Protein AF-A0A359B3L6-F1 (afdb_monomer)

Mean predicted aligned error: 12.94 Å

Structure (mmCIF, N/CA/C/O backbone):
data_AF-A0A359B3L6-F1
#
_entry.id   AF-A0A359B3L6-F1
#
loop_
_atom_site.group_PDB
_atom_site.id
_atom_site.type_symbol
_atom_site.label_atom_id
_atom_site.label_alt_id
_atom_site.label_comp_id
_atom_site.label_asym_id
_atom_site.label_entity_id
_atom_site.label_seq_id
_atom_site.pdbx_PDB_ins_code
_atom_site.Cartn_x
_atom_site.Cartn_y
_atom_site.Cartn_z
_atom_site.occupancy
_atom_site.B_iso_or_equiv
_atom_site.auth_seq_id
_atom_site.auth_comp_id
_atom_site.auth_asym_id
_atom_site.auth_atom_id
_atom_site.pdbx_PDB_model_num
ATOM 1 N N . MET A 1 1 ? -33.956 -29.655 112.435 1.00 41.09 1 MET A N 1
ATOM 2 C CA . MET A 1 1 ? -34.468 -29.325 111.094 1.00 41.09 1 MET A CA 1
ATOM 3 C C . MET A 1 1 ? -34.972 -27.898 111.176 1.00 41.09 1 MET A C 1
ATOM 5 O O . MET A 1 1 ? -36.003 -27.660 111.791 1.00 41.09 1 MET A O 1
ATOM 9 N N . GLU A 1 2 ? -34.133 -26.965 110.726 1.00 57.00 2 GLU A N 1
ATOM 10 C CA . GLU A 1 2 ? -34.446 -25.540 110.593 1.00 57.00 2 GLU A CA 1
ATOM 11 C C . GLU A 1 2 ? -35.707 -25.346 109.754 1.00 57.00 2 GLU A C 1
ATOM 13 O O . GLU A 1 2 ? -35.866 -26.016 108.737 1.00 57.00 2 GLU A O 1
ATOM 18 N N . LEU A 1 3 ? -36.557 -24.393 110.133 1.00 45.53 3 LEU A N 1
ATOM 19 C CA . LEU A 1 3 ? -37.511 -23.789 109.210 1.00 45.53 3 LEU A CA 1
ATOM 20 C C . LEU A 1 3 ? -37.549 -22.282 109.472 1.00 45.53 3 LEU A C 1
ATOM 22 O O . LEU A 1 3 ? -38.126 -21.787 110.437 1.00 45.53 3 LEU A O 1
ATOM 26 N N . LEU A 1 4 ? -36.807 -21.614 108.594 1.00 48.09 4 LEU A N 1
ATOM 27 C CA . LEU A 1 4 ? -36.676 -20.189 108.328 1.00 48.09 4 LEU A CA 1
ATOM 28 C C . LEU A 1 4 ? -37.927 -19.358 108.666 1.00 48.09 4 LEU A C 1
ATOM 30 O O . LEU A 1 4 ? -39.001 -19.544 108.094 1.00 48.09 4 LEU A O 1
ATOM 34 N N . LEU A 1 5 ? -37.737 -18.367 109.538 1.00 53.28 5 LEU A N 1
ATOM 35 C CA . LEU A 1 5 ? -38.626 -17.217 109.688 1.00 53.28 5 LEU A CA 1
ATOM 36 C C . LEU A 1 5 ? -38.712 -16.467 108.348 1.00 53.28 5 LEU A C 1
ATOM 38 O O . LEU A 1 5 ? -37.710 -15.964 107.843 1.00 53.28 5 LEU A O 1
ATOM 42 N N . SER A 1 6 ? -39.913 -16.381 107.774 1.00 57.56 6 SER A N 1
ATOM 43 C CA . SER A 1 6 ? -40.203 -15.513 106.629 1.00 57.56 6 SER A CA 1
ATOM 44 C C . SER A 1 6 ? -40.238 -14.057 107.102 1.00 57.56 6 SER A C 1
ATOM 46 O O . SER A 1 6 ? -41.242 -13.587 107.637 1.00 57.56 6 SER A O 1
ATOM 48 N N . ASP A 1 7 ? -39.123 -13.351 106.925 1.00 54.44 7 ASP A N 1
ATOM 49 C CA . ASP A 1 7 ? -39.016 -11.905 107.124 1.00 54.44 7 ASP A CA 1
ATOM 50 C C . ASP A 1 7 ? -39.771 -11.191 105.985 1.00 54.44 7 ASP A C 1
ATOM 52 O O . ASP A 1 7 ? -39.281 -11.070 104.863 1.00 54.44 7 ASP A O 1
ATOM 56 N N . LYS A 1 8 ? -41.019 -10.773 106.233 1.00 59.50 8 LYS A N 1
ATOM 57 C CA . LYS A 1 8 ? -41.830 -10.007 105.271 1.00 59.50 8 LYS A CA 1
ATOM 58 C C . LYS A 1 8 ? -41.528 -8.510 105.381 1.00 59.50 8 LYS A C 1
ATOM 60 O O . LYS A 1 8 ? -42.386 -7.730 105.793 1.00 59.50 8 LYS A O 1
ATOM 65 N N . ARG A 1 9 ? -40.315 -8.092 105.010 1.00 62.25 9 ARG A N 1
ATOM 66 C CA . ARG A 1 9 ? -39.997 -6.665 104.821 1.00 62.25 9 ARG A CA 1
ATOM 67 C C . ARG A 1 9 ? -40.485 -6.233 103.442 1.00 62.25 9 ARG A C 1
ATOM 69 O O . ARG A 1 9 ? -39.971 -6.695 102.430 1.00 62.25 9 ARG A O 1
ATOM 76 N N . GLY A 1 10 ? -41.520 -5.397 103.401 1.00 69.06 10 GLY A N 1
ATOM 77 C CA . GLY A 1 10 ? -41.904 -4.697 102.176 1.00 69.06 10 GLY A CA 1
ATOM 78 C C . GLY A 1 10 ? -40.850 -3.653 101.803 1.00 69.06 10 GLY A C 1
ATOM 79 O O . GLY A 1 10 ? -40.154 -3.143 102.679 1.00 69.06 10 GLY A O 1
ATOM 80 N N . PHE A 1 11 ? -40.737 -3.334 100.513 1.00 71.06 11 PHE A N 1
ATOM 81 C CA . PHE A 1 11 ? -39.844 -2.273 100.048 1.00 71.06 11 PHE A CA 1
ATOM 82 C C . PHE A 1 11 ? -40.273 -0.923 100.617 1.00 71.06 11 PHE A C 1
ATOM 84 O O . PHE A 1 11 ? -41.458 -0.572 100.588 1.00 71.06 11 PHE A O 1
ATOM 91 N N . SER A 1 12 ? -39.305 -0.146 101.097 1.00 85.12 12 SER A N 1
ATOM 92 C CA . SER A 1 12 ? -39.548 1.257 101.410 1.00 85.12 12 SER A CA 1
ATOM 93 C C . SER A 1 12 ? -39.885 2.016 100.125 1.00 85.12 12 SER A C 1
ATOM 95 O O . SER A 1 12 ? -39.299 1.777 99.068 1.00 85.12 12 SER A O 1
ATOM 97 N N . LEU A 1 13 ? -40.798 2.984 100.213 1.00 80.06 13 LEU A N 1
ATOM 98 C CA . LEU A 1 13 ? -41.144 3.868 99.093 1.00 80.06 13 LEU A CA 1
ATOM 99 C C . LEU A 1 13 ? -39.889 4.585 98.556 1.00 80.06 13 LEU A C 1
ATOM 101 O O . LEU A 1 13 ? -39.731 4.756 97.351 1.00 80.06 13 LEU A O 1
ATOM 105 N N . VAL A 1 14 ? -38.941 4.890 99.449 1.00 85.94 14 VAL A N 1
ATOM 106 C CA . VAL A 1 14 ? -37.644 5.489 99.112 1.00 85.94 14 VAL A CA 1
ATOM 107 C C . VAL A 1 14 ? -36.754 4.523 98.319 1.00 85.94 14 VAL A C 1
ATOM 109 O O . VAL A 1 14 ? -36.112 4.949 97.365 1.00 85.94 14 VAL A O 1
ATOM 112 N N . GLU A 1 15 ? -36.734 3.226 98.643 1.00 85.19 15 GLU A N 1
ATOM 113 C CA . GLU A 1 15 ? -35.945 2.234 97.890 1.00 85.19 15 GLU A CA 1
ATOM 114 C C . GLU A 1 15 ? -36.463 2.058 96.466 1.00 85.19 15 GLU A C 1
ATOM 116 O O . GLU A 1 15 ? -35.667 2.026 95.532 1.00 85.19 15 GLU A O 1
ATOM 121 N N . MET A 1 16 ? -37.784 2.005 96.279 1.00 89.31 16 MET A N 1
ATOM 122 C CA . MET A 1 16 ? -38.372 1.935 94.938 1.00 89.31 16 MET A CA 1
ATOM 123 C C . MET A 1 16 ? -38.092 3.200 94.126 1.00 89.31 16 MET A C 1
ATOM 125 O O . MET A 1 16 ? -37.805 3.112 92.934 1.00 89.31 16 MET A O 1
ATOM 129 N N . MET A 1 17 ? -38.100 4.372 94.764 1.00 90.31 17 MET A N 1
ATOM 130 C CA . MET A 1 17 ? -37.715 5.619 94.102 1.00 90.31 17 MET A CA 1
ATOM 131 C C . MET A 1 17 ? -36.245 5.610 93.676 1.00 90.31 17 MET A C 1
ATOM 133 O O . MET A 1 17 ? -35.937 5.985 92.546 1.00 90.31 17 MET A O 1
ATOM 137 N N . VAL A 1 18 ? -35.340 5.147 94.542 1.00 91.75 18 VAL A N 1
ATOM 138 C CA . VAL A 1 18 ? -33.906 5.061 94.226 1.00 91.75 18 VAL A CA 1
ATOM 139 C C . VAL A 1 18 ? -33.640 4.009 93.144 1.00 91.75 18 VAL A C 1
ATOM 141 O O . VAL A 1 18 ? -32.895 4.283 92.206 1.00 91.75 18 VAL A O 1
ATOM 144 N N . ALA A 1 19 ? -34.281 2.841 93.208 1.00 91.81 19 ALA A N 1
ATOM 145 C CA . ALA A 1 19 ? -34.131 1.784 92.208 1.00 91.81 19 ALA A CA 1
ATOM 146 C C . ALA A 1 19 ? -34.623 2.225 90.821 1.00 91.81 19 ALA A C 1
ATOM 148 O O . ALA A 1 19 ? -33.933 2.005 89.827 1.00 91.81 19 ALA A O 1
ATOM 149 N N . LEU A 1 20 ? -35.775 2.900 90.750 1.00 92.69 20 LEU A N 1
ATOM 150 C CA . LEU A 1 20 ? -36.292 3.460 89.499 1.00 92.69 20 LEU A CA 1
ATOM 151 C C . LEU A 1 20 ? -35.414 4.600 88.972 1.00 92.69 20 LEU A C 1
ATOM 153 O O . LEU A 1 20 ? -35.201 4.686 87.764 1.00 92.69 20 LEU A O 1
ATOM 157 N N . ALA A 1 21 ? -34.862 5.437 89.854 1.00 94.31 21 ALA A N 1
ATOM 158 C CA . ALA A 1 21 ? -33.926 6.486 89.459 1.00 94.31 21 ALA A CA 1
ATOM 159 C C . ALA A 1 21 ? -32.646 5.898 88.841 1.00 94.31 21 ALA A C 1
ATOM 161 O O . ALA A 1 21 ? -32.223 6.333 87.771 1.00 94.31 21 ALA A O 1
ATOM 162 N N . ILE A 1 22 ? -32.063 4.867 89.464 1.00 95.31 22 ILE A N 1
ATOM 163 C CA . ILE A 1 22 ? -30.873 4.181 88.939 1.00 95.31 22 ILE A CA 1
ATOM 164 C C . ILE A 1 22 ? -31.197 3.463 87.625 1.00 95.31 22 ILE A C 1
ATOM 166 O O . ILE A 1 22 ? -30.437 3.582 86.666 1.00 95.31 22 ILE A O 1
ATOM 170 N N . LEU A 1 23 ? -32.335 2.769 87.539 1.00 94.94 23 LEU A N 1
ATOM 171 C CA . LEU A 1 23 ? -32.768 2.105 86.309 1.00 94.94 23 LEU A CA 1
ATOM 172 C C . LEU A 1 23 ? -32.947 3.105 85.159 1.00 94.94 23 LEU A C 1
ATOM 174 O O . LEU A 1 23 ? -32.503 2.837 84.046 1.00 94.94 23 LEU A O 1
ATOM 178 N N . GLY A 1 24 ? -33.535 4.272 85.431 1.00 96.12 24 GLY A N 1
ATOM 179 C CA . GLY A 1 24 ? -33.671 5.348 84.449 1.00 96.12 24 GLY A CA 1
ATOM 180 C C . GLY A 1 24 ? -32.319 5.834 83.924 1.00 96.12 24 GLY A C 1
ATOM 181 O O . GLY A 1 24 ? -32.153 5.989 82.715 1.00 96.12 24 GLY A O 1
ATOM 182 N N . ILE A 1 25 ? -31.329 5.997 84.807 1.00 96.38 25 ILE A N 1
ATOM 183 C CA . ILE A 1 25 ? -29.960 6.374 84.423 1.00 96.38 25 ILE A CA 1
ATOM 184 C C . ILE A 1 25 ? -29.316 5.279 83.563 1.00 96.38 25 ILE A C 1
ATOM 186 O O . ILE A 1 25 ? -28.742 5.579 82.518 1.00 96.38 25 ILE A O 1
ATOM 190 N N . VAL A 1 26 ? -29.434 4.010 83.963 1.00 96.94 26 VAL A N 1
ATOM 191 C CA . VAL A 1 26 ? -28.858 2.876 83.220 1.00 96.94 26 VAL A CA 1
ATOM 192 C C . VAL A 1 26 ? -29.476 2.755 81.826 1.00 96.94 26 VAL A C 1
ATOM 194 O O . VAL A 1 26 ? -28.747 2.592 80.848 1.00 96.94 26 VAL A O 1
ATOM 197 N N . LEU A 1 27 ? -30.800 2.884 81.706 1.00 96.31 27 LEU A N 1
ATOM 198 C CA . LEU A 1 27 ? -31.491 2.849 80.415 1.00 96.31 27 LEU A CA 1
ATOM 199 C C . LEU A 1 27 ? -31.112 4.041 79.527 1.00 96.31 27 LEU A C 1
ATOM 201 O O . LEU A 1 27 ? -30.899 3.856 78.330 1.00 96.31 27 LEU A O 1
ATOM 205 N N . ALA A 1 28 ? -30.971 5.242 80.098 1.00 96.00 28 ALA A N 1
ATOM 206 C CA . ALA A 1 28 ? -30.530 6.423 79.359 1.00 96.00 28 ALA A CA 1
ATOM 207 C C . ALA A 1 28 ? -29.103 6.255 78.808 1.00 96.00 28 ALA A C 1
ATOM 209 O O . ALA A 1 28 ? -28.867 6.524 77.630 1.00 96.00 28 ALA A O 1
ATOM 210 N N . LEU A 1 29 ? -28.173 5.744 79.623 1.00 96.50 29 LEU A N 1
ATOM 211 C CA . LEU A 1 29 ? -26.803 5.438 79.194 1.00 96.50 29 LEU A CA 1
ATOM 212 C C . LEU A 1 29 ? -26.774 4.344 78.117 1.00 96.50 29 LEU A C 1
ATOM 214 O O . LEU A 1 29 ? -26.045 4.464 77.132 1.00 96.50 29 LEU A O 1
ATOM 218 N N . GLY A 1 30 ? -27.596 3.301 78.270 1.00 96.12 30 GLY A N 1
ATOM 219 C CA . GLY A 1 30 ? -27.736 2.238 77.275 1.00 96.12 30 GLY A CA 1
ATOM 220 C C . GLY A 1 30 ? -28.252 2.758 75.931 1.00 96.12 30 GLY A C 1
ATOM 221 O O . GLY A 1 30 ? -27.680 2.443 74.887 1.00 96.12 30 GLY A O 1
ATOM 222 N N . PHE A 1 31 ? -29.282 3.609 75.948 1.00 96.12 31 PHE A N 1
ATOM 223 C CA . PHE A 1 31 ? -29.813 4.239 74.739 1.00 96.12 31 PHE A CA 1
ATOM 224 C C . PHE A 1 31 ? -28.784 5.158 74.070 1.00 96.12 31 PHE A C 1
ATOM 226 O O . PHE A 1 31 ? -28.652 5.129 72.850 1.00 96.12 31 PHE A O 1
ATOM 233 N N . GLN A 1 32 ? -28.011 5.924 74.847 1.00 95.31 32 GLN A N 1
ATOM 234 C CA . GLN A 1 32 ? -26.932 6.760 74.313 1.00 95.31 32 GLN A CA 1
ATOM 235 C C . GLN A 1 32 ? -25.853 5.932 73.607 1.00 95.31 32 GLN A C 1
ATOM 237 O O . GLN A 1 32 ? -25.461 6.277 72.495 1.00 95.31 32 GLN A O 1
ATOM 242 N N . PHE A 1 33 ? -25.408 4.825 74.210 1.00 96.19 33 PHE A N 1
ATOM 243 C CA . PHE A 1 33 ? -24.430 3.925 73.590 1.00 96.19 33 PHE A CA 1
ATOM 244 C C . PHE A 1 33 ? -24.963 3.278 72.308 1.00 96.19 33 PHE A C 1
ATOM 246 O O . PHE A 1 33 ? -24.250 3.220 71.306 1.00 96.19 33 PHE A O 1
ATOM 253 N N . TYR A 1 34 ? -26.219 2.826 72.322 1.00 95.81 34 TYR A N 1
ATOM 254 C CA . TYR A 1 34 ? -26.870 2.270 71.138 1.00 95.81 34 TYR A CA 1
ATOM 255 C C . TYR A 1 34 ? -26.992 3.308 70.016 1.00 95.81 34 TYR A C 1
ATOM 257 O O . TYR A 1 34 ? -26.580 3.043 68.888 1.00 95.81 34 TYR A O 1
ATOM 265 N N . ALA A 1 35 ? -27.505 4.503 70.327 1.00 95.00 35 ALA A N 1
ATOM 266 C CA . ALA A 1 35 ? -27.661 5.585 69.361 1.00 95.00 35 ALA A CA 1
ATOM 267 C C . ALA A 1 35 ? -26.307 6.017 68.780 1.00 95.00 35 ALA A C 1
ATOM 269 O O . ALA A 1 35 ? -26.196 6.226 67.574 1.00 95.00 35 ALA A O 1
ATOM 270 N N . PHE A 1 36 ? -25.266 6.093 69.614 1.00 95.69 36 PHE A N 1
ATOM 271 C CA . PHE A 1 36 ? -23.900 6.341 69.164 1.00 95.69 36 PHE A CA 1
ATOM 272 C C . PHE A 1 36 ? -23.427 5.256 68.189 1.00 95.69 36 PHE A C 1
ATOM 274 O O . PHE A 1 36 ? -23.034 5.583 67.074 1.00 95.69 36 PHE A O 1
ATOM 281 N N . GLY A 1 37 ? -23.535 3.976 68.559 1.00 95.38 37 GLY A N 1
ATOM 282 C CA . GLY A 1 37 ? -23.113 2.861 67.707 1.00 95.38 37 GLY A CA 1
ATOM 283 C C . GLY A 1 37 ? -23.851 2.812 66.367 1.00 95.38 37 GLY A C 1
ATOM 284 O O . GLY A 1 37 ? -23.214 2.676 65.323 1.00 95.38 37 GLY A O 1
ATOM 285 N N . ALA A 1 38 ? -25.175 2.991 66.379 1.00 93.06 38 ALA A N 1
ATOM 286 C CA . ALA A 1 38 ? -25.993 3.014 65.168 1.00 93.06 38 ALA A CA 1
ATOM 287 C C . ALA A 1 38 ? -25.622 4.187 64.245 1.00 93.06 38 ALA A C 1
ATOM 289 O O . ALA A 1 38 ? -25.422 3.992 63.047 1.00 93.06 38 ALA A O 1
ATOM 290 N N . ASN A 1 39 ? -25.461 5.395 64.795 1.00 91.06 39 ASN A N 1
ATOM 291 C CA . ASN A 1 39 ? -25.069 6.571 64.017 1.00 91.06 39 ASN A CA 1
ATOM 292 C C . ASN A 1 39 ? -23.642 6.450 63.468 1.00 91.06 39 ASN A C 1
ATOM 294 O O . ASN A 1 39 ? -23.404 6.804 62.314 1.00 91.06 39 ASN A O 1
ATOM 298 N N . SER A 1 40 ? -22.699 5.926 64.257 1.00 90.19 40 SER A N 1
ATOM 299 C CA . SER A 1 40 ? -21.323 5.681 63.814 1.00 90.19 40 SER A CA 1
ATOM 300 C C . SER A 1 40 ? -21.255 4.634 62.705 1.00 90.19 40 SER A C 1
ATOM 302 O O . SER A 1 40 ? -20.519 4.829 61.739 1.00 90.19 40 SER A O 1
ATOM 304 N N . PHE A 1 41 ? -22.038 3.558 62.804 1.00 90.38 41 PHE A N 1
ATOM 305 C CA . PHE A 1 41 ? -22.116 2.540 61.759 1.00 90.38 41 PHE A CA 1
ATOM 306 C C . PHE A 1 41 ? -22.720 3.103 60.469 1.00 90.38 41 PHE A C 1
ATOM 308 O O . PHE A 1 41 ? -22.119 2.958 59.408 1.00 90.38 41 PHE A O 1
ATOM 315 N N . ASN A 1 42 ? -23.847 3.817 60.558 1.00 86.62 42 ASN A N 1
ATOM 316 C CA . ASN A 1 42 ? -24.488 4.437 59.396 1.00 86.62 42 ASN A CA 1
ATOM 317 C C . ASN A 1 42 ? -23.574 5.472 58.723 1.00 86.62 42 ASN A C 1
ATOM 319 O O . ASN A 1 42 ? -23.435 5.465 57.503 1.00 86.62 42 ASN A O 1
ATOM 323 N N . ALA A 1 43 ? -22.891 6.317 59.504 1.00 86.38 43 ALA A N 1
ATOM 324 C CA . ALA A 1 43 ? -21.917 7.267 58.971 1.00 86.38 43 ALA A CA 1
ATOM 325 C C . ALA A 1 43 ? -20.737 6.558 58.285 1.00 86.38 43 ALA A C 1
ATOM 327 O O . ALA A 1 43 ? -20.304 6.985 57.215 1.00 86.38 43 ALA A O 1
ATOM 328 N N . GLY A 1 44 ? -20.244 5.462 58.873 1.00 88.69 44 GLY A N 1
ATOM 329 C CA . GLY A 1 44 ? -19.206 4.623 58.276 1.00 88.69 44 GLY A CA 1
ATOM 330 C C . GLY A 1 44 ? -19.654 3.973 56.965 1.00 88.69 44 GLY A C 1
ATOM 331 O O . GLY A 1 44 ? -18.907 3.995 55.988 1.00 88.69 44 GLY A O 1
ATOM 332 N N . GLN A 1 45 ? -20.886 3.460 56.912 1.00 86.62 45 GLN A N 1
ATOM 333 C CA . GLN A 1 45 ? -21.460 2.849 55.715 1.00 86.62 45 GLN A CA 1
ATOM 334 C C . GLN A 1 45 ? -21.648 3.875 54.593 1.00 86.62 45 GLN A C 1
ATOM 336 O O . GLN A 1 45 ? -21.187 3.634 53.480 1.00 86.62 45 GLN A O 1
ATOM 341 N N . SER A 1 46 ? -22.255 5.034 54.875 1.00 85.75 46 SER A N 1
ATOM 342 C CA . SER A 1 46 ? -22.408 6.113 53.890 1.00 85.75 46 SER A CA 1
ATOM 343 C C . SER A 1 46 ? -21.059 6.570 53.341 1.00 85.75 46 SER A C 1
ATOM 345 O O . SER A 1 46 ? -20.902 6.675 52.127 1.00 85.75 46 SER A O 1
ATOM 347 N N . GLN A 1 47 ? -20.061 6.768 54.212 1.00 88.94 47 GLN A N 1
ATOM 348 C CA . GLN A 1 47 ? -18.708 7.153 53.806 1.00 88.94 47 GLN A CA 1
ATOM 349 C C . GLN A 1 47 ? -18.037 6.086 52.926 1.00 88.94 47 GLN A C 1
ATOM 351 O O . GLN A 1 47 ? -17.394 6.419 51.930 1.00 88.94 47 GLN A O 1
ATOM 356 N N . SER A 1 48 ? -18.181 4.807 53.280 1.00 89.38 48 SER A N 1
ATOM 357 C CA . SER A 1 48 ? -17.630 3.697 52.498 1.00 89.38 48 SER A CA 1
ATOM 358 C C . SER A 1 48 ? -18.308 3.580 51.132 1.00 89.38 48 SER A C 1
ATOM 360 O O . SER A 1 48 ? -17.617 3.399 50.130 1.00 89.38 48 SER A O 1
ATOM 362 N N . ASN A 1 49 ? -19.631 3.755 51.084 1.00 86.94 49 ASN A N 1
ATOM 363 C CA . ASN A 1 49 ? -20.417 3.687 49.858 1.00 86.94 49 ASN A CA 1
ATOM 364 C C . ASN A 1 49 ? -20.011 4.778 48.866 1.00 86.94 49 ASN A C 1
ATOM 366 O O . ASN A 1 49 ? -19.767 4.458 47.704 1.00 86.94 49 ASN A O 1
ATOM 370 N N . VAL A 1 50 ? -19.908 6.045 49.289 1.00 88.94 50 VAL A N 1
ATOM 371 C CA . VAL A 1 50 ? -19.499 7.120 48.364 1.00 88.94 50 VAL A CA 1
ATOM 372 C C . VAL A 1 50 ? -18.094 6.874 47.824 1.00 88.94 50 VAL A C 1
ATOM 374 O O . VAL A 1 50 ? -17.899 6.907 46.619 1.00 88.94 50 VAL A O 1
ATOM 377 N N . GLN A 1 51 ? -17.140 6.477 48.671 1.00 91.12 51 GLN A N 1
ATOM 378 C CA . GLN A 1 51 ? -15.767 6.207 48.228 1.00 91.12 51 GLN A CA 1
ATOM 379 C C . GLN A 1 51 ? -15.664 5.042 47.237 1.00 91.12 51 GLN A C 1
ATOM 381 O O . GLN A 1 51 ? -14.928 5.135 46.253 1.00 91.12 51 GLN A O 1
ATOM 386 N N . GLN A 1 52 ? -16.369 3.936 47.489 1.00 89.25 52 GLN A N 1
ATOM 387 C CA . GLN A 1 52 ? -16.361 2.780 46.589 1.00 89.25 52 GLN A CA 1
ATOM 388 C C . GLN A 1 52 ? -16.998 3.123 45.241 1.00 89.25 52 GLN A C 1
ATOM 390 O O . GLN A 1 52 ? -16.423 2.800 44.203 1.00 89.25 52 GLN A O 1
ATOM 395 N N . ASN A 1 53 ? -18.138 3.817 45.253 1.00 88.00 53 ASN A N 1
ATOM 396 C CA . ASN A 1 53 ? -18.845 4.184 44.032 1.00 88.00 53 ASN A CA 1
ATOM 397 C C . ASN A 1 53 ? -18.076 5.210 43.193 1.00 88.00 53 ASN A C 1
ATOM 399 O O . ASN A 1 53 ? -17.963 5.013 41.986 1.00 88.00 53 ASN A O 1
ATOM 403 N N . THR A 1 54 ? -17.483 6.244 43.803 1.00 90.81 54 THR A N 1
ATOM 404 C CA . THR A 1 54 ? -16.653 7.213 43.067 1.00 90.81 54 THR A CA 1
ATOM 405 C C . THR A 1 54 ? -15.462 6.521 42.397 1.00 90.81 54 THR A C 1
ATOM 407 O O . THR A 1 54 ? -15.184 6.757 41.223 1.00 90.81 54 THR A O 1
ATOM 410 N N . ARG A 1 55 ? -14.777 5.605 43.102 1.00 91.81 55 ARG A N 1
ATOM 411 C CA . ARG A 1 55 ? -13.651 4.840 42.531 1.00 91.81 55 ARG A CA 1
ATOM 412 C C . ARG A 1 55 ? -14.087 3.892 41.420 1.00 91.81 55 ARG A C 1
ATOM 414 O O . ARG A 1 55 ? -13.373 3.755 40.430 1.00 91.81 55 ARG A O 1
ATOM 421 N N . LEU A 1 56 ? -15.235 3.234 41.579 1.00 90.44 56 LEU A N 1
ATOM 422 C CA . LEU A 1 56 ? -15.782 2.345 40.560 1.00 90.44 56 LEU A CA 1
ATOM 423 C C . LEU A 1 56 ? -16.140 3.129 39.293 1.00 90.44 56 LEU A C 1
ATOM 425 O O . LEU A 1 56 ? -15.720 2.733 38.209 1.00 90.44 56 LEU A O 1
ATOM 429 N N . ALA A 1 57 ? -16.825 4.266 39.434 1.00 90.62 57 ALA A N 1
ATOM 430 C CA . ALA A 1 57 ? -17.123 5.177 38.332 1.00 90.62 57 ALA A CA 1
ATOM 431 C C . ALA A 1 57 ? -15.842 5.611 37.600 1.00 90.62 57 ALA A C 1
ATOM 433 O O . ALA A 1 57 ? -15.733 5.420 36.390 1.00 90.62 57 ALA A O 1
ATOM 434 N N . ALA A 1 58 ? -14.831 6.090 38.333 1.00 92.88 58 ALA A N 1
ATOM 435 C CA . ALA A 1 58 ? -13.558 6.498 37.740 1.00 92.88 58 ALA A CA 1
ATOM 436 C C . ALA A 1 58 ? -12.832 5.344 37.022 1.00 92.88 58 ALA A C 1
ATOM 438 O O . ALA A 1 58 ? -12.299 5.520 35.922 1.00 92.88 58 ALA A O 1
ATOM 439 N N . SER A 1 59 ? -12.853 4.137 37.595 1.00 92.88 59 SER A N 1
ATOM 440 C CA . SER A 1 59 ? -12.292 2.941 36.958 1.00 92.88 59 SER A CA 1
ATOM 441 C C . SER A 1 59 ? -13.042 2.544 35.684 1.00 92.88 59 SER A C 1
ATOM 443 O O . SER A 1 59 ? -12.404 2.092 34.732 1.00 92.88 59 SER A O 1
ATOM 445 N N . ILE A 1 60 ? -14.371 2.676 35.659 1.00 91.06 60 ILE A N 1
ATOM 446 C CA . ILE A 1 60 ? -15.194 2.380 34.479 1.00 91.06 60 ILE A CA 1
ATOM 447 C C . ILE A 1 60 ? -14.881 3.375 33.365 1.00 91.06 60 ILE A C 1
ATOM 449 O O . ILE A 1 60 ? -14.566 2.940 32.261 1.00 91.06 60 ILE A O 1
ATOM 453 N N . ILE A 1 61 ? -14.890 4.680 33.662 1.00 92.88 61 ILE A N 1
ATOM 454 C CA . ILE A 1 61 ? -14.530 5.731 32.699 1.00 92.88 61 ILE A CA 1
ATOM 455 C C . ILE A 1 61 ? -13.152 5.434 32.116 1.00 92.88 61 ILE A C 1
ATOM 457 O O . ILE A 1 61 ? -13.003 5.349 30.902 1.00 92.88 61 ILE A O 1
ATOM 461 N N . SER A 1 62 ? -12.166 5.184 32.982 1.00 93.50 62 SER A N 1
ATOM 462 C CA . SER A 1 62 ? -10.793 4.917 32.555 1.00 93.50 62 SER A CA 1
ATOM 463 C C . SER A 1 62 ? -10.695 3.723 31.614 1.00 93.50 62 SER A C 1
ATOM 465 O O . SER A 1 62 ? -9.961 3.766 30.630 1.00 93.50 62 SER A O 1
ATOM 467 N N . LYS A 1 63 ? -11.441 2.652 31.899 1.00 89.69 63 LYS A N 1
ATOM 468 C CA . LYS A 1 63 ? -11.471 1.454 31.057 1.00 89.69 63 LYS A CA 1
ATOM 469 C C . LYS A 1 63 ? -12.147 1.716 29.711 1.00 89.69 63 LYS A C 1
ATOM 471 O O . LYS A 1 63 ? -11.649 1.236 28.699 1.00 89.69 63 LYS A O 1
ATOM 476 N N . GLU A 1 64 ? -13.254 2.450 29.704 1.00 89.75 64 GLU A N 1
ATOM 477 C CA . GLU A 1 64 ? -14.019 2.758 28.492 1.00 89.75 64 GLU A CA 1
ATOM 478 C C . GLU A 1 64 ? -13.247 3.686 27.546 1.00 89.75 64 GLU A C 1
ATOM 480 O O . GLU A 1 64 ? -13.245 3.452 26.342 1.00 89.75 64 GLU A O 1
ATOM 485 N N . VAL A 1 65 ? -12.551 4.699 28.076 1.00 91.25 65 VAL A N 1
ATOM 486 C CA . VAL A 1 65 ? -11.903 5.736 27.250 1.00 91.25 65 VAL A CA 1
ATOM 487 C C . VAL A 1 65 ? -10.492 5.378 26.781 1.00 91.25 65 VAL A C 1
ATOM 489 O O . VAL A 1 65 ? -9.992 5.979 25.836 1.00 91.25 65 VAL A O 1
ATOM 492 N N . ARG A 1 66 ? -9.823 4.398 27.400 1.00 89.62 66 ARG A N 1
ATOM 493 C CA . ARG A 1 66 ? -8.407 4.087 27.117 1.00 89.62 66 ARG A CA 1
ATOM 494 C C . ARG A 1 66 ? -8.126 3.735 25.651 1.00 89.62 66 ARG A C 1
ATOM 496 O O . ARG A 1 66 ? -7.031 4.007 25.162 1.00 89.62 66 ARG A O 1
ATOM 503 N N . PHE A 1 67 ? -9.095 3.131 24.967 1.00 85.88 67 PHE A N 1
ATOM 504 C CA . PHE A 1 67 ? -8.937 2.550 23.627 1.00 85.88 67 PHE A CA 1
ATOM 505 C C . PHE A 1 67 ? -9.968 3.063 22.613 1.00 85.88 67 PHE A C 1
ATOM 507 O O . PHE A 1 67 ? -10.326 2.354 21.672 1.00 85.88 67 PHE A O 1
ATOM 514 N N . VAL A 1 68 ? -10.478 4.274 22.833 1.00 88.25 68 VAL A N 1
ATOM 515 C CA . VAL A 1 68 ? -11.419 4.923 21.910 1.00 88.25 68 VAL A CA 1
ATOM 516 C C . VAL A 1 68 ? -10.686 5.490 20.702 1.00 88.25 68 VAL A C 1
ATOM 518 O O . VAL A 1 68 ? -9.552 5.956 20.829 1.00 88.25 68 VAL A O 1
ATOM 521 N N . ASP A 1 69 ? -11.348 5.475 19.548 1.00 84.50 69 ASP A N 1
ATOM 522 C CA . ASP A 1 69 ? -10.778 5.977 18.288 1.00 84.50 69 ASP A CA 1
ATOM 523 C C . ASP A 1 69 ? -10.999 7.485 18.135 1.00 84.50 69 ASP A C 1
ATOM 525 O O . ASP A 1 69 ? -10.219 8.193 17.506 1.00 84.50 69 ASP A O 1
ATOM 529 N N . SER A 1 70 ? -12.080 7.996 18.725 1.00 87.25 70 SER A N 1
ATOM 530 C CA . SER A 1 70 ? -12.349 9.425 18.823 1.00 87.25 70 SER A CA 1
ATOM 531 C C . SER A 1 70 ? -12.991 9.741 20.163 1.00 87.25 70 SER A C 1
ATOM 533 O O . SER A 1 70 ? -13.744 8.927 20.701 1.00 87.25 70 SER A O 1
ATOM 535 N N . LEU A 1 71 ? -12.683 10.918 20.705 1.00 90.62 71 LEU A N 1
ATOM 536 C CA . LEU A 1 71 ? -13.283 11.427 21.930 1.00 90.62 71 LEU A CA 1
ATOM 537 C C . LEU A 1 71 ? -13.498 12.931 21.81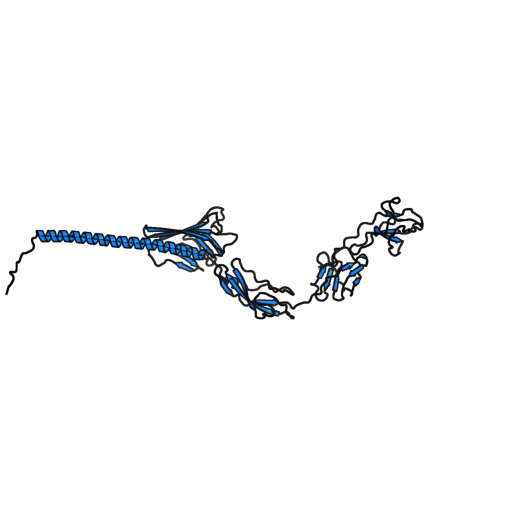4 1.00 90.62 71 LEU A C 1
ATOM 539 O O . LEU A 1 71 ? -12.600 13.678 21.425 1.00 90.62 71 LEU A O 1
ATOM 543 N N . GLU A 1 72 ? -14.696 13.354 22.183 1.00 90.31 72 GLU A N 1
ATOM 544 C CA . GLU A 1 72 ? -15.134 14.737 22.237 1.00 90.31 72 GLU A CA 1
ATOM 545 C C . GLU A 1 72 ? -15.680 15.022 23.637 1.00 90.31 72 GLU A C 1
ATOM 547 O O . GLU A 1 72 ? -16.515 14.268 24.148 1.00 90.31 72 GLU A O 1
ATOM 552 N N . ILE A 1 73 ? -15.198 16.094 24.265 1.00 91.00 73 ILE A N 1
ATOM 553 C CA . ILE A 1 73 ? -15.759 16.581 25.530 1.00 91.00 73 ILE A CA 1
ATOM 554 C C . ILE A 1 73 ? -16.941 17.483 25.195 1.00 91.00 73 ILE A C 1
ATOM 556 O O . ILE A 1 73 ? -16.795 18.443 24.441 1.00 91.00 73 ILE A O 1
ATOM 560 N N . ILE A 1 74 ? -18.101 17.180 25.769 1.00 91.00 74 ILE A N 1
ATOM 561 C CA . ILE A 1 74 ? -19.370 17.843 25.470 1.00 91.00 74 ILE A CA 1
ATOM 562 C C . ILE A 1 74 ? -20.076 18.275 26.756 1.00 91.00 74 ILE A C 1
ATOM 564 O O . ILE A 1 74 ? -19.764 17.806 27.852 1.00 91.00 74 ILE A O 1
ATOM 568 N N . ASN A 1 75 ? -21.074 19.146 26.609 1.00 88.94 75 ASN A N 1
ATOM 569 C CA . ASN A 1 75 ? -22.024 19.445 27.671 1.00 88.94 75 ASN A CA 1
ATOM 570 C C . ASN A 1 75 ? -23.400 18.879 27.332 1.00 88.94 75 ASN A C 1
ATOM 572 O O . ASN A 1 75 ? -24.019 19.244 26.333 1.00 88.94 75 ASN A O 1
ATOM 576 N N . VAL A 1 76 ? -23.881 17.991 28.191 1.00 88.06 76 VAL A N 1
ATOM 577 C CA . VAL A 1 76 ? -25.202 17.382 28.106 1.00 88.06 76 VAL A CA 1
ATOM 578 C C . VAL A 1 76 ? -26.130 18.087 29.087 1.00 88.06 76 VAL A C 1
ATOM 580 O O . VAL A 1 76 ? -25.802 18.304 30.253 1.00 88.06 76 VAL A O 1
ATOM 583 N N . ASN A 1 77 ? -27.312 18.437 28.596 1.00 85.50 77 ASN A N 1
ATOM 584 C CA . ASN A 1 77 ? -28.444 18.916 29.378 1.00 85.50 77 ASN A CA 1
ATOM 585 C C . ASN A 1 77 ? -29.707 18.153 28.940 1.00 85.50 77 ASN A C 1
ATOM 587 O O . ASN A 1 77 ? -29.648 17.301 28.052 1.00 85.50 77 ASN A O 1
ATOM 591 N N . GLU A 1 78 ? -30.858 18.472 29.528 1.00 80.25 78 GLU A N 1
ATOM 592 C CA . GLU A 1 78 ? -32.132 17.796 29.234 1.00 80.25 78 GLU A CA 1
ATOM 593 C C . GLU A 1 78 ? -32.562 17.857 27.754 1.00 80.25 78 GLU A C 1
ATOM 595 O O . GLU A 1 78 ? -33.348 17.025 27.311 1.00 80.25 78 GLU A O 1
ATOM 600 N N . SER A 1 79 ? -32.050 18.819 26.978 1.00 82.69 79 SER A N 1
ATOM 601 C CA . SER A 1 79 ? -32.366 19.010 25.553 1.00 82.69 79 SER A CA 1
ATOM 602 C C . SER A 1 79 ? -31.315 18.419 24.602 1.00 82.69 79 SER A C 1
ATOM 604 O O . SER A 1 79 ? -31.458 18.538 23.382 1.00 82.69 79 SER A O 1
ATOM 606 N N . TYR A 1 80 ? -30.252 17.794 25.120 1.00 86.19 80 TYR A N 1
ATOM 607 C CA . TYR A 1 80 ? -29.201 17.214 24.287 1.00 86.19 80 TYR A CA 1
ATOM 608 C C . TYR A 1 80 ? -29.726 16.006 23.499 1.00 86.19 80 TYR A C 1
ATOM 610 O O . TYR A 1 80 ? -30.334 15.091 24.054 1.00 86.19 80 TYR A O 1
ATOM 618 N N . THR A 1 81 ? -29.465 15.984 22.191 1.00 88.81 81 THR A N 1
ATOM 619 C CA . THR A 1 81 ? -29.879 14.884 21.310 1.00 88.81 81 THR A CA 1
ATOM 620 C C . THR A 1 81 ? -28.708 13.941 21.062 1.00 88.81 81 THR A C 1
ATOM 622 O O . THR A 1 81 ? -27.726 14.306 20.420 1.00 88.81 81 THR A O 1
ATOM 625 N N . PHE A 1 82 ? -28.818 12.708 21.556 1.00 90.12 82 PHE A N 1
ATOM 626 C CA . PHE A 1 82 ? -27.788 11.686 21.382 1.00 90.12 82 PHE A CA 1
ATOM 627 C C . PHE A 1 82 ? -27.874 11.020 20.007 1.00 90.12 82 PHE A C 1
ATOM 629 O O . PHE A 1 82 ? -28.940 10.545 19.609 1.00 90.12 82 PHE A O 1
ATOM 636 N N . SER A 1 83 ? -26.735 10.893 19.324 1.00 89.00 83 SER A N 1
ATOM 637 C CA . SER A 1 83 ? -26.630 10.045 18.135 1.00 89.00 83 SER A CA 1
ATOM 638 C C . SER A 1 83 ? -26.712 8.565 18.537 1.00 89.00 83 SER A C 1
ATOM 640 O O . SER A 1 83 ? -26.095 8.170 19.527 1.00 89.00 83 SER A O 1
ATOM 642 N N . PRO A 1 84 ? -27.446 7.714 17.801 1.00 85.69 84 PRO A N 1
ATOM 643 C CA . PRO A 1 84 ? -27.470 6.277 18.069 1.00 85.69 84 PRO A CA 1
ATOM 644 C C . PRO A 1 84 ? -26.140 5.576 17.736 1.00 85.69 84 PRO A C 1
ATOM 646 O O . PRO A 1 84 ? -25.861 4.524 18.304 1.00 85.69 84 PRO A O 1
ATOM 649 N N . GLU A 1 85 ? -25.320 6.161 16.859 1.00 82.81 85 GLU A N 1
ATOM 650 C CA . GLU A 1 85 ? -24.067 5.574 16.352 1.00 82.81 85 GLU A C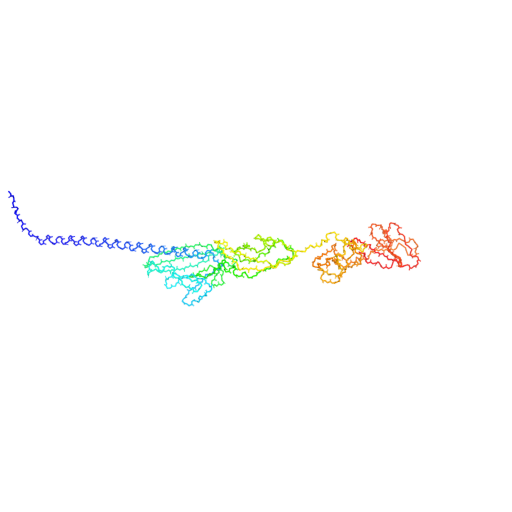A 1
ATOM 651 C C . GLU A 1 85 ? -22.856 5.847 17.253 1.00 82.81 85 GLU A C 1
ATOM 653 O O . GLU A 1 85 ? -21.807 5.224 17.107 1.00 82.81 85 GLU A O 1
ATOM 658 N N . LYS A 1 86 ? -22.987 6.791 18.191 1.00 88.69 86 LYS A N 1
ATOM 659 C CA . LYS A 1 86 ? -21.911 7.175 19.107 1.00 88.69 86 LYS A CA 1
ATOM 660 C C . LYS A 1 86 ? -22.162 6.639 20.512 1.00 88.69 86 LYS A C 1
ATOM 662 O O . LYS A 1 86 ? -23.288 6.308 20.894 1.00 88.69 86 LYS A O 1
ATOM 667 N N . ARG A 1 87 ? -21.088 6.567 21.294 1.00 92.44 87 ARG A N 1
ATOM 668 C CA . ARG A 1 87 ? -21.130 6.198 22.709 1.00 92.44 87 ARG A CA 1
ATOM 669 C C . ARG A 1 87 ? -20.971 7.434 23.576 1.00 92.44 87 ARG A C 1
ATOM 671 O O . ARG A 1 87 ? -20.315 8.393 23.172 1.00 92.44 87 ARG A O 1
ATOM 678 N N . TYR A 1 88 ? -21.577 7.405 24.758 1.00 93.88 88 TYR A N 1
ATOM 679 C CA . TYR A 1 88 ? -21.587 8.552 25.660 1.00 93.88 88 TYR A CA 1
ATOM 680 C C . TYR A 1 88 ? -21.408 8.129 27.110 1.00 93.88 88 TYR A C 1
ATOM 682 O O . TYR A 1 88 ? -21.962 7.113 27.525 1.00 93.88 88 TYR A O 1
ATOM 690 N N . ILE A 1 89 ? -20.696 8.947 27.881 1.00 93.62 89 ILE A N 1
ATOM 691 C CA . ILE A 1 89 ? -20.664 8.887 29.346 1.00 93.62 89 ILE A CA 1
ATOM 692 C C . ILE A 1 89 ? -21.108 10.251 29.872 1.00 93.62 89 ILE A C 1
ATOM 694 O O . ILE A 1 89 ? -20.575 11.275 29.443 1.00 93.62 89 ILE A O 1
ATOM 698 N N . TYR A 1 90 ? -22.095 10.265 30.766 1.00 92.31 90 TYR A N 1
ATOM 699 C CA . TYR A 1 90 ? -22.681 11.481 31.339 1.00 92.31 90 TYR A CA 1
ATOM 700 C C . TYR A 1 90 ? -23.378 11.178 32.669 1.00 92.31 90 TYR A C 1
ATOM 702 O O . TYR A 1 90 ? -23.569 10.020 33.045 1.00 92.31 90 TYR A O 1
ATOM 710 N N . VAL A 1 91 ? -23.786 12.231 33.374 1.00 87.88 91 VAL A N 1
ATOM 711 C CA . VAL A 1 91 ? -24.714 12.131 34.505 1.00 87.88 91 VAL A CA 1
ATOM 712 C C . VAL A 1 91 ? -26.088 12.622 34.067 1.00 87.88 91 VAL A C 1
ATOM 714 O O . VAL A 1 91 ? -26.204 13.667 33.427 1.00 87.88 91 VAL A O 1
ATOM 717 N N . LYS A 1 92 ? -27.133 11.872 34.420 1.00 84.25 92 LYS A N 1
ATOM 718 C CA . LYS A 1 92 ? -28.535 12.264 34.246 1.00 84.25 92 LYS A CA 1
ATOM 719 C C . LYS A 1 92 ? -29.352 11.736 35.421 1.00 84.25 92 LYS A C 1
ATOM 721 O O . LYS A 1 92 ? -29.123 10.608 35.860 1.00 84.25 92 LYS A O 1
ATOM 726 N N . ASP A 1 93 ? -30.295 12.538 35.913 1.00 78.69 93 ASP A N 1
ATOM 727 C CA . ASP A 1 93 ? -31.144 12.194 37.062 1.00 78.69 93 ASP A CA 1
ATOM 728 C C . ASP A 1 93 ? -30.301 11.761 38.280 1.00 78.69 93 ASP A C 1
ATOM 730 O O . ASP A 1 93 ? -30.523 10.703 38.864 1.00 78.69 93 ASP A O 1
ATOM 734 N N . ASP A 1 94 ? -29.250 12.534 38.584 1.00 78.81 94 ASP A N 1
ATOM 735 C CA . ASP A 1 94 ? -28.270 12.287 39.658 1.00 78.81 94 ASP A CA 1
ATOM 736 C C . ASP A 1 94 ? -27.473 10.971 39.544 1.00 78.81 94 ASP A C 1
ATOM 738 O O . ASP A 1 94 ? -26.689 10.628 40.431 1.00 78.81 94 ASP A O 1
ATOM 742 N N . SER A 1 95 ? -27.617 10.247 38.430 1.00 81.00 95 SER A N 1
ATOM 743 C CA . SER A 1 95 ? -27.042 8.920 38.220 1.00 81.00 95 SER A CA 1
ATOM 744 C C . SER A 1 95 ? -26.044 8.878 37.063 1.00 81.00 95 SER A C 1
ATOM 746 O O . SER A 1 95 ? -26.186 9.560 36.047 1.00 81.00 95 SER A O 1
ATOM 748 N N . PHE A 1 96 ? -25.013 8.049 37.221 1.00 86.81 96 PHE A N 1
ATOM 749 C CA . PHE A 1 96 ? -24.001 7.799 36.199 1.00 86.81 96 PHE A CA 1
ATOM 750 C C . PHE A 1 96 ? -24.568 6.925 35.070 1.00 86.81 96 PHE A C 1
ATOM 752 O O . PHE A 1 96 ? -25.011 5.797 35.317 1.00 86.81 96 PHE A O 1
ATOM 759 N N . LYS A 1 97 ? -24.517 7.431 33.834 1.00 89.00 97 LYS A N 1
ATOM 760 C CA . LYS A 1 97 ? -25.046 6.780 32.632 1.00 89.00 97 LYS A CA 1
ATOM 761 C C . LYS A 1 97 ? -23.943 6.493 31.625 1.00 89.00 97 LYS A C 1
ATOM 763 O O . LYS A 1 97 ? -23.089 7.342 31.365 1.00 89.00 97 LYS A O 1
ATOM 768 N N . ILE A 1 98 ? -24.025 5.324 30.993 1.00 90.81 98 ILE A N 1
ATOM 769 C CA . ILE A 1 98 ? -23.302 5.045 29.751 1.00 90.81 98 ILE A CA 1
ATOM 770 C C . ILE A 1 98 ? -24.307 4.695 28.664 1.00 90.81 98 ILE A C 1
ATOM 772 O O . ILE A 1 98 ? -25.172 3.846 28.856 1.00 90.81 98 ILE A O 1
ATOM 776 N N . ARG A 1 99 ? -24.181 5.337 27.505 1.00 91.50 99 ARG A N 1
ATOM 777 C CA . ARG A 1 99 ? -24.986 5.037 26.324 1.00 91.50 99 ARG A CA 1
ATOM 778 C C . ARG A 1 99 ? -24.135 4.321 25.285 1.00 91.50 99 ARG A C 1
ATOM 780 O O . ARG A 1 99 ? -23.108 4.854 24.869 1.00 91.50 99 ARG A O 1
ATOM 787 N N . LYS A 1 100 ? -24.568 3.137 24.849 1.00 88.62 100 LYS A N 1
ATOM 788 C CA . LYS A 1 100 ? -23.901 2.307 23.833 1.00 88.62 100 LYS A CA 1
ATOM 789 C C . LYS A 1 100 ? -24.922 1.888 22.780 1.00 88.62 100 LYS A C 1
ATOM 791 O O . LYS A 1 100 ? -25.962 1.343 23.129 1.00 88.62 100 LYS A O 1
ATOM 796 N N . ASN A 1 101 ? -24.641 2.149 21.502 1.00 81.94 101 ASN A N 1
ATOM 797 C CA . ASN A 1 101 ? -25.491 1.753 20.368 1.00 81.94 101 ASN A CA 1
ATOM 798 C C . ASN A 1 101 ? -26.976 2.135 20.560 1.00 81.94 101 ASN A C 1
ATOM 800 O O . ASN A 1 101 ? -27.881 1.332 20.347 1.00 81.94 101 ASN A O 1
ATOM 804 N N . GLY A 1 102 ? -27.229 3.351 21.055 1.00 83.69 102 GLY A N 1
ATOM 805 C CA . GLY A 1 102 ? -28.578 3.857 21.330 1.00 83.69 102 GLY A CA 1
ATOM 806 C C . GLY A 1 102 ? -29.248 3.354 22.621 1.00 83.69 102 GLY A C 1
ATOM 807 O O . GLY A 1 102 ? -30.303 3.882 22.981 1.00 83.69 102 GLY A O 1
ATOM 808 N N . VAL A 1 103 ? -28.644 2.409 23.343 1.00 87.00 103 VAL A N 1
ATOM 809 C CA . VAL A 1 103 ? -29.131 1.893 24.633 1.00 87.00 103 VAL A CA 1
ATOM 810 C C . VAL A 1 103 ? -28.462 2.657 25.773 1.00 87.00 103 VAL A C 1
ATOM 812 O O . VAL A 1 103 ? -27.247 2.824 25.770 1.00 87.00 103 VAL A O 1
ATOM 815 N N . GLU A 1 104 ? -29.250 3.153 26.727 1.00 89.31 104 GLU A N 1
ATOM 816 C CA . GLU A 1 104 ? -28.756 3.811 27.943 1.00 89.31 104 GLU A CA 1
ATOM 817 C C . GLU A 1 104 ? -28.716 2.801 29.098 1.00 89.31 104 GLU A C 1
ATOM 819 O O . GLU A 1 104 ? -29.717 2.146 29.381 1.00 89.31 104 GLU A O 1
ATOM 824 N N . GLU A 1 105 ? -27.569 2.693 29.765 1.00 86.56 105 GLU A N 1
ATOM 825 C CA . GLU A 1 105 ? -27.337 1.809 30.904 1.00 86.56 105 GLU A CA 1
ATOM 826 C C . GLU A 1 105 ? -26.943 2.617 32.149 1.00 86.56 105 GLU A C 1
ATOM 828 O O . GLU A 1 105 ? -26.069 3.490 32.111 1.00 86.56 105 GLU A O 1
ATOM 833 N N . SER A 1 106 ? -27.560 2.277 33.279 1.00 83.06 106 SER A N 1
ATOM 834 C CA . SER A 1 106 ? -27.129 2.696 34.611 1.00 83.06 106 SER A CA 1
ATOM 835 C C . SER A 1 106 ? -26.124 1.688 35.159 1.00 83.06 106 SER A C 1
ATOM 837 O O . SER A 1 106 ? -26.470 0.529 35.378 1.00 83.06 106 SER A O 1
ATOM 839 N N . ILE A 1 107 ? -24.883 2.098 35.429 1.00 70.50 107 ILE A N 1
ATOM 840 C CA . ILE A 1 107 ? -23.835 1.132 35.834 1.00 70.50 107 ILE A CA 1
ATOM 841 C C . ILE A 1 107 ? -23.710 0.986 37.362 1.00 70.50 107 ILE A C 1
ATOM 843 O O . ILE A 1 107 ? -23.141 0.016 37.856 1.00 70.50 107 ILE A O 1
ATOM 847 N N . LEU A 1 108 ? -24.286 1.911 38.134 1.00 71.69 108 LEU A N 1
ATOM 848 C CA . LEU A 1 108 ? -24.119 1.988 39.595 1.00 71.69 108 LEU A CA 1
ATOM 849 C C . LEU A 1 108 ? -25.434 1.814 40.376 1.00 71.69 108 LEU A C 1
ATOM 851 O O . LEU A 1 108 ? -25.539 2.238 41.525 1.00 71.69 108 LEU A O 1
ATOM 855 N N . GLU A 1 109 ? -26.435 1.170 39.774 1.00 60.81 109 GLU A N 1
ATOM 856 C CA . GLU A 1 109 ? -27.838 1.154 40.226 1.00 60.81 109 GLU A CA 1
ATOM 857 C C . GLU A 1 109 ? -28.131 0.379 41.539 1.00 60.81 109 GLU A C 1
ATOM 859 O O . GLU A 1 109 ? -29.267 -0.005 41.789 1.00 60.81 109 GLU A O 1
ATOM 864 N N . SER A 1 110 ? -27.149 0.134 42.420 1.00 53.00 110 SER A N 1
ATOM 865 C CA . SER A 1 110 ? -27.308 -0.864 43.496 1.00 53.00 110 SER A CA 1
ATOM 866 C C . SER A 1 110 ? -26.795 -0.511 44.902 1.00 53.00 110 SER A C 1
ATOM 868 O O . SER A 1 110 ? -26.957 -1.352 45.786 1.00 53.00 110 SER A O 1
ATOM 870 N N . ILE A 1 111 ? -26.188 0.651 45.187 1.00 52.84 111 ILE A N 1
ATOM 871 C CA . ILE A 1 111 ? -25.510 0.817 46.502 1.00 52.84 111 ILE A CA 1
ATOM 872 C C . ILE A 1 111 ? -26.105 1.910 47.410 1.00 52.84 111 ILE A C 1
ATOM 874 O O . ILE A 1 111 ? -25.905 1.863 48.624 1.00 52.84 111 ILE A O 1
ATOM 878 N N . SER A 1 112 ? -26.919 2.844 46.904 1.00 54.88 112 SER A N 1
ATOM 879 C CA . SER A 1 112 ? -27.729 3.732 47.757 1.00 54.88 112 SER A CA 1
ATOM 880 C C . SER A 1 112 ? -28.672 4.602 46.920 1.00 54.88 112 SER A C 1
ATOM 882 O O . SER A 1 112 ? -28.203 5.326 46.049 1.00 54.88 112 SER A O 1
ATOM 884 N N . ASN A 1 113 ? -29.967 4.623 47.254 1.00 59.12 113 ASN A N 1
ATOM 885 C CA . ASN A 1 113 ? -30.992 5.468 46.613 1.00 59.12 113 ASN A CA 1
ATOM 886 C C . ASN A 1 113 ? -30.781 6.994 46.772 1.00 59.12 113 ASN A C 1
ATOM 888 O O . ASN A 1 113 ? -31.635 7.756 46.346 1.00 59.12 113 ASN A O 1
ATOM 892 N N . ASN A 1 114 ? -29.677 7.446 47.379 1.00 74.44 114 ASN A N 1
ATOM 893 C CA . ASN A 1 114 ? -29.398 8.854 47.688 1.00 74.44 114 ASN A CA 1
ATOM 894 C C . ASN A 1 114 ? -27.943 9.263 47.359 1.00 74.44 114 ASN A C 1
ATOM 896 O O . ASN A 1 114 ? -27.349 10.034 48.114 1.00 74.44 114 ASN A O 1
ATOM 900 N N . ILE A 1 115 ? -27.303 8.686 46.335 1.00 82.44 115 ILE A N 1
ATOM 901 C CA . ILE A 1 115 ? -25.993 9.185 45.869 1.00 82.44 115 ILE A CA 1
ATOM 902 C C . ILE A 1 115 ? -26.210 10.073 44.649 1.00 82.44 115 ILE A C 1
ATOM 904 O O . ILE A 1 115 ? -26.770 9.605 43.665 1.00 82.44 115 ILE A O 1
ATOM 908 N N . ILE A 1 116 ? -25.732 11.313 44.726 1.00 87.06 116 ILE A N 1
ATOM 909 C CA . ILE A 1 116 ? -25.727 12.270 43.618 1.00 87.06 116 ILE A CA 1
ATOM 910 C C . ILE A 1 116 ? -24.329 12.282 43.012 1.00 87.06 116 ILE A C 1
ATOM 912 O O . ILE A 1 116 ? -23.361 12.571 43.718 1.00 87.06 116 ILE A O 1
ATOM 916 N N . PHE A 1 117 ? -24.219 11.959 41.726 1.00 88.81 117 PHE A N 1
ATOM 917 C CA . PHE A 1 117 ? -22.952 12.031 41.001 1.00 88.81 117 PHE A CA 1
ATOM 918 C C . PHE A 1 117 ? -22.773 13.371 40.291 1.00 88.81 117 PHE A C 1
ATOM 920 O O . PHE A 1 117 ? -23.727 13.960 39.793 1.00 88.81 117 PHE A O 1
ATOM 927 N N . SER A 1 118 ? -21.525 13.806 40.156 1.00 90.44 118 SER A N 1
ATOM 928 C CA . SER A 1 118 ? -21.133 14.816 39.175 1.00 90.44 118 SER A CA 1
ATOM 929 C C . SER A 1 118 ? -19.863 14.383 38.451 1.00 90.44 118 SER A C 1
ATOM 931 O O . SER A 1 118 ? -19.020 13.676 39.010 1.00 90.44 118 SER A O 1
ATOM 933 N N . LEU A 1 119 ? -19.753 14.794 37.189 1.00 91.44 119 LEU A N 1
ATOM 934 C CA . LEU A 1 119 ? -18.602 14.542 36.330 1.00 91.44 119 LEU A CA 1
ATOM 935 C C . LEU A 1 119 ? -18.106 15.858 35.757 1.00 91.44 119 LEU A C 1
ATOM 937 O O . LEU A 1 119 ? -18.906 16.666 35.283 1.00 91.44 119 LEU A O 1
ATOM 941 N N . GLU A 1 120 ? -16.793 16.015 35.733 1.00 93.62 120 GLU A N 1
ATOM 942 C CA . GLU A 1 120 ? -16.132 17.042 34.945 1.00 93.62 120 GLU A CA 1
ATOM 943 C C . GLU A 1 120 ? -14.991 16.401 34.163 1.00 93.62 120 GLU A C 1
ATOM 945 O O . GLU A 1 120 ? -14.099 15.780 34.731 1.00 93.62 120 GLU A O 1
ATOM 950 N N . PHE A 1 121 ? -15.028 16.534 32.844 1.00 92.25 121 PHE A N 1
ATOM 951 C CA . PHE A 1 121 ? -13.956 16.141 31.943 1.00 92.25 121 PHE A CA 1
ATOM 952 C C . PHE A 1 121 ? -13.196 17.385 31.537 1.00 92.25 121 PHE A C 1
ATOM 954 O O . PHE A 1 121 ? -13.808 18.384 31.172 1.00 92.25 121 PHE A O 1
ATOM 961 N N . ILE A 1 122 ? -11.874 17.319 31.570 1.00 87.44 122 ILE A N 1
ATOM 962 C CA . ILE A 1 122 ? -10.981 18.438 31.308 1.00 87.44 122 ILE A CA 1
ATOM 963 C C . ILE A 1 122 ? -9.919 17.978 30.314 1.00 87.44 122 ILE A C 1
ATOM 965 O O . ILE A 1 122 ? -9.363 16.880 30.408 1.00 87.44 122 ILE A O 1
ATOM 969 N N . ARG A 1 123 ? -9.592 18.848 29.364 1.00 80.12 123 ARG A N 1
ATOM 970 C CA . ARG A 1 123 ? -8.404 18.692 28.523 1.00 80.12 123 ARG A CA 1
ATOM 971 C C . ARG A 1 123 ? -7.394 19.780 28.884 1.00 80.12 123 ARG A C 1
ATOM 973 O O . ARG A 1 123 ? -7.612 20.954 28.579 1.00 80.12 123 ARG A O 1
ATOM 980 N N . ASP A 1 124 ? -6.285 19.391 29.521 1.00 68.56 124 ASP A N 1
ATOM 981 C CA . ASP A 1 124 ? -5.138 20.282 29.756 1.00 68.56 124 ASP A CA 1
ATOM 982 C C . ASP A 1 124 ? -4.335 20.450 28.453 1.00 68.56 124 ASP A C 1
ATOM 984 O O . ASP A 1 124 ? -4.156 19.510 27.677 1.00 68.56 124 ASP A O 1
ATOM 988 N N . LYS A 1 125 ? -3.809 21.653 28.203 1.00 63.16 125 LYS A N 1
ATOM 989 C CA . LYS A 1 125 ? -3.065 22.023 26.982 1.00 63.16 125 LYS A CA 1
ATOM 990 C C . LYS A 1 125 ? -1.767 21.224 26.775 1.00 63.16 125 LYS A C 1
ATOM 992 O O . LYS A 1 125 ? -1.089 21.422 25.772 1.00 63.16 125 LYS A O 1
ATOM 997 N N . LYS A 1 126 ? -1.378 20.384 27.738 1.00 58.88 126 LYS A N 1
ATOM 998 C CA . LYS A 1 126 ? -0.084 19.689 27.796 1.00 58.88 126 LYS A CA 1
ATOM 999 C C . LYS A 1 126 ? -0.072 18.309 27.133 1.00 58.88 126 LYS A C 1
ATOM 1001 O O . LYS A 1 126 ? 1.013 17.766 26.946 1.00 58.88 126 LYS A O 1
ATOM 1006 N N . GLY A 1 127 ? -1.227 17.751 26.759 1.00 63.44 127 GLY A N 1
ATOM 1007 C CA . GLY A 1 127 ? -1.288 16.452 26.088 1.00 63.44 127 GLY A CA 1
ATOM 1008 C C . GLY A 1 127 ? -2.580 16.238 25.309 1.00 63.44 127 GLY A C 1
ATOM 1009 O O . GLY A 1 127 ? -3.643 16.065 25.893 1.00 63.44 127 GLY A O 1
ATOM 1010 N N . ASP A 1 128 ? -2.480 16.154 23.983 1.00 76.69 128 ASP A N 1
ATOM 1011 C CA . ASP A 1 128 ? -3.630 15.997 23.072 1.00 76.69 128 ASP A CA 1
ATOM 1012 C C . ASP A 1 128 ? -4.357 14.652 23.217 1.00 76.69 128 ASP A C 1
ATOM 1014 O O . ASP A 1 128 ? -5.447 14.462 22.681 1.00 76.69 128 ASP A O 1
ATOM 1018 N N . ARG A 1 129 ? -3.753 13.720 23.960 1.00 84.25 129 ARG A N 1
ATOM 1019 C CA . ARG A 1 129 ? -4.213 12.339 24.142 1.00 84.25 129 ARG A CA 1
ATOM 1020 C C . ARG A 1 129 ? -4.475 11.991 25.609 1.00 84.25 129 ARG A C 1
ATOM 1022 O O . ARG A 1 129 ? -4.739 10.832 25.901 1.00 84.25 129 ARG A O 1
ATOM 1029 N N . VAL A 1 130 ? -4.353 12.943 26.537 1.00 88.50 130 VAL A N 1
ATOM 1030 C CA . VAL A 1 130 ? -4.587 12.706 27.971 1.00 88.50 130 VAL A CA 1
ATOM 1031 C C . VAL A 1 130 ? -5.910 13.342 28.367 1.00 88.50 130 VAL A C 1
ATOM 1033 O O . VAL A 1 130 ? -6.074 14.557 28.284 1.00 88.50 130 VAL A O 1
ATOM 1036 N N . LEU A 1 131 ? -6.855 12.507 28.794 1.00 90.88 131 LEU A N 1
ATOM 1037 C CA . LEU A 1 131 ? -8.119 12.946 29.365 1.00 90.88 131 LEU A CA 1
ATOM 1038 C C . LEU A 1 131 ? -7.960 13.079 30.877 1.00 90.88 131 LEU A C 1
ATOM 1040 O O . LEU A 1 131 ? -7.669 12.091 31.554 1.00 90.88 131 LEU A O 1
ATOM 1044 N N . TYR A 1 132 ? -8.191 14.282 31.389 1.00 91.81 132 TYR A N 1
ATOM 1045 C CA . TYR A 1 132 ? -8.339 14.537 32.815 1.00 91.81 132 TYR A CA 1
ATOM 1046 C C . TYR A 1 132 ? -9.823 14.468 33.145 1.00 91.81 132 TYR A C 1
ATOM 1048 O O . TYR A 1 132 ? -10.650 14.958 32.374 1.00 91.81 132 TYR A O 1
ATOM 1056 N N . PHE A 1 133 ? -10.188 13.868 34.269 1.00 93.50 133 PHE A N 1
ATOM 1057 C CA . PHE A 1 133 ? -11.562 13.943 34.740 1.00 93.50 133 PHE A CA 1
ATOM 1058 C C . PHE A 1 133 ? -11.661 13.833 36.255 1.00 93.50 133 PHE A C 1
ATOM 1060 O O . PHE A 1 133 ? -10.865 13.153 36.905 1.00 93.50 133 PHE A O 1
ATOM 1067 N N . GLU A 1 134 ? -12.684 14.486 36.786 1.00 94.88 134 GLU A N 1
ATOM 1068 C CA . GLU A 1 134 ? -13.090 14.429 38.178 1.00 94.88 134 GLU A CA 1
ATOM 1069 C C . GLU A 1 134 ? -14.441 13.713 38.265 1.00 94.88 134 GLU A C 1
ATOM 1071 O O . GLU A 1 134 ? -15.393 14.029 37.543 1.00 94.88 134 GLU A O 1
ATOM 1076 N N . VAL A 1 135 ? -14.528 12.737 39.167 1.00 93.50 135 VAL A N 1
ATOM 1077 C CA . VAL A 1 135 ? -15.799 12.139 39.579 1.00 93.50 135 VAL A CA 1
ATOM 1078 C C . VAL A 1 135 ? -16.064 12.529 41.020 1.00 93.50 135 VAL A C 1
ATOM 1080 O O . VAL A 1 135 ? -15.228 12.270 41.887 1.00 93.50 135 VAL A O 1
ATOM 1083 N N . SER A 1 136 ? -17.248 13.066 41.300 1.00 92.50 136 SER A N 1
ATOM 1084 C CA . SER A 1 136 ? -17.712 13.319 42.664 1.00 92.50 136 SER A CA 1
ATOM 1085 C C . SER A 1 136 ? -19.001 12.556 42.945 1.00 92.50 136 SER A C 1
ATOM 1087 O O . SER A 1 136 ? -19.833 12.363 42.058 1.00 92.50 136 SER A O 1
ATOM 1089 N N . ALA A 1 137 ? -19.144 12.091 44.183 1.00 90.94 137 ALA A N 1
ATOM 1090 C CA . ALA A 1 137 ? -20.350 11.455 44.692 1.00 90.94 137 ALA A CA 1
ATOM 1091 C C . ALA A 1 137 ? -20.709 12.052 46.057 1.00 90.94 137 ALA A C 1
ATOM 1093 O O . ALA A 1 137 ? -19.870 12.054 46.963 1.00 90.94 137 ALA A O 1
ATOM 1094 N N . ASP A 1 138 ? -21.950 12.507 46.220 1.00 89.50 138 ASP A N 1
ATOM 1095 C CA . ASP A 1 138 ? -22.493 13.029 47.477 1.00 89.50 138 ASP A CA 1
ATOM 1096 C C . ASP A 1 138 ? -23.602 12.119 48.014 1.00 89.50 138 ASP A C 1
ATOM 1098 O O . ASP A 1 138 ? -24.573 11.821 47.321 1.00 89.50 138 ASP A O 1
ATOM 1102 N N . ASN A 1 139 ? -23.478 11.699 49.273 1.00 87.94 139 ASN A N 1
ATOM 1103 C CA . ASN A 1 139 ? -24.553 11.074 50.034 1.00 87.94 139 ASN A CA 1
ATOM 1104 C C . ASN A 1 139 ? -24.928 11.933 51.249 1.00 87.94 139 ASN A C 1
ATOM 1106 O O . ASN A 1 139 ? -24.351 11.787 52.328 1.00 87.94 139 ASN A O 1
ATOM 1110 N N . SER A 1 140 ? -25.928 12.809 51.092 1.00 84.25 140 SER A N 1
ATOM 1111 C CA . SER A 1 140 ? -26.465 13.655 52.177 1.00 84.25 140 SER A CA 1
ATOM 1112 C C . SER A 1 140 ? -25.395 14.493 52.907 1.00 84.25 140 SER A C 1
ATOM 1114 O O . SER A 1 140 ? -25.383 14.572 54.138 1.00 84.25 140 SER A O 1
ATOM 1116 N N . GLY A 1 141 ? -24.471 15.099 52.156 1.00 83.81 141 GLY A N 1
ATOM 1117 C CA . GLY A 1 141 ? -23.357 15.909 52.656 1.00 83.81 141 GLY A CA 1
ATOM 1118 C C . GLY A 1 141 ? -22.058 15.129 52.886 1.00 83.81 141 GLY A C 1
ATOM 1119 O O . GLY A 1 141 ? -21.083 15.693 53.388 1.00 83.81 141 GLY A O 1
ATOM 1120 N N . ARG A 1 142 ? -22.018 13.830 52.559 1.00 88.19 142 ARG A N 1
ATOM 1121 C CA . ARG A 1 142 ? -20.796 13.011 52.559 1.00 88.19 142 ARG A CA 1
ATOM 1122 C C . ARG A 1 142 ? -20.267 12.935 51.140 1.00 88.19 142 ARG A C 1
ATOM 1124 O O . ARG A 1 142 ? -20.748 12.131 50.352 1.00 88.19 142 ARG A O 1
ATOM 1131 N N . ILE A 1 143 ? -19.272 13.764 50.848 1.00 90.38 143 ILE A N 1
ATOM 1132 C CA . ILE A 1 143 ? -18.710 13.905 49.507 1.00 90.38 143 ILE A CA 1
ATOM 1133 C C . ILE A 1 143 ? -17.439 13.064 49.384 1.00 90.38 143 ILE A C 1
ATOM 1135 O O . ILE A 1 143 ? -16.610 13.020 50.299 1.00 90.38 143 ILE A O 1
ATOM 1139 N N . SER A 1 144 ? -17.285 12.395 48.247 1.00 93.50 144 SER A N 1
ATOM 1140 C CA . SER A 1 144 ? -16.046 11.743 47.837 1.00 93.50 144 SER A CA 1
ATOM 1141 C C . SER A 1 144 ? -15.726 12.097 46.394 1.00 93.50 144 SER A C 1
ATOM 1143 O O . SER A 1 144 ? -16.528 11.816 45.505 1.00 93.50 144 SER A O 1
ATOM 1145 N N . THR A 1 145 ? -14.517 12.606 46.177 1.00 95.44 145 THR A N 1
ATOM 1146 C CA . THR A 1 145 ? -13.996 13.002 44.866 1.00 95.44 145 THR A CA 1
ATOM 1147 C C . THR A 1 145 ? -12.826 12.105 44.464 1.00 95.44 145 THR A C 1
ATOM 1149 O O . THR A 1 145 ? -12.036 11.691 45.318 1.00 95.44 145 THR A O 1
ATOM 1152 N N . VAL A 1 146 ? -12.732 11.772 43.179 1.00 96.00 146 VAL A N 1
ATOM 1153 C CA . VAL A 1 146 ? -11.595 11.075 42.570 1.00 96.00 146 VAL A CA 1
ATOM 1154 C C . VAL A 1 146 ? -11.184 11.822 41.310 1.00 96.00 146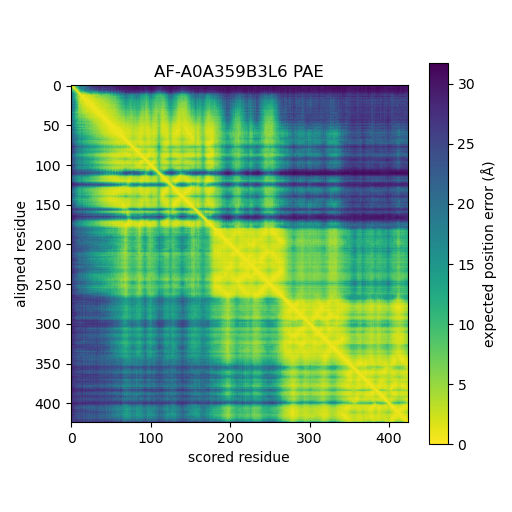 VAL A C 1
ATOM 1156 O O . VAL A 1 146 ? -11.959 11.888 40.358 1.00 96.00 146 VAL A O 1
ATOM 1159 N N . ASP A 1 147 ? -9.944 12.299 41.307 1.00 95.06 147 ASP A N 1
ATOM 1160 C CA . ASP A 1 147 ? -9.262 12.820 40.125 1.00 95.06 147 ASP A CA 1
ATOM 1161 C C . ASP A 1 147 ? -8.589 11.676 39.370 1.00 95.06 147 ASP A C 1
ATOM 1163 O O . ASP A 1 147 ? -8.057 10.731 39.970 1.00 95.06 147 ASP A O 1
ATOM 1167 N N . SER A 1 148 ? -8.617 11.718 38.044 1.00 93.81 148 SER A N 1
ATOM 1168 C CA . SER A 1 148 ? -8.009 10.688 37.207 1.00 93.81 148 SER A CA 1
ATOM 1169 C C . SER A 1 148 ? -7.492 11.247 35.892 1.00 93.81 148 SER A C 1
ATOM 1171 O O . SER A 1 148 ? -8.048 12.180 35.317 1.00 93.81 148 SER A O 1
ATOM 1173 N N . GLU A 1 149 ? -6.421 10.623 35.412 1.00 92.62 149 GLU A N 1
ATOM 1174 C CA . GLU A 1 149 ? -5.768 10.946 34.150 1.00 92.62 149 GLU A CA 1
ATOM 1175 C C . GLU A 1 149 ? -5.637 9.672 33.328 1.00 92.62 149 GLU A C 1
ATOM 1177 O O . GLU A 1 149 ? -5.135 8.652 33.812 1.00 92.62 149 GLU A O 1
ATOM 1182 N N . VAL A 1 150 ? -6.096 9.715 32.081 1.00 91.38 150 VAL A N 1
ATOM 1183 C CA . VAL A 1 150 ? -6.071 8.554 31.192 1.00 91.38 150 VAL A CA 1
ATOM 1184 C C . VAL A 1 150 ? -5.492 8.955 29.853 1.00 91.38 150 VAL A C 1
ATOM 1186 O O . VAL A 1 150 ? -6.050 9.781 29.135 1.00 91.38 150 VAL A O 1
ATOM 1189 N N . GLN A 1 151 ? -4.377 8.323 29.496 1.00 89.00 151 GLN A N 1
ATOM 1190 C CA . GLN A 1 151 ? -3.845 8.399 28.146 1.00 89.00 151 GLN A CA 1
ATOM 1191 C C . GLN A 1 151 ? -4.677 7.508 27.217 1.00 89.00 151 GLN A C 1
ATOM 1193 O O . GLN A 1 151 ? -4.747 6.289 27.400 1.00 89.00 151 GLN A O 1
ATOM 1198 N N . ILE A 1 152 ? -5.282 8.124 26.210 1.00 87.75 152 ILE A N 1
ATOM 1199 C CA . ILE A 1 152 ? -6.019 7.458 25.144 1.00 87.75 152 ILE A CA 1
ATOM 1200 C C . ILE A 1 152 ? -5.014 6.956 24.113 1.00 87.75 152 ILE A C 1
ATOM 1202 O O . ILE A 1 152 ? -4.225 7.724 23.560 1.00 87.75 152 ILE A O 1
ATOM 1206 N N . LEU A 1 153 ? -5.036 5.652 23.863 1.00 83.81 153 LEU A N 1
ATOM 1207 C CA . LEU A 1 153 ? -4.013 4.992 23.058 1.00 83.81 153 LEU A CA 1
ATOM 1208 C C . LEU A 1 153 ? -4.345 4.971 21.561 1.00 83.81 153 LEU A C 1
ATOM 1210 O O . LEU A 1 153 ? -3.410 4.931 20.764 1.00 83.81 153 LEU A O 1
ATOM 1214 N N . ASN A 1 154 ? -5.630 5.063 21.184 1.00 80.94 154 ASN A N 1
ATOM 1215 C CA . ASN A 1 154 ? -6.077 4.921 19.789 1.00 80.94 154 ASN A CA 1
ATOM 1216 C C . ASN A 1 154 ? -6.548 6.217 19.099 1.00 80.94 154 ASN A C 1
ATOM 1218 O O . ASN A 1 154 ? -7.033 6.168 17.976 1.00 80.94 154 ASN A O 1
ATOM 1222 N N . ILE A 1 155 ? -6.408 7.380 19.744 1.00 79.00 155 ILE A N 1
ATOM 1223 C CA . ILE A 1 155 ? -6.776 8.672 19.139 1.00 79.00 155 ILE A CA 1
ATOM 1224 C C . ILE A 1 155 ? -5.561 9.270 18.414 1.00 79.00 155 ILE A C 1
ATOM 1226 O O . ILE A 1 155 ? -4.521 9.465 19.046 1.00 79.00 155 ILE A O 1
ATOM 1230 N N . GLU A 1 156 ? -5.644 9.518 17.106 1.00 70.38 156 GLU A N 1
ATOM 1231 C CA . GLU A 1 156 ? -4.570 10.134 16.295 1.00 70.38 156 GLU A CA 1
ATOM 1232 C C . GLU A 1 156 ? -4.845 11.611 15.956 1.00 70.38 156 GLU A C 1
ATOM 1234 O O . GLU A 1 156 ? -5.928 12.108 16.267 1.00 70.38 156 GLU A O 1
ATOM 1239 N N . ASP A 1 157 ? -3.828 12.281 15.379 1.00 59.09 157 ASP A N 1
ATOM 1240 C CA . ASP A 1 157 ? -3.653 13.637 14.791 1.00 59.09 157 ASP A CA 1
ATOM 1241 C C . ASP A 1 157 ? -4.514 14.827 15.249 1.00 59.09 157 ASP A C 1
ATOM 1243 O O . ASP A 1 157 ? -4.012 15.943 15.360 1.00 59.09 157 ASP A O 1
ATOM 1247 N N . VAL A 1 158 ? -5.799 14.634 15.524 1.00 63.44 158 VAL A N 1
ATOM 1248 C CA . VAL A 1 158 ? -6.730 15.679 15.973 1.00 63.44 158 VAL A CA 1
ATOM 1249 C C . VAL A 1 158 ? -6.903 15.686 17.497 1.00 63.44 158 VAL A C 1
ATOM 1251 O O . VAL A 1 158 ? -7.433 16.651 18.046 1.00 63.44 158 VAL A O 1
ATOM 1254 N N . GLY A 1 159 ? -6.440 14.630 18.179 1.00 74.12 159 GLY A N 1
ATOM 1255 C CA . GLY A 1 159 ? -6.512 14.502 19.634 1.00 74.12 159 GLY A CA 1
ATOM 1256 C C . GLY A 1 159 ? -7.943 14.534 20.178 1.00 74.12 159 GLY A C 1
ATOM 1257 O O . GLY A 1 159 ? -8.922 14.351 19.450 1.00 74.12 159 GLY A O 1
ATOM 1258 N N . ILE A 1 160 ? -8.070 14.752 21.486 1.00 82.00 160 ILE A N 1
ATOM 1259 C CA . ILE A 1 160 ? -9.364 14.959 22.145 1.00 82.00 160 ILE A CA 1
ATOM 1260 C C . ILE A 1 160 ? -9.974 16.272 21.643 1.00 82.00 160 ILE A C 1
ATOM 1262 O O . ILE A 1 160 ? -9.377 17.340 21.805 1.00 82.00 160 ILE A O 1
ATOM 1266 N N . LYS A 1 161 ? -11.174 16.202 21.060 1.00 81.56 161 LYS A N 1
ATOM 1267 C CA . LYS A 1 161 ? -11.842 17.362 20.461 1.00 81.56 161 LYS A CA 1
ATOM 1268 C C . LYS A 1 161 ? -12.656 18.157 21.493 1.00 81.56 161 LYS A C 1
ATOM 1270 O O . LYS A 1 161 ? -13.327 17.550 22.334 1.00 81.56 161 LYS A O 1
ATOM 1275 N N . PRO A 1 162 ? -12.623 19.500 21.433 1.00 71.00 162 PRO A N 1
ATOM 1276 C CA . PRO A 1 162 ? -13.541 20.342 22.188 1.00 71.00 162 PRO A CA 1
ATOM 1277 C C . PRO A 1 162 ? -14.942 20.361 21.581 1.00 71.00 162 PRO A C 1
ATOM 1279 O O . PRO A 1 162 ? -15.110 20.142 20.384 1.00 71.00 162 PRO A O 1
ATOM 1282 N N . MET A 1 163 ? -15.911 20.739 22.417 1.00 66.81 163 MET A N 1
ATOM 1283 C CA . MET A 1 163 ? -17.291 21.059 22.034 1.00 66.81 163 MET A CA 1
ATOM 1284 C C . MET A 1 163 ? -17.385 22.192 20.994 1.00 66.81 163 MET A C 1
ATOM 1286 O O . MET A 1 163 ? -18.320 22.224 20.205 1.00 66.81 163 MET A O 1
ATOM 1290 N N . GLU A 1 164 ? -16.434 23.129 21.001 1.00 62.41 164 GLU A N 1
ATOM 1291 C CA . GLU A 1 164 ? -16.366 24.284 20.096 1.00 62.41 164 GLU A CA 1
ATOM 1292 C C . GLU A 1 164 ? -14.902 24.534 19.695 1.00 62.41 164 GLU A C 1
ATOM 1294 O O . GLU A 1 164 ? -14.002 24.312 20.513 1.00 62.41 164 GLU A O 1
ATOM 1299 N N . PRO A 1 165 ? -14.613 24.990 18.464 1.00 54.50 165 PRO A N 1
ATOM 1300 C CA . PRO A 1 165 ? -13.247 25.129 17.978 1.00 54.50 165 PRO A CA 1
ATOM 1301 C C . PRO A 1 165 ? -12.552 26.350 18.600 1.00 54.50 165 PRO A C 1
ATOM 1303 O O . PRO A 1 165 ? -12.454 27.389 17.960 1.00 54.50 165 PRO A O 1
ATOM 1306 N N . GLU A 1 166 ? -12.018 26.233 19.821 1.00 56.16 166 GLU A N 1
ATOM 1307 C CA . GLU A 1 166 ? -11.150 27.263 20.409 1.00 56.16 166 GLU A CA 1
ATOM 1308 C C . GLU A 1 166 ? -9.950 26.724 21.208 1.00 56.16 166 GLU A C 1
ATOM 1310 O O . GLU A 1 166 ? -9.951 25.653 21.808 1.00 56.16 166 GLU A O 1
ATOM 1315 N N . ASN A 1 167 ? -8.879 27.522 21.190 1.00 53.25 167 ASN A N 1
ATOM 1316 C CA . ASN A 1 167 ? -7.507 27.190 21.586 1.00 53.25 167 ASN A CA 1
ATOM 1317 C C . ASN A 1 167 ? -7.252 27.357 23.110 1.00 53.25 167 ASN A C 1
ATOM 1319 O O . ASN A 1 167 ? -6.219 27.885 23.556 1.00 53.25 167 ASN A O 1
ATOM 1323 N N . SER A 1 168 ? -8.211 26.946 23.943 1.00 54.25 168 SER A N 1
ATOM 1324 C CA . SER A 1 168 ? -8.173 27.038 25.411 1.00 54.25 168 SER A CA 1
ATOM 1325 C C . SER A 1 168 ? -8.377 25.671 26.080 1.00 54.25 168 SER A C 1
ATOM 1327 O O . SER A 1 168 ? -8.731 24.694 25.429 1.00 54.25 168 SER A O 1
ATOM 1329 N N . ALA A 1 169 ? -8.048 25.574 27.374 1.00 62.00 169 ALA A N 1
ATOM 1330 C CA . ALA A 1 169 ? -8.456 24.418 28.168 1.00 62.00 169 ALA A CA 1
ATOM 1331 C C . ALA A 1 169 ? -9.988 24.411 28.203 1.00 62.00 169 ALA A C 1
ATOM 1333 O O . ALA A 1 169 ? -10.589 25.439 28.518 1.00 62.00 169 ALA A O 1
ATOM 1334 N N . PHE A 1 170 ? -10.597 23.289 27.839 1.00 76.75 170 PHE A N 1
ATOM 1335 C CA . PHE A 1 170 ? -12.047 23.133 27.802 1.00 76.75 170 PHE A CA 1
ATOM 1336 C C . PHE A 1 170 ? -12.466 22.042 28.781 1.00 76.75 170 PHE A C 1
ATOM 1338 O O . PHE A 1 170 ? -11.753 21.043 28.942 1.00 76.75 170 PHE A O 1
ATOM 1345 N N . SER A 1 171 ? -13.612 22.254 29.429 1.00 84.38 171 SER A N 1
ATOM 1346 C CA . SER A 1 171 ? -14.256 21.260 30.277 1.00 84.38 171 SER A CA 1
ATOM 1347 C C . SER A 1 171 ? -15.710 21.021 29.882 1.00 84.38 171 SER A C 1
ATOM 1349 O O . SER A 1 171 ? -16.345 21.844 29.213 1.00 84.38 171 SER A O 1
ATOM 1351 N N . GLY A 1 172 ? -16.220 19.852 30.251 1.00 87.69 172 GLY A N 1
ATOM 1352 C CA . GLY A 1 172 ? -17.602 19.465 30.011 1.00 87.69 172 GLY A CA 1
ATOM 1353 C C . GLY A 1 172 ? -18.066 18.396 30.987 1.00 87.69 172 GLY A C 1
ATOM 1354 O O . GLY A 1 172 ? -17.257 17.703 31.599 1.00 87.69 172 GLY A O 1
ATOM 1355 N N . ASN A 1 173 ? -19.379 18.260 31.140 1.00 90.38 173 ASN A N 1
ATOM 1356 C CA . ASN A 1 173 ? -19.982 17.290 32.061 1.00 90.38 173 ASN A CA 1
ATOM 1357 C C . ASN A 1 173 ? -20.202 15.894 31.441 1.00 90.38 173 ASN A C 1
ATOM 1359 O O . ASN A 1 173 ? -20.753 14.999 32.088 1.00 90.38 173 ASN A O 1
ATOM 1363 N N . ALA A 1 174 ? -19.807 15.709 30.180 1.00 92.88 174 ALA A N 1
ATOM 1364 C CA . ALA A 1 174 ? -20.005 14.480 29.433 1.00 92.88 174 ALA A CA 1
ATOM 1365 C C . ALA A 1 174 ? -18.930 14.287 28.355 1.00 92.88 174 ALA A C 1
ATOM 1367 O O . ALA A 1 174 ? -18.250 15.225 27.934 1.00 92.88 174 ALA A O 1
ATOM 1368 N N . ILE A 1 175 ? -18.811 13.053 27.869 1.00 93.06 175 ILE A N 1
ATOM 1369 C CA . ILE A 1 175 ? -17.974 12.711 26.715 1.00 93.06 175 ILE A CA 1
ATOM 1370 C C . ILE A 1 175 ? -18.766 11.929 25.679 1.00 93.06 175 ILE A C 1
ATOM 1372 O O . ILE A 1 175 ? -19.654 11.140 26.006 1.00 93.06 175 ILE A O 1
ATOM 1376 N N . CYS A 1 176 ? -18.396 12.141 24.425 1.00 91.94 176 CYS A N 1
ATOM 1377 C CA . CYS A 1 176 ? -18.901 11.464 23.246 1.00 91.94 176 CYS A CA 1
ATOM 1378 C C . CYS A 1 176 ? -17.725 10.779 22.546 1.00 91.94 176 CYS A C 1
ATOM 1380 O O . CYS A 1 176 ? -16.719 11.424 22.264 1.00 91.94 176 CYS A O 1
ATOM 1382 N N . TYR A 1 177 ? -17.823 9.483 22.267 1.00 90.31 177 TYR A N 1
ATOM 1383 C CA . TYR A 1 177 ? -16.696 8.712 21.747 1.00 90.31 177 TYR A CA 1
ATOM 1384 C C . TYR A 1 177 ? -17.122 7.593 20.797 1.00 90.31 177 TYR A C 1
ATOM 1386 O O . TYR A 1 177 ? -18.282 7.167 20.774 1.00 90.31 177 TYR A O 1
ATOM 1394 N N . THR A 1 178 ? -16.164 7.107 20.009 1.00 87.06 178 THR A N 1
ATOM 1395 C CA . THR A 1 178 ? -16.335 5.948 19.123 1.00 87.06 178 THR A CA 1
ATOM 1396 C C . THR A 1 178 ? -15.355 4.844 19.492 1.00 87.06 178 THR A C 1
ATOM 1398 O O . THR A 1 178 ? -14.211 5.103 19.866 1.00 87.06 178 THR A O 1
ATOM 1401 N N . ILE A 1 179 ? -15.827 3.603 19.397 1.00 82.19 179 ILE A N 1
ATOM 1402 C CA . ILE A 1 179 ? -14.996 2.404 19.469 1.00 82.19 179 ILE A CA 1
ATOM 1403 C C . ILE A 1 179 ? -15.385 1.549 18.276 1.00 82.19 179 ILE A C 1
ATOM 1405 O O . ILE A 1 179 ? -16.513 1.065 18.204 1.00 82.19 179 ILE A O 1
ATOM 1409 N N . THR A 1 180 ? -14.436 1.366 17.382 1.00 83.94 180 THR A N 1
ATOM 1410 C CA . THR A 1 180 ? -14.456 0.407 16.295 1.00 83.94 180 THR A CA 1
ATOM 1411 C C . THR A 1 180 ? -13.876 -0.880 16.867 1.00 83.94 180 THR A C 1
ATOM 1413 O O . THR A 1 180 ? -12.904 -0.858 17.632 1.00 83.94 180 THR A O 1
ATOM 1416 N N . ASP A 1 181 ? -14.532 -1.999 16.608 1.00 87.31 181 ASP A N 1
ATOM 1417 C CA . ASP A 1 181 ? -14.004 -3.318 16.941 1.00 87.31 181 ASP A CA 1
ATOM 1418 C C . ASP A 1 181 ? -13.355 -3.948 15.704 1.00 87.31 181 ASP A C 1
ATOM 1420 O O . ASP A 1 181 ? -13.578 -3.511 14.572 1.00 87.31 181 ASP A O 1
ATOM 1424 N N . ALA A 1 182 ? -12.528 -4.973 15.923 1.00 91.50 182 ALA A N 1
ATOM 1425 C CA . ALA A 1 182 ? -11.869 -5.685 14.831 1.00 91.50 182 ALA A CA 1
ATOM 1426 C C . ALA A 1 182 ? -12.883 -6.251 13.821 1.00 91.50 182 ALA A C 1
ATOM 1428 O O . ALA A 1 182 ? -12.602 -6.259 12.628 1.00 91.50 182 ALA A O 1
ATOM 1429 N N . ALA A 1 183 ? -14.076 -6.656 14.277 1.00 93.38 183 ALA A N 1
ATOM 1430 C CA . ALA A 1 183 ? -15.134 -7.191 13.420 1.00 93.38 183 ALA A CA 1
ATOM 1431 C C . ALA A 1 183 ? -15.684 -6.144 12.447 1.00 93.38 183 ALA A C 1
ATOM 1433 O O . ALA A 1 183 ? -15.890 -6.444 11.277 1.00 93.38 183 ALA A O 1
ATOM 1434 N N . SER A 1 184 ? -15.865 -4.907 12.903 1.00 90.62 184 SER A N 1
ATOM 1435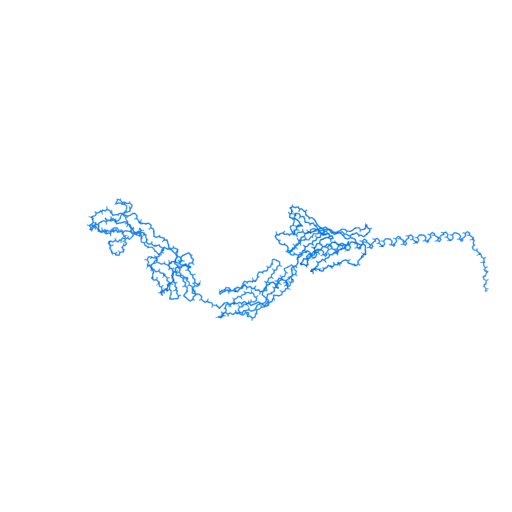 C CA . SER A 1 184 ? -16.317 -3.792 12.071 1.00 90.62 184 SER A CA 1
ATOM 1436 C C . SER A 1 184 ? -15.268 -3.420 11.021 1.00 90.62 184 SER A C 1
ATOM 1438 O O . SER A 1 184 ? -15.624 -3.150 9.877 1.00 90.62 184 SER A O 1
ATOM 1440 N N . VAL A 1 185 ? -13.978 -3.450 11.383 1.00 92.69 185 VAL A N 1
ATOM 1441 C CA . VAL A 1 185 ? -12.882 -3.227 10.424 1.00 92.69 185 VAL A CA 1
ATOM 1442 C C . VAL A 1 185 ? -12.815 -4.366 9.408 1.00 92.69 185 VAL A C 1
ATOM 1444 O O . VAL A 1 185 ? -12.790 -4.103 8.212 1.00 92.69 185 VAL A O 1
ATOM 1447 N N . ALA A 1 186 ? -12.846 -5.621 9.859 1.00 96.06 186 ALA A N 1
ATOM 1448 C CA . ALA A 1 186 ? -12.812 -6.786 8.979 1.00 96.06 186 ALA A CA 1
ATOM 1449 C C . ALA A 1 186 ? -14.009 -6.821 8.012 1.00 96.06 186 ALA A C 1
ATOM 1451 O O . ALA A 1 186 ? -13.834 -7.095 6.830 1.00 96.06 186 ALA A O 1
ATOM 1452 N N . ALA A 1 187 ? -15.210 -6.471 8.480 1.00 95.19 187 ALA A N 1
ATOM 1453 C CA . ALA A 1 187 ? -16.412 -6.407 7.649 1.00 95.19 187 ALA A CA 1
ATOM 1454 C C . ALA A 1 187 ? -16.381 -5.280 6.600 1.00 95.19 187 ALA A C 1
ATOM 1456 O O . ALA A 1 187 ? -17.076 -5.370 5.590 1.00 95.19 187 ALA A O 1
ATOM 1457 N N . ALA A 1 188 ? -15.599 -4.218 6.826 1.00 94.31 188 ALA A N 1
ATOM 1458 C CA . ALA A 1 188 ? -15.429 -3.138 5.856 1.00 94.31 188 ALA A CA 1
ATOM 1459 C C . ALA A 1 188 ? -14.525 -3.542 4.676 1.00 94.31 188 ALA A C 1
ATOM 1461 O O . ALA A 1 188 ? -14.634 -2.964 3.592 1.00 94.31 188 ALA A O 1
ATOM 1462 N N . ILE A 1 189 ? -13.660 -4.543 4.865 1.00 95.75 189 ILE A N 1
ATOM 1463 C CA . ILE A 1 189 ? -12.793 -5.080 3.815 1.00 95.75 189 ILE A CA 1
ATOM 1464 C C . ILE A 1 189 ? -13.616 -6.056 2.972 1.00 95.75 189 ILE A C 1
ATOM 1466 O O . ILE A 1 189 ? -13.853 -7.199 3.355 1.00 95.75 189 ILE A O 1
ATOM 1470 N N . THR A 1 190 ? -14.075 -5.575 1.821 1.00 95.69 190 THR A N 1
ATOM 1471 C CA . THR A 1 190 ? -14.945 -6.329 0.899 1.00 95.69 190 THR A CA 1
ATOM 1472 C C . THR A 1 190 ? -14.280 -6.648 -0.440 1.00 95.69 190 THR A C 1
ATOM 1474 O O . THR A 1 190 ? -14.797 -7.465 -1.195 1.00 95.69 190 THR A O 1
ATOM 1477 N N . SER A 1 191 ? -13.131 -6.032 -0.724 1.00 94.31 191 SER A N 1
ATOM 1478 C CA . SER A 1 191 ? -12.278 -6.282 -1.887 1.00 94.31 191 SER A CA 1
ATOM 1479 C C . SER A 1 191 ? -10.893 -5.675 -1.649 1.00 94.31 191 SER A C 1
ATOM 1481 O O . SER A 1 191 ? -10.725 -4.840 -0.755 1.00 94.31 191 SER A O 1
ATOM 1483 N N . PHE A 1 192 ? -9.917 -6.053 -2.469 1.00 95.31 192 PHE A N 1
ATOM 1484 C CA . PHE A 1 192 ? -8.589 -5.444 -2.532 1.00 95.31 192 PHE A CA 1
ATOM 1485 C C . PHE A 1 192 ? -8.003 -5.632 -3.938 1.00 95.31 192 PHE A C 1
ATOM 1487 O O . PHE A 1 192 ? -8.618 -6.312 -4.759 1.00 95.31 192 PHE A O 1
ATOM 1494 N N . ASP A 1 193 ? -6.877 -4.983 -4.228 1.00 96.06 193 ASP A N 1
ATOM 1495 C CA . ASP A 1 193 ? -6.310 -4.966 -5.577 1.00 96.06 193 ASP A CA 1
ATOM 1496 C C . ASP A 1 193 ? -5.651 -6.305 -5.943 1.00 96.06 193 ASP A C 1
ATOM 1498 O O . ASP A 1 193 ? -4.957 -6.926 -5.132 1.00 96.06 193 ASP A O 1
ATOM 1502 N N . ASP A 1 194 ? -5.849 -6.727 -7.193 1.00 96.88 194 ASP A N 1
ATOM 1503 C CA . ASP A 1 194 ? -5.158 -7.881 -7.764 1.00 96.88 194 ASP A CA 1
ATOM 1504 C C . ASP A 1 194 ? -3.633 -7.640 -7.802 1.00 96.88 194 ASP A C 1
ATOM 1506 O O . ASP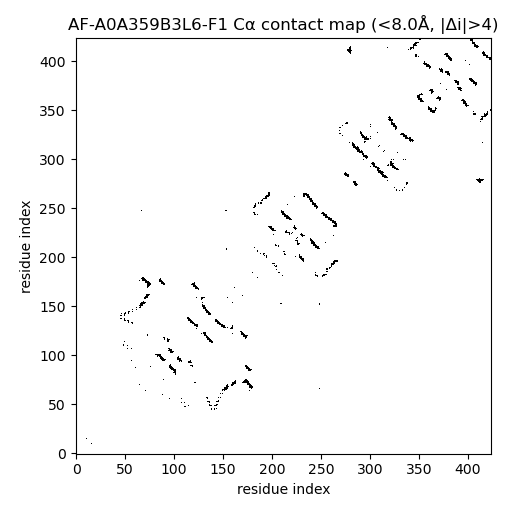 A 1 194 ? -3.194 -6.523 -8.104 1.00 96.88 194 ASP A O 1
ATOM 1510 N N . PRO A 1 195 ? -2.791 -8.667 -7.557 1.00 96.81 195 PRO A N 1
ATOM 1511 C CA . PRO A 1 195 ? -1.353 -8.549 -7.733 1.00 96.81 195 PRO A CA 1
ATOM 1512 C C . PRO A 1 195 ? -1.000 -8.116 -9.153 1.00 96.81 195 PRO A C 1
ATOM 1514 O O . PRO A 1 195 ? -1.546 -8.626 -10.136 1.00 96.81 195 PRO A O 1
ATOM 1517 N N . ALA A 1 196 ? -0.011 -7.232 -9.269 1.00 94.69 196 ALA A N 1
ATOM 1518 C CA . ALA A 1 196 ? 0.565 -6.902 -10.561 1.00 94.69 196 ALA A CA 1
ATOM 1519 C C . ALA A 1 196 ? 1.145 -8.151 -11.253 1.00 94.69 196 ALA A C 1
ATOM 1521 O O . ALA A 1 196 ? 1.492 -9.155 -10.624 1.00 94.69 196 ALA A O 1
ATOM 1522 N N . GLN A 1 197 ? 1.302 -8.061 -12.571 1.00 92.38 197 GLN A N 1
ATOM 1523 C CA . GLN A 1 197 ? 1.975 -9.078 -13.371 1.00 92.38 197 GLN A CA 1
ATOM 1524 C C . GLN A 1 197 ? 3.339 -9.444 -12.760 1.00 92.38 197 GLN A C 1
ATOM 1526 O O . GLN A 1 197 ? 4.147 -8.564 -12.468 1.00 92.38 197 GLN A O 1
ATOM 1531 N N . ASN A 1 198 ? 3.596 -10.743 -12.575 1.00 94.38 198 ASN A N 1
ATOM 1532 C CA . ASN A 1 198 ? 4.813 -11.286 -11.954 1.00 94.38 198 ASN A CA 1
ATOM 1533 C C . ASN A 1 198 ? 5.112 -10.801 -10.519 1.00 94.38 198 ASN A C 1
ATOM 1535 O O . ASN A 1 198 ? 6.248 -10.941 -10.058 1.00 94.38 198 ASN A O 1
ATOM 1539 N N . ALA A 1 199 ? 4.133 -10.245 -9.799 1.00 96.38 199 ALA A N 1
ATOM 1540 C CA . ALA A 1 199 ? 4.319 -9.869 -8.403 1.00 96.38 199 ALA A CA 1
ATOM 1541 C C . ALA A 1 199 ? 4.776 -11.078 -7.570 1.00 96.38 199 ALA A C 1
ATOM 1543 O O . ALA A 1 199 ? 4.251 -12.181 -7.702 1.00 96.38 199 ALA A O 1
ATOM 1544 N N . THR A 1 200 ? 5.757 -10.855 -6.698 1.00 97.19 200 THR A N 1
ATOM 1545 C CA . THR A 1 200 ? 6.294 -11.877 -5.781 1.00 97.19 200 THR A CA 1
ATOM 1546 C C . THR A 1 200 ? 5.782 -11.709 -4.351 1.00 97.19 200 THR A C 1
ATOM 1548 O O . THR A 1 200 ? 6.040 -12.544 -3.480 1.00 97.19 200 THR A O 1
ATOM 1551 N N . LYS A 1 201 ? 5.036 -10.630 -4.096 1.00 97.56 201 LYS A N 1
ATOM 1552 C CA . LYS A 1 201 ? 4.416 -10.315 -2.813 1.00 97.56 201 LYS A CA 1
ATOM 1553 C C . LYS A 1 201 ? 3.031 -9.720 -3.033 1.00 97.56 201 LYS A C 1
ATOM 1555 O O . LYS A 1 201 ? 2.824 -8.984 -3.992 1.00 97.56 201 LYS A O 1
ATOM 1560 N N . LEU A 1 202 ? 2.113 -10.054 -2.136 1.00 97.25 202 LEU A N 1
ATOM 1561 C CA . LEU A 1 202 ? 0.767 -9.513 -2.092 1.00 97.25 202 LEU A CA 1
ATOM 1562 C C . LEU A 1 202 ? 0.770 -8.176 -1.352 1.00 97.25 202 LEU A C 1
ATOM 1564 O O . LEU A 1 202 ? 1.210 -8.109 -0.200 1.00 97.25 202 LEU A O 1
ATOM 1568 N N . ASP A 1 203 ? 0.219 -7.145 -1.983 1.00 96.44 203 ASP A N 1
ATOM 1569 C CA . ASP A 1 203 ? -0.129 -5.912 -1.290 1.00 96.44 203 ASP A CA 1
ATOM 1570 C C . ASP A 1 203 ? -1.400 -6.153 -0.465 1.00 96.44 203 ASP A C 1
ATOM 1572 O O . ASP A 1 203 ? -2.468 -6.465 -0.991 1.00 96.44 203 ASP A O 1
ATOM 1576 N N . LEU A 1 204 ? -1.271 -6.081 0.862 1.00 96.00 204 LEU A N 1
ATOM 1577 C CA . LEU A 1 204 ? -2.382 -6.339 1.778 1.00 96.00 204 LEU A CA 1
ATOM 1578 C C . LEU A 1 204 ? -3.374 -5.160 1.798 1.00 96.00 204 LEU A C 1
ATOM 1580 O O . LEU A 1 204 ? -2.953 -4.007 1.657 1.00 96.00 204 LEU A O 1
ATOM 1584 N N . PRO A 1 205 ? -4.672 -5.411 2.070 1.00 95.50 205 PRO A N 1
ATOM 1585 C CA . PRO A 1 205 ? -5.645 -4.343 2.279 1.0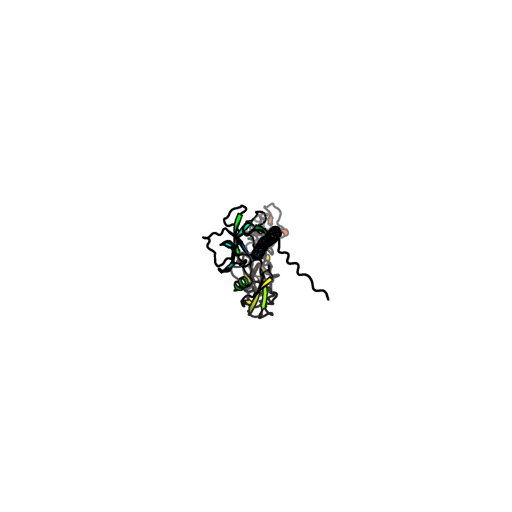0 95.50 205 PRO A CA 1
ATOM 1586 C C . PRO A 1 205 ? -5.186 -3.371 3.373 1.00 95.50 205 PRO A C 1
ATOM 1588 O O . PRO A 1 205 ? -4.670 -3.779 4.415 1.00 95.50 205 PRO A O 1
ATOM 1591 N N . THR A 1 206 ? -5.408 -2.073 3.171 1.00 91.94 206 THR A N 1
ATOM 1592 C CA . THR A 1 206 ? -5.094 -1.081 4.208 1.00 91.94 206 THR A CA 1
ATOM 1593 C C . THR A 1 206 ? -6.096 -1.167 5.360 1.00 91.94 206 THR A C 1
ATOM 1595 O O . THR A 1 206 ? -7.298 -1.333 5.151 1.00 91.94 206 THR A O 1
ATOM 1598 N N . VAL A 1 207 ? -5.603 -1.045 6.595 1.00 91.44 207 VAL A N 1
ATOM 1599 C CA . VAL A 1 207 ? -6.434 -0.969 7.805 1.00 91.44 207 VAL A CA 1
ATOM 1600 C C . VAL A 1 207 ? -6.185 0.349 8.538 1.00 91.44 207 VAL A C 1
ATOM 1602 O O . VAL A 1 207 ? -5.093 0.912 8.416 1.00 91.44 207 VAL A O 1
ATOM 1605 N N . PRO A 1 208 ? -7.167 0.870 9.298 1.00 86.38 208 PRO A N 1
ATOM 1606 C CA . PRO A 1 208 ? -6.970 2.066 10.108 1.00 86.38 208 PRO A CA 1
ATOM 1607 C C . PRO A 1 208 ? -5.818 1.898 11.102 1.00 86.38 208 PRO A C 1
ATOM 1609 O O . PRO A 1 208 ? -5.500 0.782 11.524 1.00 86.38 208 PRO A O 1
ATOM 1612 N N . SER A 1 209 ? -5.237 3.015 11.541 1.00 79.81 209 SER A N 1
ATOM 1613 C CA . SER A 1 209 ? -4.256 2.972 12.623 1.00 79.81 209 SER A CA 1
ATOM 1614 C C . SER A 1 209 ? -4.840 2.316 13.880 1.00 79.81 209 SER A C 1
ATOM 1616 O O . SER A 1 209 ? -6.044 2.374 14.146 1.00 79.81 209 SER A O 1
ATOM 1618 N N . GLY A 1 210 ? -3.980 1.631 14.631 1.00 81.44 210 GLY A N 1
ATOM 1619 C CA . GLY A 1 210 ? -4.380 0.797 15.761 1.00 81.44 210 GLY A CA 1
ATOM 1620 C C . GLY A 1 210 ? -4.811 -0.620 15.383 1.00 81.44 210 GLY A C 1
ATOM 1621 O O . GLY A 1 210 ? -5.096 -1.413 16.285 1.00 81.44 210 GLY A O 1
ATOM 1622 N N . TYR A 1 211 ? -4.792 -0.979 14.098 1.00 90.69 211 TYR A N 1
ATOM 1623 C CA . TYR A 1 211 ? -5.080 -2.326 13.612 1.00 90.69 211 TYR A CA 1
ATOM 1624 C C . TYR A 1 211 ? -3.919 -2.875 12.787 1.00 90.69 211 TYR A C 1
ATOM 1626 O O . TYR A 1 211 ? -3.163 -2.136 12.161 1.00 90.69 211 TYR A O 1
ATOM 1634 N N . THR A 1 212 ? -3.791 -4.194 12.781 1.00 96.00 212 THR A N 1
ATOM 1635 C CA . THR A 1 212 ? -2.927 -4.931 11.858 1.00 96.00 212 THR A CA 1
ATOM 1636 C C . THR A 1 212 ? -3.760 -5.944 11.099 1.00 96.00 212 THR A C 1
ATOM 1638 O O . THR A 1 212 ? -4.785 -6.406 11.600 1.00 96.00 212 THR A O 1
ATOM 1641 N N . ILE A 1 213 ? -3.297 -6.326 9.917 1.00 97.81 213 ILE A N 1
ATOM 1642 C CA . ILE A 1 213 ? -3.935 -7.332 9.074 1.00 97.81 213 ILE A CA 1
ATOM 1643 C C . ILE A 1 213 ? -2.909 -8.390 8.673 1.00 97.81 213 ILE A C 1
ATOM 1645 O O . ILE A 1 213 ? -1.742 -8.071 8.449 1.00 97.81 213 ILE A O 1
ATOM 1649 N N . ALA A 1 214 ? -3.340 -9.644 8.612 1.00 98.19 214 ALA A N 1
ATOM 1650 C CA . ALA A 1 214 ? -2.548 -10.767 8.125 1.00 98.19 214 ALA A CA 1
ATOM 1651 C C . ALA A 1 214 ? -3.448 -11.736 7.353 1.00 98.19 214 ALA A C 1
ATOM 1653 O O . ALA A 1 214 ? -4.652 -11.789 7.605 1.00 98.19 214 ALA A O 1
ATOM 1654 N N . ILE A 1 215 ? -2.874 -12.510 6.432 1.00 98.38 215 ILE A N 1
ATOM 1655 C CA . ILE A 1 215 ? -3.604 -13.587 5.757 1.00 98.38 215 ILE A CA 1
ATOM 1656 C C . ILE A 1 215 ? -3.810 -14.713 6.774 1.00 98.38 215 ILE A C 1
ATOM 1658 O O . ILE A 1 215 ? -2.854 -15.216 7.361 1.00 98.38 215 ILE A O 1
ATOM 1662 N N . ASN A 1 216 ? -5.064 -15.087 6.996 1.00 97.94 216 ASN A N 1
ATOM 1663 C CA . ASN A 1 216 ? -5.448 -16.202 7.854 1.00 97.94 216 ASN A CA 1
ATOM 1664 C C . ASN A 1 216 ? -5.429 -17.513 7.064 1.00 97.94 216 ASN A C 1
ATOM 1666 O O . ASN A 1 216 ? -4.820 -18.498 7.478 1.00 97.94 216 ASN A O 1
ATOM 1670 N N . THR A 1 217 ? -6.081 -17.517 5.899 1.00 98.19 217 THR A N 1
ATOM 1671 C CA . THR A 1 217 ? -6.180 -18.691 5.027 1.00 98.19 217 THR A CA 1
ATOM 1672 C C . THR A 1 217 ? -6.032 -18.315 3.558 1.00 98.19 217 THR A C 1
ATOM 1674 O O . THR A 1 217 ? -6.347 -17.200 3.143 1.00 98.19 217 THR A O 1
ATOM 1677 N N . SER A 1 218 ? -5.559 -19.289 2.782 1.00 98.44 218 SER A N 1
ATOM 1678 C CA . SER A 1 218 ? -5.501 -19.271 1.324 1.00 98.44 218 SER A CA 1
ATOM 1679 C C . SER A 1 218 ? -5.982 -20.622 0.808 1.00 98.44 218 SER A C 1
ATOM 1681 O O . SER A 1 218 ? -5.577 -21.662 1.337 1.00 98.44 218 SER A O 1
ATOM 1683 N N . ASP A 1 219 ? -6.855 -20.625 -0.198 1.00 98.62 219 ASP A N 1
ATOM 1684 C CA . ASP A 1 219 ? -7.317 -21.861 -0.841 1.00 98.62 219 ASP A CA 1
ATOM 1685 C C . ASP A 1 219 ? -6.264 -22.474 -1.789 1.00 98.62 219 ASP A C 1
ATOM 1687 O O . ASP A 1 219 ? -6.371 -23.651 -2.139 1.00 98.62 219 ASP A O 1
ATOM 1691 N N . LYS A 1 220 ? -5.242 -21.696 -2.178 1.00 98.25 220 LYS A N 1
ATOM 1692 C CA . LYS A 1 220 ? -4.149 -22.078 -3.090 1.00 98.25 220 LYS A CA 1
ATOM 1693 C C . LYS A 1 220 ? -2.811 -21.542 -2.583 1.00 98.25 220 LYS A C 1
ATOM 1695 O O . LYS A 1 220 ? -2.270 -20.560 -3.093 1.00 98.25 220 LYS A O 1
ATOM 1700 N N . THR A 1 221 ? -2.267 -22.199 -1.561 1.00 97.94 221 THR A N 1
ATOM 1701 C CA . THR A 1 221 ? -0.993 -21.816 -0.921 1.00 97.94 221 THR A CA 1
ATOM 1702 C C . THR A 1 221 ? 0.225 -21.941 -1.838 1.00 97.94 221 THR A C 1
ATOM 1704 O O . THR A 1 221 ? 1.282 -21.407 -1.531 1.00 97.94 221 THR A O 1
ATOM 1707 N N . ASP A 1 222 ? 0.099 -22.664 -2.950 1.00 97.56 222 ASP A N 1
ATOM 1708 C CA . ASP A 1 222 ? 1.098 -22.747 -4.017 1.00 97.56 222 ASP A CA 1
ATOM 1709 C C . ASP A 1 222 ? 1.132 -21.503 -4.916 1.00 97.56 222 ASP A C 1
ATOM 1711 O O . ASP A 1 222 ? 2.132 -21.298 -5.597 1.00 97.56 222 ASP A O 1
ATOM 1715 N N . VAL A 1 223 ? 0.076 -20.679 -4.902 1.00 98.19 223 VAL A N 1
ATOM 1716 C CA . VAL A 1 223 ? -0.024 -19.418 -5.654 1.00 98.19 223 VAL A CA 1
ATOM 1717 C C . VAL A 1 223 ? 0.123 -18.206 -4.733 1.00 98.19 223 VAL A C 1
ATOM 1719 O O . VAL A 1 223 ? 0.901 -17.303 -5.032 1.00 98.19 223 VAL A O 1
ATOM 1722 N N . ILE A 1 224 ? -0.596 -18.173 -3.607 1.00 98.38 224 ILE A N 1
ATOM 1723 C CA . ILE A 1 224 ? -0.431 -17.157 -2.556 1.00 98.38 224 ILE A CA 1
ATOM 1724 C C . ILE A 1 224 ? -0.320 -17.869 -1.212 1.00 98.38 224 ILE A C 1
ATOM 1726 O O . ILE A 1 224 ? -1.298 -18.451 -0.735 1.00 98.38 224 ILE A O 1
ATOM 1730 N N . ASP A 1 225 ? 0.848 -17.792 -0.584 1.00 98.19 225 ASP A N 1
ATOM 1731 C CA . ASP A 1 225 ? 1.060 -18.314 0.767 1.00 98.19 225 ASP A CA 1
ATOM 1732 C C . ASP A 1 225 ? 0.511 -17.333 1.827 1.00 98.19 225 ASP A C 1
ATOM 1734 O O . ASP A 1 225 ? 0.325 -16.138 1.596 1.00 98.19 225 ASP A O 1
ATOM 1738 N N . THR A 1 226 ? 0.260 -17.841 3.028 1.00 97.31 226 THR A N 1
ATOM 1739 C CA . THR A 1 226 ? -0.228 -17.113 4.210 1.00 97.31 226 THR A CA 1
ATOM 1740 C C . THR A 1 226 ? 0.726 -16.032 4.724 1.00 97.31 226 THR A C 1
ATOM 1742 O O . THR A 1 226 ? 0.319 -15.144 5.469 1.00 97.31 226 THR A O 1
ATOM 1745 N N . ASP A 1 227 ? 1.991 -16.048 4.311 1.00 96.94 227 ASP A N 1
ATOM 1746 C CA . ASP A 1 227 ? 2.922 -14.954 4.587 1.00 96.94 227 ASP A CA 1
ATOM 1747 C C . ASP A 1 227 ? 2.817 -13.808 3.558 1.00 96.94 227 ASP A C 1
ATOM 1749 O O . ASP A 1 227 ? 3.519 -12.801 3.687 1.00 96.94 227 ASP A O 1
ATOM 1753 N N . GLY A 1 228 ? 1.968 -13.952 2.535 1.00 96.81 228 GLY A N 1
ATOM 1754 C CA . GLY A 1 228 ? 1.772 -13.014 1.430 1.00 96.81 228 GLY A CA 1
ATOM 1755 C C . GLY A 1 228 ? 2.764 -13.177 0.282 1.00 96.81 228 GLY A C 1
ATOM 1756 O O . GLY A 1 228 ? 2.860 -12.287 -0.557 1.00 96.81 228 GLY A O 1
ATOM 1757 N N . THR A 1 229 ? 3.567 -14.238 0.257 1.00 98.19 229 THR A N 1
ATOM 1758 C CA . THR A 1 229 ? 4.414 -14.573 -0.894 1.00 98.19 229 THR A CA 1
ATOM 1759 C C . THR A 1 229 ? 3.539 -15.016 -2.058 1.00 98.19 229 THR A C 1
ATOM 1761 O O . THR A 1 229 ? 2.657 -15.856 -1.890 1.00 98.19 229 THR A O 1
ATOM 1764 N N . VAL A 1 230 ? 3.793 -14.442 -3.232 1.00 98.44 230 VAL A N 1
ATOM 1765 C CA . VAL A 1 230 ? 3.063 -14.746 -4.464 1.00 98.44 230 VAL A CA 1
ATOM 1766 C C . VAL A 1 230 ? 3.988 -15.518 -5.394 1.00 98.44 230 VAL A C 1
ATOM 1768 O O . VAL A 1 230 ? 5.110 -15.092 -5.672 1.00 98.44 230 VAL A O 1
ATOM 1771 N N . ALA A 1 231 ? 3.511 -16.659 -5.870 1.00 97.69 231 ALA A N 1
ATOM 1772 C CA . ALA A 1 231 ? 4.125 -17.451 -6.919 1.00 97.69 231 ALA A CA 1
ATOM 1773 C C . ALA A 1 231 ? 3.207 -17.388 -8.150 1.00 97.69 231 ALA A C 1
ATOM 1775 O O . ALA A 1 231 ? 2.193 -18.089 -8.196 1.00 97.69 231 ALA A O 1
ATOM 1776 N N . PRO A 1 232 ? 3.521 -16.527 -9.138 1.00 96.44 232 PRO A N 1
ATOM 1777 C CA . PRO A 1 232 ? 2.698 -16.378 -10.330 1.00 96.44 232 PRO A CA 1
ATOM 1778 C C . PRO A 1 232 ? 2.465 -17.735 -11.032 1.00 96.44 232 PRO A C 1
ATOM 1780 O O . PRO A 1 232 ? 3.430 -18.437 -11.348 1.00 96.44 232 PRO A O 1
ATOM 1783 N N . PRO A 1 233 ? 1.203 -18.137 -11.262 1.00 97.19 233 PRO A N 1
ATOM 1784 C CA . PRO A 1 233 ? 0.847 -19.426 -11.856 1.00 97.19 233 PRO A CA 1
ATOM 1785 C C . PRO A 1 233 ? 1.109 -19.439 -13.367 1.00 97.19 233 PRO A C 1
ATOM 1787 O O . PRO A 1 233 ? 1.296 -18.401 -13.976 1.00 97.19 233 PRO A O 1
ATOM 1790 N N . THR A 1 234 ? 1.054 -20.588 -14.040 1.00 94.81 234 THR A N 1
ATOM 1791 C CA . THR A 1 234 ? 1.198 -20.644 -15.516 1.00 94.81 234 THR A CA 1
ATOM 1792 C C . THR A 1 234 ? -0.055 -20.208 -16.280 1.00 94.81 234 THR A C 1
ATOM 1794 O O . THR A 1 234 ? 0.005 -19.925 -17.472 1.00 94.81 234 THR A O 1
ATOM 1797 N N . VAL A 1 235 ? -1.202 -20.163 -15.603 1.00 95.25 235 VAL A N 1
ATOM 1798 C CA . VAL A 1 235 ? -2.483 -19.673 -16.121 1.00 95.25 235 VAL A CA 1
ATOM 1799 C C . VAL A 1 235 ? -3.080 -18.767 -15.057 1.00 95.25 235 VAL A C 1
ATOM 1801 O O . VAL A 1 235 ? -3.012 -19.103 -13.874 1.00 95.25 235 VAL A O 1
ATOM 1804 N N . ALA A 1 236 ? -3.672 -17.642 -15.465 1.00 97.56 236 ALA A N 1
ATOM 1805 C CA . ALA A 1 236 ? -4.287 -16.704 -14.536 1.00 97.56 236 ALA A CA 1
ATOM 1806 C C . ALA A 1 236 ? -5.274 -17.448 -13.623 1.00 97.56 236 ALA A C 1
ATOM 1808 O O . ALA A 1 236 ? -6.147 -18.176 -14.106 1.00 97.56 236 ALA A O 1
ATOM 1809 N N . THR A 1 237 ? -5.084 -17.320 -12.312 1.00 98.25 237 THR A N 1
ATOM 1810 C CA . THR A 1 237 ? -5.757 -18.156 -11.312 1.00 98.25 237 THR A CA 1
ATOM 1811 C C . THR A 1 237 ? -6.370 -17.285 -10.231 1.00 98.25 237 THR A C 1
ATOM 1813 O O . THR A 1 237 ? -5.688 -16.466 -9.624 1.00 98.25 237 THR A O 1
ATOM 1816 N N . THR A 1 238 ? -7.659 -17.488 -9.968 1.00 98.19 238 THR A N 1
ATOM 1817 C CA . THR A 1 238 ? -8.349 -16.867 -8.835 1.00 98.19 238 THR A CA 1
ATOM 1818 C C . THR A 1 238 ? -8.000 -17.601 -7.544 1.00 98.19 238 THR A C 1
ATOM 1820 O O . THR A 1 238 ? -8.108 -18.829 -7.485 1.00 98.19 238 THR A O 1
ATOM 1823 N N . VAL A 1 239 ? -7.605 -16.863 -6.511 1.00 98.56 239 VAL A N 1
ATOM 1824 C CA . VAL A 1 239 ? -7.304 -17.350 -5.158 1.00 98.56 239 VAL A CA 1
ATOM 1825 C C . VAL A 1 239 ? -8.318 -16.746 -4.191 1.00 98.56 239 VAL A C 1
ATOM 1827 O O . VAL A 1 239 ? -8.636 -15.565 -4.286 1.00 98.56 239 VAL A O 1
ATOM 1830 N N . THR A 1 240 ? -8.836 -17.556 -3.275 1.00 98.50 240 THR A N 1
ATOM 1831 C CA . THR A 1 240 ? -9.732 -17.126 -2.197 1.00 98.50 240 THR A CA 1
ATOM 1832 C C . THR A 1 240 ? -8.935 -16.999 -0.906 1.00 98.50 240 THR A C 1
ATOM 1834 O O . THR A 1 240 ? -8.314 -17.967 -0.457 1.00 98.50 240 THR A O 1
ATOM 1837 N N . LEU A 1 241 ? -8.961 -15.813 -0.305 1.00 98.56 241 LEU A N 1
ATOM 1838 C CA . LEU A 1 241 ? -8.257 -15.483 0.929 1.00 98.56 241 LEU A CA 1
ATOM 1839 C C . LEU A 1 241 ? -9.237 -15.075 2.031 1.00 98.56 241 LEU A C 1
ATOM 1841 O O . LEU A 1 241 ? -10.271 -14.458 1.774 1.00 98.56 241 LEU A O 1
ATOM 1845 N N . VAL A 1 242 ? -8.866 -15.358 3.276 1.00 98.50 242 VAL A N 1
ATOM 1846 C CA . VAL A 1 242 ? -9.466 -14.744 4.469 1.00 98.50 242 VAL A CA 1
ATOM 1847 C C . VAL A 1 242 ? -8.359 -14.032 5.224 1.00 98.50 242 VAL A C 1
ATOM 1849 O O . VAL A 1 242 ? -7.286 -14.603 5.422 1.00 98.50 242 VAL A O 1
ATOM 1852 N N . PHE A 1 243 ? -8.608 -12.806 5.676 1.00 98.62 243 PHE A N 1
ATOM 1853 C CA . PHE A 1 243 ? -7.660 -12.044 6.483 1.00 98.62 243 PHE A CA 1
ATOM 1854 C C . PHE A 1 243 ? -8.124 -11.970 7.933 1.00 98.62 243 PHE A C 1
ATOM 1856 O O . PHE A 1 243 ? -9.316 -11.840 8.195 1.00 98.62 243 PHE A O 1
ATOM 1863 N N . THR A 1 244 ? -7.182 -11.976 8.871 1.00 98.50 244 THR A N 1
ATOM 1864 C CA . THR A 1 244 ? -7.445 -11.655 10.275 1.00 98.50 244 THR A CA 1
ATOM 1865 C C . THR A 1 244 ? -7.029 -10.217 10.543 1.00 98.50 244 THR A C 1
ATOM 1867 O O . THR A 1 244 ? -5.856 -9.855 10.418 1.00 98.50 244 THR A O 1
ATOM 1870 N N . VAL A 1 245 ? -7.986 -9.401 10.976 1.00 97.94 245 VAL A N 1
ATOM 1871 C CA . VAL A 1 245 ? -7.730 -8.072 11.526 1.00 97.94 245 VAL A CA 1
ATOM 1872 C C . VAL A 1 245 ? -7.522 -8.203 13.028 1.00 97.94 245 VAL A C 1
ATOM 1874 O O . VAL A 1 245 ? -8.351 -8.777 13.730 1.00 97.94 245 VAL A O 1
ATOM 1877 N N . THR A 1 246 ? -6.424 -7.650 13.535 1.00 95.94 246 THR A N 1
ATOM 1878 C CA . THR A 1 246 ? -6.103 -7.612 14.967 1.00 95.94 246 THR A CA 1
ATOM 1879 C C . THR A 1 246 ? -6.089 -6.173 15.450 1.00 95.94 246 THR A C 1
ATOM 1881 O O . THR A 1 246 ? -5.358 -5.340 14.915 1.00 95.94 246 THR A O 1
ATOM 1884 N N . LYS A 1 247 ? -6.855 -5.873 16.497 1.00 90.31 247 LYS A N 1
ATOM 1885 C CA . LYS A 1 247 ? -6.775 -4.591 17.193 1.00 90.31 247 LYS A CA 1
ATOM 1886 C C . LYS A 1 247 ? -5.543 -4.593 18.094 1.00 90.31 247 LYS A C 1
ATOM 1888 O O . LYS A 1 247 ? -5.463 -5.344 19.062 1.00 90.31 247 LYS A O 1
ATOM 1893 N N . THR A 1 248 ? -4.574 -3.733 17.805 1.00 89.56 248 THR A N 1
ATOM 1894 C CA . THR A 1 248 ? -3.277 -3.690 18.511 1.00 89.56 248 THR A CA 1
ATOM 1895 C C . THR A 1 248 ? -3.402 -3.377 20.000 1.00 89.56 248 THR A C 1
ATOM 1897 O O . THR A 1 248 ? -2.534 -3.736 20.793 1.00 89.56 248 THR A O 1
ATOM 1900 N N . SER A 1 249 ? -4.483 -2.705 20.392 1.00 81.56 249 SER A N 1
ATOM 1901 C CA . SER A 1 249 ? -4.636 -2.166 21.734 1.00 81.56 249 SER A CA 1
ATOM 1902 C C . SER A 1 249 ? -5.029 -3.206 22.786 1.00 81.56 249 SER A C 1
ATOM 1904 O O . SER A 1 249 ? -4.645 -3.079 23.948 1.00 81.56 249 SER A O 1
ATOM 1906 N N . ASP A 1 250 ? -5.811 -4.212 22.391 1.00 83.19 250 ASP A N 1
ATOM 1907 C CA . ASP A 1 250 ? -6.316 -5.273 23.270 1.00 83.19 250 ASP A CA 1
ATOM 1908 C C . ASP A 1 250 ? -6.114 -6.692 22.709 1.00 83.19 250 ASP A C 1
ATOM 1910 O O . ASP A 1 250 ? -6.408 -7.666 23.401 1.00 83.19 250 ASP A O 1
ATOM 1914 N N . GLY A 1 251 ? -5.578 -6.817 21.491 1.00 88.69 251 GLY A N 1
ATOM 1915 C CA . GLY A 1 251 ? -5.318 -8.090 20.824 1.00 88.69 251 GLY A CA 1
ATOM 1916 C C . GLY A 1 251 ? -6.576 -8.801 20.329 1.00 88.69 251 GLY A C 1
ATOM 1917 O O . GLY A 1 251 ? -6.486 -9.963 19.939 1.00 88.69 251 GLY A O 1
ATOM 1918 N N . THR A 1 252 ? -7.744 -8.153 20.362 1.00 92.69 252 THR A N 1
ATOM 1919 C CA . THR A 1 252 ? -8.969 -8.745 19.815 1.00 92.69 252 THR A CA 1
ATOM 1920 C C . THR A 1 252 ? -8.860 -8.897 18.305 1.00 92.69 252 THR A C 1
ATOM 1922 O O . THR A 1 252 ? -8.278 -8.051 17.621 1.00 92.69 252 THR A O 1
ATOM 1925 N N . THR A 1 253 ? -9.417 -9.986 17.783 1.00 97.44 253 THR A N 1
ATOM 1926 C CA . THR A 1 253 ? -9.331 -10.325 16.365 1.00 97.44 253 THR A CA 1
ATOM 1927 C C . THR A 1 253 ? -10.705 -10.540 15.754 1.00 97.44 253 THR A C 1
ATOM 1929 O O . THR A 1 253 ? -11.670 -10.870 16.450 1.00 97.44 253 THR A O 1
ATOM 1932 N N . ALA A 1 254 ? -10.788 -10.353 14.443 1.00 97.94 254 ALA A N 1
ATOM 1933 C CA . ALA A 1 254 ? -11.905 -10.801 13.630 1.00 97.94 254 ALA A CA 1
ATOM 1934 C C . ALA A 1 254 ? -11.426 -11.112 12.217 1.00 97.94 254 ALA A C 1
ATOM 1936 O O . ALA A 1 254 ? -10.491 -10.481 11.721 1.00 97.94 254 ALA A O 1
ATOM 1937 N N . ASP A 1 255 ? -12.102 -12.057 11.579 1.00 98.50 255 ASP A N 1
ATOM 1938 C CA . ASP A 1 255 ? -11.798 -12.459 10.216 1.00 98.50 255 ASP A CA 1
ATOM 1939 C C . ASP A 1 255 ? -12.695 -11.715 9.223 1.00 98.50 255 ASP A C 1
ATOM 1941 O O . ASP A 1 255 ? -13.847 -11.384 9.526 1.00 98.50 255 ASP A O 1
ATOM 1945 N N . THR A 1 256 ? -12.157 -11.432 8.040 1.00 98.38 256 THR A N 1
ATOM 1946 C CA . THR A 1 256 ? -12.929 -10.904 6.913 1.00 98.38 256 THR A CA 1
ATOM 1947 C C . THR A 1 256 ? -13.886 -11.968 6.373 1.00 98.38 256 THR A C 1
ATOM 1949 O O . THR A 1 256 ? -13.830 -13.144 6.736 1.00 98.38 256 THR A O 1
ATOM 1952 N N . VAL A 1 257 ? -14.753 -11.568 5.444 1.00 97.56 257 VAL A N 1
ATOM 1953 C CA . VAL A 1 257 ? -15.373 -12.534 4.527 1.00 97.56 257 VAL A CA 1
ATOM 1954 C C . VAL A 1 257 ? -14.308 -13.165 3.615 1.00 97.56 257 VAL A C 1
ATOM 1956 O O . VAL A 1 257 ? -13.168 -12.696 3.572 1.00 97.56 257 VAL A O 1
ATOM 1959 N N . GLU A 1 258 ? -14.675 -14.222 2.892 1.00 98.25 258 GLU A N 1
ATOM 1960 C CA . GLU A 1 258 ? -13.856 -14.755 1.798 1.00 98.25 258 GLU A CA 1
ATOM 1961 C C . GLU A 1 258 ? -13.723 -13.698 0.694 1.00 98.25 258 GLU A C 1
ATOM 1963 O O . GLU A 1 258 ? -14.723 -13.152 0.224 1.00 98.25 258 GLU A O 1
ATOM 1968 N N . LEU A 1 259 ? -12.484 -13.395 0.311 1.00 98.12 259 LEU A N 1
ATOM 1969 C CA . LEU A 1 259 ? -12.145 -12.422 -0.721 1.00 98.12 259 LEU A CA 1
ATOM 1970 C C . LEU A 1 259 ? -11.434 -13.133 -1.866 1.00 98.12 259 LEU A C 1
ATOM 1972 O O . LEU A 1 259 ? -10.435 -13.818 -1.653 1.00 98.12 259 LEU A O 1
ATOM 1976 N N . GLU A 1 260 ? -11.947 -12.958 -3.077 1.00 97.94 260 GLU A N 1
ATOM 1977 C CA . GLU A 1 260 ? -11.334 -13.493 -4.289 1.00 97.94 260 GLU A CA 1
ATOM 1978 C C . GLU A 1 260 ? -10.376 -12.470 -4.899 1.00 97.94 260 GLU A C 1
ATOM 1980 O O . GLU A 1 260 ? -10.696 -11.284 -4.986 1.00 97.94 260 GLU A O 1
ATOM 1985 N N . VAL A 1 261 ? -9.216 -12.949 -5.344 1.00 97.81 261 VAL A N 1
ATOM 1986 C CA . VAL A 1 261 ? -8.196 -12.158 -6.035 1.00 97.81 261 VAL A CA 1
ATOM 1987 C C . VAL A 1 261 ? -7.693 -12.915 -7.257 1.00 97.81 261 VAL A C 1
ATOM 1989 O O . VAL A 1 261 ? -7.496 -14.133 -7.200 1.00 97.81 261 VAL A O 1
ATOM 1992 N N . LEU A 1 262 ? -7.500 -12.230 -8.380 1.00 98.25 262 LEU A N 1
ATOM 1993 C CA . LEU A 1 262 ? -6.982 -12.825 -9.608 1.00 98.25 262 LEU A CA 1
ATOM 1994 C C . LEU A 1 262 ? -5.466 -12.644 -9.676 1.00 98.25 262 LEU A C 1
ATOM 1996 O O . LEU A 1 262 ? -4.971 -11.533 -9.814 1.00 98.25 262 LEU A O 1
ATOM 2000 N N . VAL A 1 263 ? -4.718 -13.746 -9.657 1.00 98.12 263 VAL A N 1
ATOM 2001 C CA . VAL A 1 263 ? -3.267 -13.718 -9.876 1.00 98.12 263 VAL A CA 1
ATOM 2002 C C . VAL A 1 263 ? -2.982 -13.928 -11.366 1.00 98.12 263 VAL A C 1
ATOM 2004 O O . VAL A 1 263 ? -3.337 -14.990 -11.895 1.00 98.12 263 VAL A O 1
ATOM 2007 N N . PRO A 1 264 ? -2.358 -12.961 -12.068 1.00 97.00 264 PRO A N 1
ATOM 2008 C CA . PRO A 1 264 ? -2.004 -13.108 -13.479 1.00 97.00 264 PRO A CA 1
ATOM 2009 C C . PRO A 1 264 ? -1.026 -14.263 -13.726 1.00 97.00 264 PRO A C 1
ATOM 2011 O O . PRO A 1 264 ? -0.213 -14.594 -12.864 1.00 97.00 264 PRO A O 1
ATOM 2014 N N . ALA A 1 265 ? -1.078 -14.860 -14.919 1.00 95.50 265 ALA A N 1
ATOM 2015 C CA . ALA A 1 265 ? -0.136 -15.909 -15.314 1.00 95.50 265 ALA A CA 1
ATOM 2016 C C . ALA A 1 265 ? 1.292 -15.359 -15.390 1.00 95.50 265 ALA A C 1
ATOM 2018 O O . ALA A 1 265 ? 1.462 -14.282 -15.936 1.00 95.50 265 ALA A O 1
ATOM 2019 N N . TYR A 1 266 ? 2.305 -16.087 -14.929 1.00 93.69 266 TYR A N 1
ATOM 2020 C CA . TYR A 1 266 ? 3.713 -15.743 -15.085 1.00 93.69 266 TYR A CA 1
ATOM 2021 C C . TYR A 1 266 ? 4.066 -15.470 -16.550 1.00 93.69 266 TYR A C 1
ATOM 2023 O O . TYR A 1 266 ? 3.742 -16.267 -17.432 1.00 93.69 266 TYR A O 1
ATOM 2031 N N . ILE A 1 267 ? 4.777 -14.370 -16.777 1.00 89.88 267 ILE A N 1
ATOM 2032 C CA . ILE A 1 267 ? 5.342 -14.005 -18.075 1.00 89.88 267 ILE A CA 1
ATOM 2033 C C . ILE A 1 267 ? 6.858 -13.927 -17.919 1.00 89.88 267 ILE A C 1
ATOM 2035 O O . ILE A 1 267 ? 7.353 -13.198 -17.062 1.00 89.88 267 ILE A O 1
ATOM 2039 N N . ASP A 1 268 ? 7.597 -14.659 -18.745 1.00 88.81 268 ASP A N 1
ATOM 2040 C CA . ASP A 1 268 ? 9.049 -14.513 -18.830 1.00 88.81 268 ASP A CA 1
ATOM 2041 C C . ASP A 1 268 ? 9.365 -13.393 -19.826 1.00 88.81 268 ASP A C 1
ATOM 2043 O O . ASP A 1 268 ? 9.268 -13.590 -21.033 1.00 88.81 268 ASP A O 1
ATOM 2047 N N . PHE A 1 269 ? 9.639 -12.191 -19.317 1.00 87.31 269 PHE A N 1
ATOM 2048 C CA . PHE A 1 269 ? 9.937 -11.031 -20.153 1.00 87.31 269 PHE A CA 1
ATOM 2049 C C . PHE A 1 269 ? 11.349 -11.119 -20.727 1.00 87.31 269 PHE A C 1
ATOM 2051 O O . PHE A 1 269 ? 12.308 -11.414 -20.006 1.00 87.31 269 PHE A O 1
ATOM 2058 N N . ILE A 1 270 ? 11.506 -10.741 -21.995 1.00 87.38 270 ILE A N 1
ATOM 2059 C CA . ILE A 1 270 ? 12.836 -10.564 -22.579 1.00 87.38 270 ILE A CA 1
ATOM 2060 C C . ILE A 1 270 ? 13.559 -9.421 -21.854 1.00 87.38 270 ILE A C 1
ATOM 2062 O O . ILE A 1 270 ? 13.005 -8.338 -21.652 1.00 87.38 270 ILE A O 1
ATOM 2066 N N . SER A 1 271 ? 14.823 -9.646 -21.484 1.00 90.31 271 SER A N 1
ATOM 2067 C CA . SER A 1 271 ? 15.695 -8.575 -20.994 1.00 90.31 271 SER A CA 1
ATOM 2068 C C . SER A 1 271 ? 16.274 -7.776 -22.162 1.00 90.31 271 SER A C 1
ATOM 2070 O O . SER A 1 271 ? 16.799 -8.346 -23.118 1.00 90.31 271 SER A O 1
ATOM 2072 N N . PHE A 1 272 ? 16.232 -6.446 -22.051 1.00 94.31 272 PHE A N 1
ATOM 2073 C CA . PHE A 1 272 ? 16.898 -5.526 -22.980 1.00 94.31 272 PHE A CA 1
ATOM 2074 C C . PHE A 1 272 ? 18.309 -5.133 -22.522 1.00 94.31 272 PHE A C 1
ATOM 2076 O O . PHE A 1 272 ? 18.915 -4.221 -23.091 1.00 94.31 272 PHE A O 1
ATOM 2083 N N . ASP A 1 273 ? 18.853 -5.799 -21.500 1.00 92.50 273 ASP A N 1
ATOM 2084 C CA . ASP A 1 273 ? 20.211 -5.540 -21.036 1.00 92.50 273 ASP A CA 1
ATOM 2085 C C . ASP A 1 273 ? 21.220 -5.780 -22.165 1.00 92.50 273 ASP A C 1
ATOM 2087 O O . ASP A 1 273 ? 21.321 -6.865 -22.736 1.00 92.50 273 ASP A O 1
ATOM 2091 N N . GLY A 1 274 ? 22.000 -4.746 -22.477 1.00 92.81 274 GLY A N 1
ATOM 2092 C CA . GLY A 1 274 ? 22.991 -4.783 -23.552 1.00 92.81 274 GLY A CA 1
ATOM 2093 C C . GLY A 1 274 ? 22.476 -4.302 -24.908 1.00 92.81 274 GLY A C 1
ATOM 2094 O O . GLY A 1 274 ? 23.303 -4.096 -25.799 1.00 92.81 274 GLY A O 1
ATOM 2095 N N . VAL A 1 275 ? 21.173 -4.045 -25.064 1.00 96.88 275 VAL A N 1
ATOM 2096 C CA . VAL A 1 275 ? 20.658 -3.318 -26.231 1.00 96.88 275 VAL A CA 1
ATOM 2097 C C . VAL A 1 275 ? 21.199 -1.890 -26.195 1.00 96.88 275 VAL A C 1
ATOM 2099 O O . VAL A 1 275 ? 21.097 -1.192 -25.184 1.00 96.88 275 VAL A O 1
ATOM 2102 N N . GLY A 1 276 ? 21.806 -1.455 -27.297 1.00 96.56 276 GLY A N 1
ATOM 2103 C CA . GLY A 1 276 ? 22.495 -0.169 -27.393 1.00 96.56 276 GLY A CA 1
ATOM 2104 C C . GLY A 1 276 ? 22.170 0.576 -28.679 1.00 96.56 276 GLY A C 1
ATOM 2105 O O . GLY A 1 276 ? 21.510 0.052 -29.570 1.00 96.56 276 GLY A O 1
ATOM 2106 N N . ILE A 1 277 ? 22.651 1.812 -28.788 1.00 97.00 277 ILE A N 1
ATOM 2107 C CA . ILE A 1 277 ? 22.631 2.562 -30.046 1.00 97.00 277 ILE A CA 1
ATOM 2108 C C . ILE A 1 277 ? 24.053 2.820 -30.528 1.00 97.00 277 ILE A C 1
ATOM 2110 O O . ILE A 1 277 ? 24.943 3.163 -29.746 1.00 97.00 277 ILE A O 1
ATOM 2114 N N . ASN A 1 278 ? 24.237 2.734 -31.840 1.00 97.38 278 ASN A N 1
ATOM 2115 C CA . ASN A 1 278 ? 25.440 3.177 -32.516 1.00 97.38 278 ASN A CA 1
ATOM 2116 C C . ASN A 1 278 ? 25.054 4.086 -33.678 1.00 97.38 278 ASN A C 1
ATOM 2118 O O . ASN A 1 278 ? 24.808 3.645 -34.804 1.00 97.38 278 ASN A O 1
ATOM 2122 N N . ILE A 1 279 ? 24.998 5.383 -33.381 1.00 96.88 279 ILE A N 1
ATOM 2123 C CA . ILE A 1 279 ? 24.538 6.402 -34.325 1.00 96.88 279 ILE A CA 1
ATOM 2124 C C . ILE A 1 279 ? 25.475 6.510 -35.528 1.00 96.88 279 ILE A C 1
ATOM 2126 O O . ILE A 1 279 ? 25.000 6.593 -36.657 1.00 96.88 279 ILE A O 1
ATOM 2130 N N . ALA A 1 280 ? 26.791 6.444 -35.308 1.00 95.25 280 ALA A N 1
ATOM 2131 C CA . ALA A 1 280 ? 27.783 6.474 -36.380 1.00 95.25 280 ALA A CA 1
ATOM 2132 C C . ALA A 1 280 ? 27.639 5.304 -37.369 1.00 95.25 280 ALA A C 1
ATOM 2134 O O . ALA A 1 280 ? 27.864 5.489 -38.562 1.00 95.25 280 ALA A O 1
ATOM 2135 N N . ALA A 1 281 ? 27.257 4.118 -36.887 1.00 96.19 281 ALA A N 1
ATOM 2136 C CA . ALA A 1 281 ? 27.014 2.950 -37.732 1.00 96.19 281 ALA A CA 1
ATOM 2137 C C . ALA A 1 281 ? 25.561 2.841 -38.237 1.00 96.19 281 ALA A C 1
ATOM 2139 O O . ALA A 1 281 ? 25.287 2.006 -39.095 1.00 96.19 281 ALA A O 1
ATOM 2140 N N . GLY A 1 282 ? 24.639 3.666 -37.727 1.00 97.25 282 GLY A N 1
ATOM 2141 C CA . GLY A 1 282 ? 23.222 3.621 -38.088 1.00 97.25 282 GLY A CA 1
ATOM 2142 C C . GLY A 1 282 ? 22.536 2.326 -37.654 1.00 97.25 282 GLY A C 1
ATOM 2143 O O . GLY A 1 282 ? 21.753 1.769 -38.418 1.00 97.25 282 GLY A O 1
ATOM 2144 N N . ILE A 1 283 ? 22.858 1.809 -36.465 1.00 98.06 283 ILE A N 1
ATOM 2145 C CA . ILE A 1 283 ? 22.286 0.559 -35.947 1.00 98.06 283 ILE A CA 1
ATOM 2146 C C . ILE A 1 283 ? 21.848 0.680 -34.484 1.00 98.06 283 ILE A C 1
ATOM 2148 O O . ILE A 1 283 ? 22.442 1.427 -33.704 1.00 98.06 283 ILE A O 1
ATOM 2152 N N . ILE A 1 284 ? 20.827 -0.095 -34.119 1.00 98.25 284 ILE A N 1
ATOM 2153 C CA . ILE A 1 284 ? 20.528 -0.484 -32.736 1.00 98.25 284 ILE A CA 1
ATOM 2154 C C . ILE A 1 284 ? 21.229 -1.828 -32.490 1.00 98.25 284 ILE A C 1
ATOM 2156 O O . ILE A 1 284 ? 20.969 -2.802 -33.203 1.00 98.25 284 ILE A O 1
ATOM 2160 N N . ASP A 1 285 ? 22.140 -1.862 -31.522 1.00 96.75 285 ASP A N 1
ATOM 2161 C CA . ASP A 1 285 ? 22.988 -3.012 -31.206 1.00 96.75 285 ASP A CA 1
ATOM 2162 C C . ASP A 1 285 ? 22.231 -4.069 -30.382 1.00 96.75 285 ASP A C 1
ATOM 2164 O O . ASP A 1 285 ? 21.372 -3.724 -29.569 1.00 96.75 285 ASP A O 1
ATOM 2168 N N . ASN A 1 286 ? 22.607 -5.343 -30.536 1.00 96.31 286 ASN A N 1
ATOM 2169 C CA . ASN A 1 286 ? 22.131 -6.495 -29.748 1.00 96.31 286 ASN A CA 1
ATOM 2170 C C . ASN A 1 286 ? 20.607 -6.697 -29.752 1.00 96.31 286 ASN A C 1
ATOM 2172 O O . ASN A 1 286 ? 19.997 -6.980 -28.725 1.00 96.31 286 ASN A O 1
ATOM 2176 N N . THR A 1 287 ? 19.992 -6.557 -30.921 1.00 97.31 287 THR A N 1
ATOM 2177 C CA . THR A 1 287 ? 18.545 -6.746 -31.108 1.00 97.31 287 THR A CA 1
ATOM 2178 C C . THR A 1 287 ? 18.204 -8.181 -31.529 1.00 97.31 287 THR A C 1
ATOM 2180 O O . THR A 1 287 ? 19.064 -8.904 -32.033 1.00 97.31 287 THR A O 1
ATOM 2183 N N . THR A 1 288 ? 16.958 -8.613 -31.314 1.00 96.00 288 THR A N 1
ATOM 2184 C CA . THR A 1 288 ? 16.439 -9.921 -31.764 1.00 96.00 288 THR A CA 1
ATOM 2185 C C . THR A 1 288 ? 15.155 -9.747 -32.575 1.00 96.00 288 THR A C 1
ATOM 2187 O O . THR A 1 288 ? 14.536 -8.681 -32.547 1.00 96.00 288 THR A O 1
ATOM 2190 N N . PHE A 1 289 ? 14.709 -10.793 -33.278 1.00 95.31 289 PHE A N 1
ATOM 2191 C CA . PHE A 1 289 ? 13.419 -10.768 -33.996 1.00 95.31 289 PHE A CA 1
ATOM 2192 C C . PHE A 1 289 ? 12.182 -10.679 -33.092 1.00 95.31 289 PHE A C 1
ATOM 2194 O O . PHE A 1 289 ? 11.083 -10.426 -33.582 1.00 95.31 289 PHE A O 1
ATOM 2201 N N . GLU A 1 290 ? 12.347 -10.892 -31.789 1.00 95.38 290 GLU A N 1
ATOM 2202 C CA . GLU A 1 290 ? 11.272 -10.777 -30.802 1.00 95.38 290 GLU A CA 1
ATOM 2203 C C . GLU A 1 290 ? 11.092 -9.328 -30.328 1.00 95.38 290 GLU A C 1
ATOM 2205 O O . GLU A 1 290 ? 10.166 -9.035 -29.571 1.00 95.38 290 GLU A O 1
ATOM 2210 N N . MET A 1 291 ? 11.925 -8.397 -30.805 1.00 97.19 291 MET A N 1
ATOM 2211 C CA . MET A 1 291 ? 11.868 -6.984 -30.446 1.00 97.19 291 MET A CA 1
ATOM 2212 C C . MET A 1 291 ? 11.216 -6.126 -31.535 1.00 97.19 291 MET A C 1
ATOM 2214 O O . MET A 1 291 ? 11.338 -6.374 -32.736 1.00 97.19 291 MET A O 1
ATOM 2218 N N . GLU A 1 292 ? 10.604 -5.032 -31.103 1.00 97.81 292 GLU A N 1
ATOM 2219 C CA . GLU A 1 292 ? 10.249 -3.896 -31.945 1.00 97.81 292 GLU A CA 1
ATOM 2220 C C . GLU A 1 292 ? 10.981 -2.645 -31.456 1.00 97.81 292 GLU A C 1
ATOM 2222 O O . GLU A 1 292 ? 11.337 -2.541 -30.282 1.00 97.81 292 GLU A O 1
ATOM 2227 N N . TYR A 1 293 ? 11.181 -1.672 -32.340 1.00 97.69 293 TYR A N 1
ATOM 2228 C CA . TYR A 1 293 ? 11.790 -0.388 -32.018 1.00 97.69 293 TYR A CA 1
ATOM 2229 C C . TYR A 1 293 ? 10.926 0.787 -32.477 1.00 97.69 293 TYR A C 1
ATOM 2231 O O . TYR A 1 293 ? 10.123 0.676 -33.406 1.00 97.69 293 TYR A O 1
ATOM 2239 N N . ASN A 1 294 ? 11.123 1.933 -31.833 1.00 97.38 294 ASN A N 1
ATOM 2240 C CA . ASN A 1 294 ? 10.439 3.183 -32.131 1.00 97.38 294 ASN A CA 1
ATOM 2241 C C . ASN A 1 294 ? 11.416 4.360 -31.961 1.00 97.38 294 ASN A C 1
ATOM 2243 O O . ASN A 1 294 ? 12.084 4.489 -30.933 1.00 97.38 294 ASN A O 1
ATOM 2247 N N . LEU A 1 295 ? 11.523 5.199 -32.996 1.00 96.62 295 LEU A N 1
ATOM 2248 C CA . LEU A 1 295 ? 12.469 6.326 -33.066 1.00 96.62 295 LEU A CA 1
ATOM 2249 C C . LEU A 1 295 ? 11.787 7.694 -32.898 1.00 96.62 295 LEU A C 1
ATOM 2251 O O . LEU A 1 295 ? 12.467 8.716 -32.849 1.00 96.62 295 LEU A O 1
ATOM 2255 N N . ASP A 1 296 ? 10.455 7.726 -32.825 1.00 91.94 296 ASP A N 1
ATOM 2256 C CA . ASP A 1 296 ? 9.619 8.926 -32.724 1.00 91.94 296 ASP A CA 1
ATOM 2257 C C . ASP A 1 296 ? 8.651 8.874 -31.520 1.00 91.94 296 ASP A C 1
ATOM 2259 O O . ASP A 1 296 ? 7.653 9.598 -31.442 1.00 91.94 296 ASP A O 1
ATOM 2263 N N . GLY A 1 297 ? 8.992 8.051 -30.524 1.00 86.50 297 GLY A N 1
ATOM 2264 C CA . GLY A 1 297 ? 8.162 7.705 -29.368 1.00 86.50 297 GLY A CA 1
ATOM 2265 C C . GLY A 1 297 ? 8.040 8.754 -28.265 1.00 86.50 297 GLY A C 1
ATOM 2266 O O . GLY A 1 297 ? 7.625 8.428 -27.158 1.00 86.50 297 GLY A O 1
ATOM 2267 N N . GLY A 1 298 ? 8.415 10.010 -28.511 1.00 88.69 298 GLY A N 1
ATOM 2268 C CA . GLY A 1 298 ? 8.345 11.052 -27.483 1.00 88.69 298 GLY A CA 1
ATOM 2269 C C . GLY A 1 298 ? 9.183 10.711 -26.241 1.00 88.69 298 GLY A C 1
ATOM 2270 O O . GLY A 1 298 ? 10.208 10.037 -26.341 1.00 88.69 298 GLY A O 1
ATOM 2271 N N . SER A 1 299 ? 8.794 11.221 -25.069 1.00 91.81 299 SER A N 1
ATOM 2272 C CA . SER A 1 299 ? 9.516 11.014 -23.799 1.00 91.81 299 SER A CA 1
ATOM 2273 C C . SER A 1 299 ? 9.088 9.778 -23.010 1.00 91.81 299 SER A C 1
ATOM 2275 O O . SER A 1 299 ? 9.743 9.454 -22.026 1.00 91.81 299 SER A O 1
ATOM 2277 N N . ASP A 1 300 ? 8.001 9.117 -23.401 1.00 90.38 300 ASP A N 1
ATOM 2278 C CA . ASP A 1 300 ? 7.397 7.993 -22.673 1.00 90.38 300 ASP A CA 1
ATOM 2279 C C . ASP A 1 300 ? 7.136 6.756 -23.551 1.00 90.38 300 ASP A C 1
ATOM 2281 O O . ASP A 1 300 ? 6.572 5.778 -23.072 1.00 90.38 300 ASP A O 1
ATOM 2285 N N . GLY A 1 301 ? 7.524 6.789 -24.829 1.00 88.25 301 GLY A N 1
ATOM 2286 C CA . GLY A 1 301 ? 7.340 5.685 -25.774 1.00 88.25 301 GLY A CA 1
ATOM 2287 C C . GLY A 1 301 ? 5.895 5.506 -26.249 1.00 88.25 301 GLY A C 1
ATOM 2288 O O . GLY A 1 301 ? 5.609 4.553 -26.974 1.00 88.25 301 GLY A O 1
ATOM 2289 N N . SER A 1 302 ? 4.977 6.400 -25.857 1.00 88.75 302 SER A N 1
ATOM 2290 C CA . SER A 1 302 ? 3.539 6.261 -26.131 1.00 88.75 302 SER A CA 1
ATOM 2291 C C . SER A 1 302 ? 3.122 6.729 -27.531 1.00 88.75 302 SER A C 1
ATOM 2293 O O . SER A 1 302 ? 2.062 6.334 -28.021 1.00 88.75 302 SER A O 1
ATOM 2295 N N . SER A 1 303 ? 3.935 7.565 -28.183 1.00 88.88 303 SER A N 1
ATOM 2296 C CA . SER A 1 303 ? 3.697 8.075 -29.538 1.00 88.88 303 SER A CA 1
ATOM 2297 C C . SER A 1 303 ? 4.507 7.317 -30.593 1.00 88.88 303 SER A C 1
ATOM 2299 O O . SER A 1 303 ? 5.257 6.398 -30.281 1.00 88.88 303 SER A O 1
ATOM 2301 N N . GLY A 1 304 ? 4.389 7.721 -31.858 1.00 89.00 304 GLY A N 1
ATOM 2302 C CA . GLY A 1 304 ? 5.235 7.198 -32.929 1.00 89.00 304 GLY A CA 1
ATOM 2303 C C . GLY A 1 304 ? 4.815 5.828 -33.458 1.00 89.00 304 GLY A C 1
ATOM 2304 O O . GLY A 1 304 ? 3.728 5.328 -33.156 1.00 89.00 304 GLY A O 1
ATOM 2305 N N . SER A 1 305 ? 5.664 5.250 -34.305 1.00 94.62 305 SER A N 1
ATOM 2306 C CA . SER A 1 305 ? 5.417 3.955 -34.950 1.00 94.62 305 SER A CA 1
ATOM 2307 C C . SER A 1 305 ? 6.423 2.907 -34.492 1.00 94.62 305 SER A C 1
ATOM 2309 O O . SER A 1 305 ? 7.622 3.165 -34.421 1.00 94.62 305 SER A O 1
ATOM 2311 N N . TRP A 1 306 ? 5.918 1.707 -34.220 1.00 97.00 306 TRP A N 1
ATOM 2312 C CA . TRP A 1 306 ? 6.727 0.548 -33.862 1.00 97.00 306 TRP A CA 1
ATOM 2313 C C . TRP A 1 306 ? 7.049 -0.280 -35.101 1.00 97.00 306 TRP A C 1
ATOM 2315 O O . TRP A 1 306 ? 6.174 -0.542 -35.928 1.00 97.00 306 TRP A O 1
ATOM 2325 N N . PHE A 1 307 ? 8.311 -0.678 -35.223 1.00 97.44 307 PHE A N 1
ATOM 2326 C CA . PHE A 1 307 ? 8.836 -1.458 -36.338 1.00 97.44 307 PHE A CA 1
ATOM 2327 C C . PHE A 1 307 ? 9.555 -2.694 -35.807 1.00 97.44 307 PHE A C 1
ATOM 2329 O O . PHE A 1 307 ? 10.252 -2.609 -34.801 1.00 97.44 307 PHE A O 1
ATOM 2336 N N . SER A 1 308 ? 9.433 -3.831 -36.488 1.00 97.94 308 SER A N 1
ATOM 2337 C CA . SER A 1 308 ? 10.143 -5.055 -36.101 1.00 97.94 308 SER A CA 1
ATOM 2338 C C . SER A 1 308 ? 11.660 -4.891 -36.217 1.00 97.94 308 SER A C 1
ATOM 2340 O O . SER A 1 308 ? 12.163 -4.352 -37.207 1.00 97.94 308 SER A O 1
ATOM 2342 N N . ALA A 1 309 ? 12.385 -5.378 -35.215 1.00 97.75 309 ALA A N 1
ATOM 2343 C CA . ALA A 1 309 ? 13.839 -5.384 -35.184 1.00 97.75 309 ALA A CA 1
ATOM 2344 C C . ALA A 1 309 ? 14.433 -6.558 -35.990 1.00 97.75 309 ALA A C 1
ATOM 2346 O O . ALA A 1 309 ? 13.742 -7.497 -36.393 1.00 97.75 309 ALA A O 1
ATOM 2347 N N . SER A 1 310 ? 15.735 -6.480 -36.264 1.00 97.25 310 SER A N 1
ATOM 2348 C CA . SER A 1 310 ? 16.530 -7.539 -36.894 1.00 97.25 310 SER A CA 1
ATOM 2349 C C . SER A 1 310 ? 17.427 -8.233 -35.867 1.00 97.25 310 SER A C 1
ATOM 2351 O O . SER A 1 310 ? 17.834 -7.626 -34.883 1.00 97.25 310 SER A O 1
ATOM 2353 N N . GLU A 1 311 ? 17.779 -9.492 -36.122 1.00 96.00 311 GLU A N 1
ATOM 2354 C CA . GLU A 1 311 ? 18.677 -10.267 -35.259 1.00 96.00 311 GLU A CA 1
ATOM 2355 C C . GLU A 1 311 ? 20.120 -9.743 -35.272 1.00 96.00 311 GLU A C 1
ATOM 2357 O O . GLU A 1 311 ? 20.696 -9.446 -36.324 1.00 96.00 311 GLU A O 1
ATOM 2362 N N . GLY A 1 312 ? 20.734 -9.684 -34.094 1.00 95.81 312 GLY A N 1
ATOM 2363 C CA . GLY A 1 312 ? 22.081 -9.176 -33.881 1.00 95.81 312 GLY A CA 1
ATOM 2364 C C . GLY A 1 312 ? 22.099 -7.654 -33.834 1.00 95.81 312 GLY A C 1
ATOM 2365 O O . GLY A 1 312 ? 22.371 -7.095 -32.782 1.00 95.81 312 GLY A O 1
ATOM 2366 N N . ASN A 1 313 ? 21.806 -6.983 -34.952 1.00 97.31 313 ASN A N 1
ATOM 2367 C CA . ASN A 1 313 ? 21.778 -5.520 -35.048 1.00 97.31 313 ASN A CA 1
ATOM 2368 C C . ASN A 1 313 ? 20.665 -5.058 -35.994 1.00 97.31 313 ASN A C 1
ATOM 2370 O O . ASN A 1 313 ? 20.499 -5.619 -37.078 1.00 97.31 313 ASN A O 1
ATOM 2374 N N . THR A 1 314 ? 19.977 -3.973 -35.640 1.00 98.44 314 THR A N 1
ATOM 2375 C CA . THR A 1 314 ? 18.883 -3.404 -36.438 1.00 98.44 314 THR A CA 1
ATOM 2376 C C . THR A 1 314 ? 19.332 -2.126 -37.141 1.00 98.44 314 THR A C 1
ATOM 2378 O O . THR A 1 314 ? 19.563 -1.127 -36.460 1.00 98.44 314 THR A O 1
ATOM 2381 N N . PRO A 1 315 ? 19.441 -2.108 -38.483 1.00 98.19 315 PRO A N 1
ATOM 2382 C CA . PRO A 1 315 ? 19.754 -0.898 -39.235 1.00 98.19 315 PRO A CA 1
ATOM 2383 C C . PRO A 1 315 ? 18.636 0.139 -39.147 1.00 98.19 315 PRO A C 1
ATOM 2385 O O . PRO A 1 315 ? 17.478 -0.156 -39.434 1.00 98.19 315 PRO A O 1
ATOM 2388 N N . VAL A 1 316 ? 18.994 1.372 -38.797 1.00 97.50 316 VAL A N 1
ATOM 2389 C CA . VAL A 1 316 ? 18.065 2.490 -38.624 1.00 97.50 316 VAL A CA 1
ATOM 2390 C C . VAL A 1 316 ? 18.675 3.810 -39.088 1.00 97.50 316 VAL A C 1
ATOM 2392 O O . VAL A 1 316 ? 19.888 3.992 -39.139 1.00 97.50 316 VAL A O 1
ATOM 2395 N N . THR A 1 317 ? 17.816 4.782 -39.395 1.00 96.38 317 THR A N 1
ATOM 2396 C CA . THR A 1 317 ? 18.223 6.186 -39.537 1.00 96.38 317 THR A CA 1
ATOM 2397 C C . THR A 1 317 ? 17.769 6.941 -38.300 1.00 96.38 317 THR A C 1
ATOM 2399 O O . THR A 1 317 ? 16.576 7.168 -38.114 1.00 96.38 317 THR A O 1
ATOM 2402 N N . PHE A 1 318 ? 18.716 7.301 -37.438 1.00 96.19 318 PHE A N 1
ATOM 2403 C CA . PHE A 1 318 ? 18.405 7.999 -36.197 1.00 96.19 318 PHE A CA 1
ATOM 2404 C C . PHE A 1 318 ? 17.920 9.429 -36.442 1.00 96.19 318 PHE A C 1
ATOM 2406 O O . PHE A 1 318 ? 18.430 10.145 -37.305 1.00 96.19 318 PHE A O 1
ATOM 2413 N N . VAL A 1 319 ? 16.967 9.854 -35.615 1.00 93.31 319 VAL A N 1
ATOM 2414 C CA . VAL A 1 319 ? 16.468 11.229 -35.525 1.00 93.31 319 VAL A CA 1
ATOM 2415 C C . VAL A 1 319 ? 16.647 11.743 -34.092 1.00 93.31 319 VAL A C 1
ATOM 2417 O O . VAL A 1 319 ? 16.809 10.933 -33.175 1.00 93.31 319 VAL A O 1
ATOM 2420 N N . PRO A 1 320 ? 16.639 13.068 -33.860 1.00 95.75 320 PRO A N 1
ATOM 2421 C CA . PRO A 1 320 ? 16.683 13.613 -32.505 1.00 95.75 320 PRO A CA 1
ATOM 2422 C C . PRO A 1 320 ? 15.493 13.121 -31.675 1.00 95.75 320 PRO A C 1
ATOM 2424 O O . PRO A 1 320 ? 14.347 13.251 -32.105 1.00 95.75 320 PRO A O 1
ATOM 2427 N N . GLY A 1 321 ? 15.745 12.599 -30.476 1.00 95.19 321 GLY A N 1
ATOM 2428 C CA . GLY A 1 321 ? 14.699 12.012 -29.638 1.00 95.19 321 GLY A CA 1
ATOM 2429 C C . GLY A 1 321 ? 15.146 10.798 -28.830 1.00 95.19 321 GLY A C 1
ATOM 2430 O O . GLY A 1 321 ? 16.335 10.585 -28.593 1.00 95.19 321 GLY A O 1
ATOM 2431 N N . HIS A 1 322 ? 14.165 10.033 -28.358 1.00 96.25 322 HIS A N 1
ATOM 2432 C CA . HIS A 1 322 ? 14.380 8.788 -27.624 1.00 96.25 322 HIS A CA 1
ATOM 2433 C C . HIS A 1 322 ? 14.290 7.605 -28.584 1.00 96.25 322 HIS A C 1
ATOM 2435 O O . HIS A 1 322 ? 13.470 7.607 -29.499 1.00 96.25 322 HIS A O 1
ATOM 2441 N N . VAL A 1 323 ? 15.114 6.592 -28.334 1.00 97.12 323 VAL A N 1
ATOM 2442 C CA . VAL A 1 323 ? 15.044 5.302 -29.017 1.00 97.12 323 VAL A CA 1
ATOM 2443 C C . VAL A 1 323 ? 14.417 4.321 -28.046 1.00 97.12 323 VAL A C 1
ATOM 2445 O O . VAL A 1 323 ? 14.978 4.052 -26.986 1.00 97.12 323 VAL A O 1
ATOM 2448 N N . TRP A 1 324 ? 13.242 3.818 -28.383 1.00 97.75 324 TRP A N 1
ATOM 2449 C CA . TRP A 1 324 ? 12.535 2.839 -27.574 1.00 97.75 324 TRP A CA 1
ATOM 2450 C C . TRP A 1 324 ? 12.640 1.467 -28.217 1.00 97.75 324 TRP A C 1
ATOM 2452 O O . TRP A 1 324 ? 12.575 1.350 -29.440 1.00 97.75 324 TRP A O 1
ATOM 2462 N N . VAL A 1 325 ? 12.782 0.442 -27.387 1.00 97.56 325 VAL A N 1
ATOM 2463 C CA . VAL A 1 325 ? 12.622 -0.961 -27.774 1.00 97.56 325 VAL A CA 1
ATOM 2464 C C . VAL A 1 325 ? 11.557 -1.596 -26.900 1.00 97.56 325 VAL A C 1
ATOM 2466 O O . VAL A 1 325 ? 11.363 -1.175 -25.761 1.00 97.56 325 VAL A O 1
ATOM 2469 N N . ARG A 1 326 ? 10.842 -2.579 -27.429 1.00 96.75 326 ARG A N 1
ATOM 2470 C CA . ARG A 1 326 ? 9.878 -3.369 -26.664 1.00 96.75 326 ARG A CA 1
ATOM 2471 C C . ARG A 1 326 ? 9.822 -4.791 -27.174 1.00 96.75 326 ARG A C 1
ATOM 2473 O O . ARG A 1 326 ? 10.303 -5.086 -28.265 1.00 96.75 326 ARG A O 1
ATOM 2480 N N . GLU A 1 327 ? 9.188 -5.647 -26.398 1.00 95.56 327 GLU A N 1
ATOM 2481 C CA . GLU A 1 327 ? 8.926 -7.023 -26.780 1.00 95.56 327 GLU A CA 1
ATOM 2482 C C . GLU A 1 327 ? 7.686 -7.098 -27.675 1.00 95.56 327 GLU A C 1
ATOM 2484 O O . GLU A 1 327 ? 6.688 -6.414 -27.441 1.00 95.56 327 GLU A O 1
ATOM 2489 N N . THR A 1 328 ? 7.747 -7.931 -28.712 1.00 92.88 328 THR A N 1
ATOM 2490 C CA . THR A 1 328 ? 6.664 -8.077 -29.693 1.00 92.88 328 THR A CA 1
ATOM 2491 C C . THR A 1 328 ? 5.440 -8.739 -29.064 1.00 92.88 328 THR A C 1
ATOM 2493 O O . THR A 1 328 ? 4.313 -8.297 -29.288 1.00 92.88 328 THR A O 1
ATOM 2496 N N . GLU A 1 329 ? 5.651 -9.794 -28.270 1.00 91.00 329 GLU A N 1
ATOM 2497 C CA . GLU A 1 329 ? 4.567 -10.535 -27.613 1.00 91.00 329 GLU A CA 1
ATOM 2498 C C . GLU A 1 329 ? 3.985 -9.761 -26.421 1.00 91.00 329 GLU A C 1
ATOM 2500 O O . GLU A 1 329 ? 2.769 -9.762 -26.217 1.00 91.00 329 GLU A O 1
ATOM 2505 N N . TYR A 1 330 ? 4.830 -9.012 -25.702 1.00 90.69 330 TYR A N 1
ATOM 2506 C CA . TYR A 1 330 ? 4.439 -8.211 -24.542 1.00 90.69 330 TYR A CA 1
ATOM 2507 C C . TYR A 1 330 ? 4.844 -6.736 -24.690 1.00 90.69 330 TYR A C 1
ATOM 2509 O O . TYR A 1 330 ? 5.797 -6.291 -24.052 1.00 90.69 330 TYR A O 1
ATOM 2517 N N . PRO A 1 331 ? 4.086 -5.919 -25.448 1.00 92.06 331 PRO A N 1
ATOM 2518 C CA . PRO A 1 331 ? 4.434 -4.519 -25.714 1.00 92.06 331 PRO A CA 1
ATOM 2519 C C . PRO A 1 331 ? 4.577 -3.610 -24.484 1.00 92.06 331 PRO A C 1
ATOM 2521 O O . PRO A 1 331 ? 5.118 -2.512 -24.599 1.00 92.06 331 PRO A O 1
ATOM 2524 N N . SER A 1 332 ? 4.067 -4.030 -23.322 1.00 89.62 332 SER A N 1
ATOM 2525 C CA . SER A 1 332 ? 4.272 -3.345 -22.040 1.00 89.62 332 SER A CA 1
ATOM 2526 C C . SER A 1 332 ? 5.698 -3.492 -21.504 1.00 89.62 332 SER A C 1
ATOM 2528 O O . SER A 1 332 ? 6.134 -2.647 -20.725 1.00 89.62 332 SER A O 1
ATOM 2530 N N . ASN A 1 333 ? 6.423 -4.539 -21.910 1.00 92.56 333 ASN A N 1
ATOM 2531 C CA . ASN A 1 333 ? 7.849 -4.696 -21.657 1.00 92.56 333 ASN A CA 1
ATOM 2532 C C . ASN A 1 333 ? 8.619 -3.815 -22.646 1.00 92.56 333 ASN A C 1
ATOM 2534 O O . ASN A 1 333 ? 9.014 -4.248 -23.728 1.00 92.56 333 ASN A O 1
ATOM 2538 N N . MET A 1 334 ? 8.746 -2.539 -22.292 1.00 94.50 334 MET A N 1
ATOM 2539 C CA . MET A 1 334 ? 9.341 -1.497 -23.115 1.00 94.50 334 MET A CA 1
ATOM 2540 C C . MET A 1 334 ? 10.476 -0.804 -22.361 1.00 94.50 334 MET A C 1
ATOM 2542 O O . MET A 1 334 ? 10.372 -0.518 -21.169 1.00 94.50 334 MET A O 1
ATOM 2546 N N . HIS A 1 335 ? 11.545 -0.480 -23.080 1.00 95.88 335 HIS A N 1
ATOM 2547 C CA . HIS A 1 335 ? 12.765 0.094 -22.541 1.00 95.88 335 HIS A CA 1
ATOM 2548 C C . HIS A 1 335 ? 13.253 1.268 -23.402 1.00 95.88 335 HIS A C 1
ATOM 2550 O O . HIS A 1 335 ? 13.314 1.185 -24.630 1.00 95.88 335 HIS A O 1
ATOM 2556 N N . TRP A 1 336 ? 13.658 2.366 -22.760 1.00 96.44 336 TRP A N 1
ATOM 2557 C CA . TRP A 1 336 ? 14.341 3.472 -23.436 1.00 96.44 336 TRP A CA 1
ATOM 2558 C C . TRP A 1 336 ? 15.835 3.174 -23.554 1.00 96.44 336 TRP A C 1
ATOM 2560 O O . TRP A 1 336 ? 16.567 3.180 -22.565 1.00 96.44 336 TRP A O 1
ATOM 2570 N N . VAL A 1 337 ? 16.308 2.953 -24.777 1.00 96.31 337 VAL A N 1
ATOM 2571 C CA . VAL A 1 337 ? 17.731 2.781 -25.067 1.00 96.31 337 VAL A CA 1
ATOM 2572 C C . VAL A 1 337 ? 18.439 4.131 -24.938 1.00 96.31 337 VAL A C 1
ATOM 2574 O O . VAL A 1 337 ? 18.244 5.049 -25.737 1.00 96.31 337 VAL A O 1
ATOM 2577 N N . GLN A 1 338 ? 19.238 4.268 -23.884 1.00 94.12 338 GLN A N 1
ATOM 2578 C CA . GLN A 1 338 ? 19.970 5.493 -23.573 1.00 94.12 338 GLN A CA 1
ATOM 2579 C C . GLN A 1 338 ? 21.242 5.642 -24.430 1.00 94.12 338 GLN A C 1
ATOM 2581 O O . GLN A 1 338 ? 21.838 4.640 -24.828 1.00 94.12 338 GLN A O 1
ATOM 2586 N N . PRO A 1 339 ? 21.731 6.880 -24.645 1.00 94.94 339 PRO A N 1
ATOM 2587 C CA . PRO A 1 339 ? 21.155 8.161 -24.215 1.00 94.94 339 PRO A CA 1
ATOM 2588 C C . PRO A 1 339 ? 20.070 8.700 -25.165 1.00 94.94 339 PRO A C 1
ATOM 2590 O O . PRO A 1 339 ? 19.829 8.165 -26.242 1.00 94.94 339 PRO A O 1
ATOM 2593 N N . ARG A 1 340 ? 19.427 9.810 -24.773 1.00 95.56 340 ARG A N 1
ATOM 2594 C CA . ARG A 1 340 ? 18.578 10.601 -25.679 1.00 95.56 340 ARG A CA 1
ATOM 2595 C C . ARG A 1 340 ? 19.474 11.210 -26.757 1.00 95.56 340 ARG A C 1
ATOM 2597 O O . ARG A 1 340 ? 20.531 11.752 -26.444 1.00 95.56 340 ARG A O 1
ATOM 2604 N N . ILE A 1 341 ? 19.020 11.160 -28.001 1.00 96.75 341 ILE A N 1
ATOM 2605 C CA . ILE A 1 341 ? 19.720 11.720 -29.151 1.00 96.75 341 ILE A CA 1
ATOM 2606 C C . ILE A 1 341 ? 19.396 13.212 -29.248 1.00 96.75 341 ILE A C 1
ATOM 2608 O O . ILE A 1 341 ? 18.239 13.602 -29.425 1.00 96.75 341 ILE A O 1
ATOM 2612 N N . ASP A 1 342 ? 20.419 14.051 -29.121 1.00 96.69 342 ASP A N 1
ATOM 2613 C CA . ASP A 1 342 ? 20.288 15.497 -29.294 1.00 96.69 342 ASP A CA 1
ATOM 2614 C C . ASP A 1 342 ? 20.182 15.891 -30.768 1.00 96.69 342 ASP A C 1
ATOM 2616 O O . ASP A 1 342 ? 20.618 15.166 -31.662 1.00 96.69 342 ASP A O 1
ATOM 2620 N N . SER A 1 343 ? 19.620 17.074 -31.021 1.00 96.62 343 SER A N 1
ATOM 2621 C CA . SER A 1 343 ? 19.646 17.670 -32.355 1.00 96.62 343 SER A CA 1
ATOM 2622 C C . SER A 1 343 ? 21.088 17.825 -32.856 1.00 96.62 343 SER A C 1
ATOM 2624 O O . SER A 1 343 ? 21.977 18.100 -32.043 1.00 96.62 343 SER A O 1
ATOM 2626 N N . PRO A 1 344 ? 21.329 17.698 -34.178 1.00 97.00 344 PRO A N 1
ATOM 2627 C CA . PRO A 1 344 ? 22.632 17.961 -34.776 1.00 97.00 344 PRO A CA 1
ATOM 2628 C C . PRO A 1 344 ? 23.228 19.277 -34.282 1.00 97.00 344 PRO A C 1
ATOM 2630 O O . PRO A 1 344 ? 22.559 20.313 -34.304 1.00 97.00 344 PRO A O 1
ATOM 2633 N N . ALA A 1 345 ? 24.489 19.228 -33.852 1.00 96.94 345 ALA A N 1
ATOM 2634 C CA . ALA A 1 345 ? 25.231 20.426 -33.483 1.00 96.94 345 ALA A CA 1
ATOM 2635 C C . ALA A 1 345 ? 25.335 21.393 -34.674 1.00 96.94 345 ALA A C 1
ATOM 2637 O O . ALA A 1 345 ? 25.205 20.985 -35.830 1.00 96.94 345 ALA A O 1
ATOM 2638 N N . GLU A 1 346 ? 25.599 22.665 -34.393 1.00 96.81 346 GLU A N 1
ATOM 2639 C CA . GLU A 1 346 ? 25.884 23.657 -35.432 1.00 96.81 346 GLU A CA 1
ATOM 2640 C C . GLU A 1 346 ? 27.108 23.253 -36.278 1.00 96.81 346 GLU A C 1
ATOM 2642 O O . GLU A 1 346 ? 27.972 22.511 -35.787 1.00 96.81 346 GLU A O 1
ATOM 2647 N N . PRO A 1 347 ? 27.208 23.724 -37.536 1.00 97.38 347 PRO A N 1
ATOM 2648 C CA . PRO A 1 347 ? 28.342 23.406 -38.394 1.00 97.38 347 PRO A CA 1
ATOM 2649 C C . PRO A 1 347 ? 29.677 23.858 -37.784 1.00 97.38 347 PRO A C 1
ATOM 2651 O O . PRO A 1 347 ? 29.728 24.892 -37.108 1.00 97.38 347 PRO A O 1
ATOM 2654 N N . PRO A 1 348 ? 30.782 23.136 -38.039 1.00 97.12 348 PRO A N 1
ATOM 2655 C CA . PRO A 1 348 ? 32.096 23.571 -37.592 1.00 97.12 348 PRO A CA 1
ATOM 2656 C C . PRO A 1 348 ? 32.555 24.809 -38.378 1.00 97.12 348 PRO A C 1
ATOM 2658 O O . PRO A 1 348 ? 32.311 24.933 -39.576 1.00 97.12 348 PRO A O 1
ATOM 2661 N N . ASP A 1 349 ? 33.271 25.718 -37.716 1.00 96.44 349 ASP A N 1
ATOM 2662 C CA . ASP A 1 349 ? 33.830 26.918 -38.351 1.00 96.44 349 ASP A CA 1
ATOM 2663 C C . ASP A 1 349 ? 35.126 26.565 -39.107 1.00 96.44 349 ASP A C 1
ATOM 2665 O O . ASP A 1 349 ? 36.228 26.565 -38.541 1.00 96.44 349 ASP A O 1
ATOM 2669 N N . VAL A 1 350 ? 34.975 26.175 -40.378 1.00 96.88 350 VAL A N 1
ATOM 2670 C CA . VAL A 1 350 ? 36.039 25.652 -41.251 1.00 96.88 350 VAL A CA 1
ATOM 2671 C C . VAL A 1 350 ? 36.094 26.430 -42.563 1.00 96.88 350 VAL A C 1
ATOM 2673 O O . VAL A 1 350 ? 35.070 26.778 -43.139 1.00 96.88 350 VAL A O 1
ATOM 2676 N N . TYR A 1 351 ? 37.310 26.666 -43.052 1.00 96.00 351 TYR A N 1
ATOM 2677 C CA . TYR A 1 351 ? 37.606 27.369 -44.297 1.00 96.00 351 TYR A CA 1
ATOM 2678 C C . TYR A 1 351 ? 38.602 26.576 -45.137 1.00 96.00 351 TYR A C 1
ATOM 2680 O O . TYR A 1 351 ? 39.383 25.792 -44.602 1.00 96.00 351 TYR A O 1
ATOM 2688 N N . LEU A 1 352 ? 38.645 26.836 -46.441 1.00 95.31 352 LEU A N 1
ATOM 2689 C CA . LEU A 1 352 ? 39.761 26.408 -47.281 1.00 95.31 352 LEU A CA 1
ATOM 2690 C C . LEU A 1 352 ? 40.930 27.388 -47.143 1.00 95.31 352 LEU A C 1
ATOM 2692 O O . LEU A 1 352 ? 40.729 28.604 -47.067 1.00 95.31 352 LEU A O 1
ATOM 2696 N N . SER A 1 353 ? 42.160 26.872 -47.119 1.00 94.81 353 SER A N 1
ATOM 2697 C CA . SER A 1 353 ? 43.369 27.704 -47.064 1.00 94.81 353 SER A CA 1
ATOM 2698 C C . SER A 1 353 ? 43.493 28.617 -48.285 1.00 94.81 353 SER A C 1
ATOM 2700 O O . SER A 1 353 ? 43.940 29.757 -48.156 1.00 94.81 353 SER A O 1
ATOM 2702 N N . HIS A 1 354 ? 43.047 28.149 -49.456 1.00 89.00 354 HIS A N 1
ATOM 2703 C CA . HIS A 1 354 ? 43.046 28.906 -50.704 1.00 89.00 354 HIS A CA 1
ATOM 2704 C C . HIS A 1 354 ? 41.871 28.495 -51.605 1.00 89.00 354 HIS A C 1
ATOM 2706 O O . HIS A 1 354 ? 41.489 27.326 -51.643 1.00 89.00 354 HIS A O 1
ATOM 2712 N N . ASP A 1 355 ? 41.355 29.453 -52.376 1.00 87.81 355 ASP A N 1
ATOM 2713 C CA . ASP A 1 355 ? 40.273 29.233 -53.345 1.00 87.81 355 ASP A CA 1
ATOM 2714 C C . ASP A 1 355 ? 40.858 28.946 -54.734 1.00 87.81 355 ASP A C 1
ATOM 2716 O O . ASP A 1 355 ? 41.926 29.473 -55.078 1.00 87.81 355 ASP A O 1
ATOM 2720 N N . ASN A 1 356 ? 40.140 28.198 -55.577 1.00 84.81 356 ASN A N 1
ATOM 2721 C CA . ASN A 1 356 ? 40.547 27.899 -56.954 1.00 84.81 356 ASN A CA 1
ATOM 2722 C C . ASN A 1 356 ? 41.901 27.163 -57.068 1.00 84.81 356 ASN A C 1
ATOM 2724 O O . ASN A 1 356 ? 42.711 27.464 -57.958 1.00 84.81 356 ASN A O 1
ATOM 2728 N N . LYS A 1 357 ? 42.187 26.217 -56.159 1.00 88.75 357 LYS A N 1
ATOM 2729 C CA . LYS A 1 357 ? 43.449 25.451 -56.112 1.00 88.75 357 LYS A CA 1
ATOM 2730 C C . LYS A 1 357 ? 43.204 23.954 -55.934 1.00 88.75 357 LYS A C 1
ATOM 2732 O O . LYS A 1 357 ? 42.286 23.547 -55.245 1.00 88.75 357 LYS A O 1
ATOM 2737 N N . GLN A 1 358 ? 44.058 23.130 -56.542 1.00 90.38 358 GLN A N 1
ATOM 2738 C CA . GLN A 1 358 ? 43.939 21.664 -56.467 1.00 90.38 358 GLN A CA 1
ATOM 2739 C C . GLN A 1 358 ? 44.433 21.075 -55.132 1.00 90.38 358 GLN A C 1
ATOM 2741 O O . GLN A 1 358 ? 44.229 19.894 -54.870 1.00 90.38 358 GLN A O 1
ATOM 2746 N N . ASP A 1 359 ? 45.114 21.879 -54.317 1.00 92.88 359 ASP A N 1
ATOM 2747 C CA . ASP A 1 359 ? 45.824 21.485 -53.099 1.00 92.88 359 ASP A CA 1
ATOM 2748 C C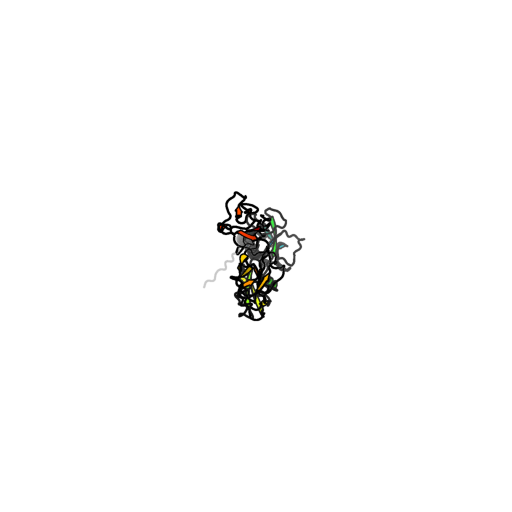 . ASP A 1 359 ? 45.380 22.296 -51.870 1.00 92.88 359 ASP A C 1
ATOM 2750 O O . ASP A 1 359 ? 46.157 22.506 -50.936 1.00 92.88 359 ASP A O 1
ATOM 2754 N N . ALA A 1 360 ? 44.131 22.773 -51.860 1.00 93.62 360 ALA A N 1
ATOM 2755 C CA . ALA A 1 360 ? 43.585 23.483 -50.711 1.00 93.62 360 ALA A CA 1
ATOM 2756 C C . ALA A 1 360 ? 43.492 22.554 -49.489 1.00 93.62 360 ALA A C 1
ATOM 2758 O O . ALA A 1 360 ? 43.207 21.367 -49.614 1.00 93.62 360 ALA A O 1
ATOM 2759 N N . THR A 1 361 ? 43.702 23.104 -48.296 1.00 96.00 361 THR A N 1
ATOM 2760 C CA . THR A 1 361 ? 43.614 22.387 -47.012 1.00 96.00 361 THR A CA 1
ATOM 2761 C C . THR A 1 361 ? 42.523 22.991 -46.134 1.00 96.00 361 THR A C 1
ATOM 2763 O O . THR A 1 361 ? 42.148 24.151 -46.311 1.00 96.00 361 THR A O 1
ATOM 2766 N N . PHE A 1 362 ? 42.010 22.219 -45.175 1.00 97.38 362 PHE A N 1
ATOM 2767 C CA . PHE A 1 362 ? 40.963 22.667 -44.251 1.00 97.38 362 PHE A CA 1
ATOM 2768 C C . PHE A 1 362 ? 41.553 23.410 -43.045 1.00 97.38 362 PHE A C 1
ATOM 2770 O O . PHE A 1 362 ? 42.432 22.891 -42.359 1.00 97.38 362 PHE A O 1
ATOM 2777 N N . MET A 1 363 ? 41.043 24.606 -42.756 1.00 96.94 363 MET A N 1
ATOM 2778 C CA . MET A 1 363 ? 41.557 25.544 -41.754 1.00 96.94 363 MET A CA 1
ATOM 2779 C C . MET A 1 363 ? 40.464 25.926 -40.752 1.00 96.94 363 MET A C 1
ATOM 2781 O O . MET A 1 363 ? 39.346 26.247 -41.144 1.00 96.94 363 MET A O 1
ATOM 2785 N N . LYS A 1 364 ? 40.779 25.933 -39.454 1.00 96.06 364 LYS A N 1
ATOM 2786 C CA . LYS A 1 364 ? 39.842 26.294 -38.376 1.00 96.06 364 LYS A CA 1
ATOM 2787 C C . LYS A 1 364 ? 39.714 27.805 -38.230 1.00 96.06 364 LYS A C 1
ATOM 2789 O O . LYS A 1 364 ? 40.731 28.502 -38.216 1.00 96.06 364 LYS A O 1
ATOM 2794 N N . PHE A 1 365 ? 38.495 28.294 -38.015 1.00 94.75 365 PHE A N 1
ATOM 2795 C CA . PHE A 1 365 ? 38.138 29.679 -37.659 1.00 94.75 365 PHE A CA 1
ATOM 2796 C C . PHE A 1 365 ? 38.467 30.771 -38.694 1.00 94.75 365 PHE A C 1
ATOM 2798 O O . PHE A 1 365 ? 37.856 31.835 -38.688 1.00 94.75 365 PHE A O 1
ATOM 2805 N N . SER A 1 366 ? 39.452 30.562 -39.571 1.00 93.81 366 SER A N 1
ATOM 2806 C CA . SER A 1 366 ? 39.774 31.447 -40.694 1.00 93.81 366 SER A CA 1
ATOM 2807 C C . SER A 1 366 ? 40.687 30.747 -41.707 1.00 93.81 366 SER A C 1
ATOM 2809 O O . SER A 1 366 ? 41.359 29.773 -41.366 1.00 93.81 366 SER A O 1
ATOM 2811 N N . LYS A 1 367 ? 40.815 31.305 -42.921 1.00 91.69 367 LYS A N 1
ATOM 2812 C CA . LYS A 1 367 ? 41.743 30.809 -43.964 1.00 91.69 367 LYS A CA 1
ATOM 2813 C C . LYS A 1 367 ? 43.214 30.745 -43.519 1.00 91.69 367 LYS A C 1
ATOM 2815 O O . LYS A 1 367 ? 43.959 29.898 -43.989 1.00 91.69 367 LYS A O 1
ATOM 2820 N N . ASN A 1 368 ? 43.619 31.613 -42.586 1.00 92.50 368 ASN A N 1
ATOM 2821 C CA . ASN A 1 368 ? 44.978 31.662 -42.023 1.00 92.50 368 ASN A CA 1
ATOM 2822 C C . ASN A 1 368 ? 45.066 30.997 -40.636 1.00 92.50 368 ASN A C 1
ATOM 2824 O O . ASN A 1 368 ? 45.985 31.283 -39.868 1.00 92.50 368 ASN A O 1
ATOM 2828 N N . GLY A 1 369 ? 44.065 30.191 -40.277 1.00 92.12 369 GLY A N 1
ATOM 2829 C CA . GLY A 1 369 ? 43.967 29.541 -38.979 1.00 92.12 369 GLY A CA 1
ATOM 2830 C C . GLY A 1 369 ? 44.928 28.366 -38.805 1.00 92.12 369 GLY A C 1
ATOM 2831 O O . GLY A 1 369 ? 45.925 28.217 -39.505 1.00 92.12 369 GLY A O 1
ATOM 2832 N N . THR A 1 370 ? 44.620 27.505 -37.838 1.00 95.62 370 THR A N 1
ATOM 2833 C CA . THR A 1 370 ? 45.307 26.212 -37.700 1.00 95.62 370 THR A CA 1
ATOM 2834 C C . THR A 1 370 ? 44.612 25.186 -38.583 1.00 95.62 370 THR A C 1
ATOM 2836 O O . THR A 1 370 ? 43.385 25.195 -38.669 1.00 95.62 370 THR A O 1
ATOM 2839 N N . GLN A 1 371 ? 45.372 24.300 -39.217 1.00 96.38 371 GLN A N 1
ATOM 2840 C CA . GLN A 1 371 ? 44.804 23.234 -40.035 1.00 96.38 371 GLN A CA 1
ATOM 2841 C C . GLN A 1 371 ? 43.931 22.288 -39.192 1.00 96.38 371 GLN A C 1
ATOM 2843 O O . GLN A 1 371 ? 44.225 22.033 -38.018 1.00 96.38 371 GLN A O 1
ATOM 2848 N N . VAL A 1 372 ? 42.856 21.778 -39.789 1.00 96.56 372 VAL A N 1
ATOM 2849 C CA . VAL A 1 372 ? 42.073 20.661 -39.246 1.00 96.56 372 VAL A CA 1
ATOM 2850 C C . VAL A 1 372 ? 42.951 19.407 -39.226 1.00 96.56 372 VAL A C 1
ATOM 2852 O O . VAL A 1 372 ? 43.770 19.189 -40.123 1.00 96.56 372 VAL A O 1
ATOM 2855 N N . ASN A 1 373 ? 42.816 18.609 -38.175 1.00 94.06 373 ASN A N 1
ATOM 2856 C CA . ASN A 1 373 ? 43.574 17.390 -37.942 1.00 94.06 373 ASN A CA 1
ATOM 2857 C C . ASN A 1 373 ? 42.631 16.216 -37.629 1.00 94.06 373 ASN A C 1
ATOM 2859 O O . ASN A 1 373 ? 41.427 16.399 -37.450 1.00 94.06 373 ASN A O 1
ATOM 2863 N N . ALA A 1 374 ? 43.190 15.008 -37.551 1.00 92.81 374 ALA A N 1
ATOM 2864 C CA . ALA A 1 374 ? 42.405 13.790 -37.333 1.00 92.81 374 ALA A CA 1
ATOM 2865 C C . ALA A 1 374 ? 41.628 13.775 -35.997 1.00 92.81 374 ALA A C 1
ATOM 2867 O O . ALA A 1 374 ? 40.566 13.161 -35.913 1.00 92.81 374 ALA A O 1
ATOM 2868 N N . ASP A 1 375 ? 42.127 14.464 -34.965 1.00 94.38 375 ASP A N 1
ATOM 2869 C CA . ASP A 1 375 ? 41.510 14.492 -33.633 1.00 94.38 375 ASP A CA 1
ATOM 2870 C C . ASP A 1 375 ? 40.279 15.413 -33.569 1.00 94.38 375 ASP A C 1
ATOM 2872 O O . ASP A 1 375 ? 39.498 15.335 -32.621 1.00 94.38 375 ASP A O 1
ATOM 2876 N N . ASP A 1 376 ? 40.071 16.268 -34.577 1.00 94.81 376 ASP A N 1
ATOM 2877 C CA . ASP A 1 376 ? 38.885 17.127 -34.666 1.00 94.81 376 ASP A CA 1
ATOM 2878 C C . ASP A 1 376 ? 37.611 16.344 -35.008 1.00 94.81 376 ASP A C 1
ATOM 2880 O O . ASP A 1 376 ? 36.504 16.824 -34.760 1.00 94.81 376 ASP A O 1
ATOM 2884 N N . GLY A 1 377 ? 37.754 15.139 -35.575 1.00 95.50 377 GLY A N 1
ATOM 2885 C CA . GLY A 1 377 ? 36.624 14.290 -35.949 1.00 95.50 377 GLY A CA 1
ATOM 2886 C C . GLY A 1 377 ? 35.744 14.906 -37.038 1.00 95.50 377 GLY A C 1
ATOM 2887 O O . GLY A 1 377 ? 34.529 14.717 -37.024 1.00 95.50 377 GLY A O 1
ATOM 2888 N N . TYR A 1 378 ? 36.327 15.687 -37.949 1.00 97.75 378 TYR A N 1
ATOM 2889 C CA . TYR A 1 378 ? 35.599 16.288 -39.065 1.00 97.75 378 TYR A CA 1
ATOM 2890 C C . TYR A 1 378 ? 35.635 15.374 -40.288 1.00 97.75 378 TYR A C 1
ATOM 2892 O O . TYR A 1 378 ? 36.623 14.690 -40.549 1.00 97.75 378 TYR A O 1
ATOM 2900 N N . GLU A 1 379 ? 34.565 15.412 -41.068 1.00 97.75 379 GLU A N 1
ATOM 2901 C CA . GLU A 1 379 ? 34.476 14.766 -42.373 1.00 97.75 379 GLU A CA 1
ATOM 2902 C C . GLU A 1 379 ? 34.041 15.787 -43.425 1.00 97.75 379 GLU A C 1
ATOM 2904 O O . GLU A 1 379 ? 33.355 16.768 -43.123 1.00 97.75 379 GLU A O 1
ATOM 2909 N N . TYR A 1 380 ? 34.468 15.570 -44.664 1.00 97.12 380 TYR A N 1
ATOM 2910 C CA . TYR A 1 380 ? 34.153 16.423 -45.802 1.00 97.12 380 TYR A CA 1
ATOM 2911 C C . TYR A 1 380 ? 33.533 15.620 -46.935 1.00 97.12 380 TYR A C 1
ATOM 2913 O O . TYR A 1 380 ? 33.703 14.403 -47.038 1.00 97.12 380 TYR A O 1
ATOM 2921 N N . LYS A 1 381 ? 32.825 16.323 -47.810 1.00 96.06 381 LYS A N 1
ATOM 2922 C CA . LYS A 1 381 ? 32.238 15.754 -49.017 1.00 96.06 381 LYS A CA 1
ATOM 2923 C C . LYS A 1 381 ? 32.444 16.710 -50.174 1.00 96.06 381 LYS A C 1
ATOM 2925 O O . LYS A 1 381 ? 32.279 17.919 -50.017 1.00 96.06 381 LYS A O 1
ATOM 2930 N N . VAL A 1 382 ? 32.779 16.154 -51.335 1.00 94.25 382 VAL A N 1
ATOM 2931 C CA . VAL A 1 382 ? 32.914 16.904 -52.586 1.00 94.25 382 VAL A CA 1
ATOM 2932 C C . VAL A 1 382 ? 31.775 16.503 -53.512 1.00 94.25 382 VAL A C 1
ATOM 2934 O O . VAL A 1 382 ? 31.622 15.332 -53.865 1.00 94.25 382 VAL A O 1
ATOM 2937 N N . ASN A 1 383 ? 30.965 17.475 -53.918 1.00 91.12 383 ASN A N 1
ATOM 2938 C CA . ASN A 1 383 ? 29.778 17.278 -54.743 1.00 91.12 383 ASN A CA 1
ATOM 2939 C C . ASN A 1 383 ? 28.832 16.229 -54.117 1.00 91.12 383 ASN A C 1
ATOM 2941 O O . ASN A 1 383 ? 28.342 16.405 -53.002 1.00 91.12 383 ASN A O 1
ATOM 2945 N N . SER A 1 384 ? 28.566 15.129 -54.824 1.00 89.00 384 SER A N 1
ATOM 2946 C CA . SER A 1 384 ? 27.697 14.030 -54.374 1.00 89.00 384 SER A CA 1
ATOM 2947 C C . SER A 1 384 ? 28.468 12.760 -53.994 1.00 89.00 384 SER A C 1
ATOM 2949 O O . SER A 1 384 ? 27.879 11.684 -53.998 1.00 89.00 384 SER A O 1
ATOM 2951 N N . ALA A 1 385 ? 29.772 12.869 -53.716 1.00 92.81 385 ALA A N 1
ATOM 2952 C CA . ALA A 1 385 ? 30.580 11.749 -53.229 1.00 92.81 385 ALA A CA 1
ATOM 2953 C C . ALA A 1 385 ? 30.158 11.307 -51.815 1.00 92.81 385 ALA A C 1
ATOM 2955 O O . ALA A 1 385 ? 29.334 11.963 -51.181 1.00 92.81 385 ALA A O 1
ATOM 2956 N N . ASP A 1 386 ? 30.739 10.216 -51.317 1.00 94.25 386 ASP A N 1
ATOM 2957 C CA . ASP A 1 386 ? 30.607 9.816 -49.914 1.00 94.25 386 ASP A CA 1
ATOM 2958 C C . ASP A 1 386 ? 31.424 10.738 -48.997 1.00 94.25 386 ASP A C 1
ATOM 2960 O O . ASP A 1 386 ? 32.381 11.388 -49.428 1.00 94.25 386 ASP A O 1
ATOM 2964 N N . TRP A 1 387 ? 31.037 10.796 -47.722 1.00 95.88 387 TRP A N 1
ATOM 2965 C CA . TRP A 1 387 ? 31.803 11.510 -46.703 1.00 95.88 387 TRP A CA 1
ATOM 2966 C C . TRP A 1 387 ? 33.162 10.840 -46.481 1.00 95.88 387 TRP A C 1
ATOM 2968 O O . TRP A 1 387 ? 33.255 9.617 -46.370 1.00 95.88 387 TRP A O 1
ATOM 2978 N N . ALA A 1 388 ? 34.210 11.653 -46.404 1.00 96.44 388 ALA A N 1
ATOM 2979 C CA . ALA A 1 388 ? 35.570 11.221 -46.129 1.00 96.44 388 ALA A CA 1
ATOM 2980 C C . ALA A 1 388 ? 36.119 11.939 -44.892 1.00 96.44 388 ALA A C 1
ATOM 2982 O O . ALA A 1 388 ? 35.907 13.138 -44.714 1.00 96.44 388 ALA A O 1
ATOM 2983 N N . ASP A 1 389 ? 36.856 11.214 -44.054 1.00 96.56 389 ASP A N 1
ATOM 2984 C CA . ASP A 1 389 ? 37.479 11.777 -42.855 1.00 96.56 389 ASP A CA 1
ATOM 2985 C C . ASP A 1 389 ? 38.555 12.811 -43.227 1.00 96.56 389 ASP A C 1
ATOM 2987 O O . ASP A 1 389 ? 39.375 12.584 -44.124 1.00 96.56 389 ASP A O 1
ATOM 2991 N N . ILE A 1 390 ? 38.582 13.937 -42.511 1.00 96.62 390 ILE A N 1
ATOM 2992 C CA . ILE A 1 390 ? 39.670 14.913 -42.598 1.00 96.62 390 ILE A CA 1
ATOM 2993 C C . ILE A 1 390 ? 40.787 14.460 -41.654 1.00 96.62 390 ILE A C 1
ATOM 2995 O O . ILE A 1 390 ? 40.701 14.588 -40.437 1.00 96.62 390 ILE A O 1
ATOM 2999 N N . MET A 1 391 ? 41.860 13.937 -42.236 1.00 94.56 391 MET A N 1
ATOM 3000 C CA . MET A 1 391 ? 43.101 13.578 -41.550 1.00 94.56 391 MET A CA 1
ATOM 3001 C C . MET A 1 391 ? 44.118 14.730 -41.590 1.00 94.56 391 MET A C 1
ATOM 3003 O O . MET A 1 391 ? 43.907 15.756 -42.245 1.00 94.56 391 MET A O 1
ATOM 3007 N N . ASN A 1 392 ? 45.269 14.541 -40.943 1.00 92.62 392 ASN A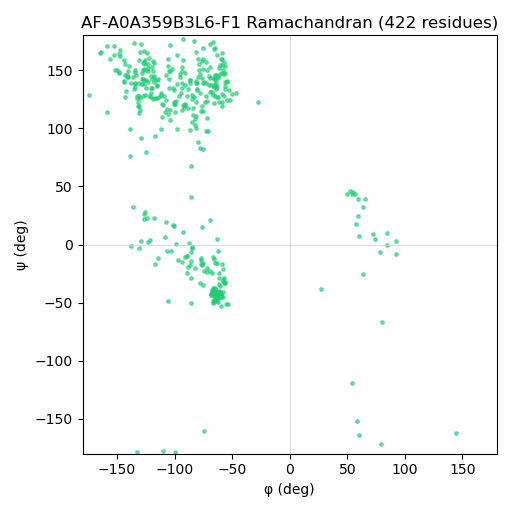 N 1
ATOM 3008 C CA . ASN A 1 392 ? 46.401 15.463 -41.061 1.00 92.62 392 ASN A CA 1
ATOM 3009 C C . ASN A 1 392 ? 46.810 15.624 -42.536 1.00 92.62 392 ASN A C 1
ATOM 3011 O O . ASN A 1 392 ? 46.938 14.635 -43.253 1.00 92.62 392 ASN A O 1
ATOM 3015 N N . ASP A 1 393 ? 47.015 16.869 -42.964 1.00 91.75 393 ASP A N 1
ATOM 3016 C CA . ASP A 1 393 ? 47.420 17.255 -44.326 1.00 91.75 393 ASP A CA 1
ATOM 3017 C C . ASP A 1 393 ? 46.458 16.815 -45.439 1.00 91.75 393 ASP A C 1
ATOM 3019 O O . ASP A 1 393 ? 46.845 16.702 -46.601 1.00 91.75 393 ASP A O 1
ATOM 3023 N N . THR A 1 394 ? 45.181 16.604 -45.100 1.00 95.31 394 THR A N 1
ATOM 3024 C CA . THR A 1 394 ? 44.139 16.345 -46.102 1.00 95.31 394 THR A CA 1
ATOM 3025 C C . THR A 1 394 ? 44.010 17.537 -47.043 1.00 95.31 394 THR A C 1
ATOM 3027 O O . THR A 1 394 ? 43.719 18.656 -46.610 1.00 95.31 394 THR A O 1
ATOM 3030 N N . VAL A 1 395 ? 44.193 17.265 -48.334 1.00 94.56 395 VAL A N 1
ATOM 3031 C CA . VAL A 1 395 ? 44.023 18.227 -49.425 1.00 94.56 395 VAL A CA 1
ATOM 3032 C C . VAL A 1 395 ? 42.731 17.960 -50.190 1.00 94.56 395 VAL A C 1
ATOM 3034 O O . VAL A 1 395 ? 42.300 16.813 -50.319 1.00 94.56 395 VAL A O 1
ATOM 3037 N N . VAL A 1 396 ? 42.131 19.018 -50.725 1.00 93.69 396 VAL A N 1
ATOM 3038 C CA . VAL A 1 396 ? 40.922 18.970 -51.546 1.00 93.69 396 VAL A CA 1
ATOM 3039 C C . VAL A 1 396 ? 41.070 19.882 -52.764 1.00 93.69 396 VAL A C 1
ATOM 3041 O O . VAL A 1 396 ? 41.673 20.954 -52.691 1.00 93.69 396 VAL A O 1
ATOM 3044 N N . ASP A 1 397 ? 40.511 19.449 -53.894 1.00 91.31 397 ASP A N 1
ATOM 3045 C CA . ASP A 1 397 ? 40.489 20.238 -55.123 1.00 91.31 397 ASP A CA 1
ATOM 3046 C C . ASP A 1 397 ?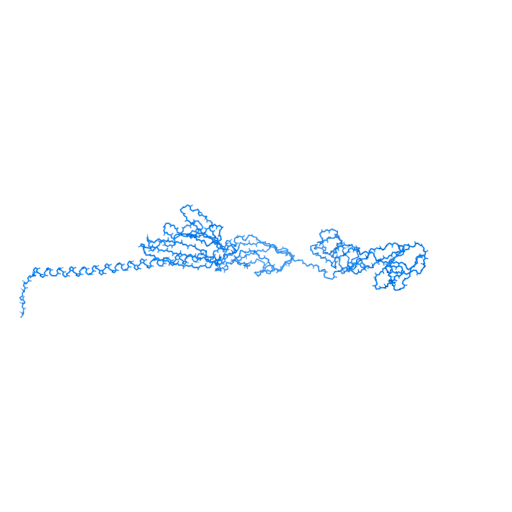 39.340 21.257 -55.101 1.00 91.31 397 ASP A C 1
ATOM 3048 O O . ASP A 1 397 ? 38.175 20.890 -55.262 1.00 91.31 397 ASP A O 1
ATOM 3052 N N . SER A 1 398 ? 39.682 22.535 -54.940 1.00 86.88 398 SER A N 1
ATOM 3053 C CA . SER A 1 398 ? 38.788 23.696 -55.040 1.00 86.88 398 SER A CA 1
ATOM 3054 C C . SER A 1 398 ? 38.900 24.420 -56.388 1.00 86.88 398 SER A C 1
ATOM 3056 O O . SER A 1 398 ? 38.513 25.568 -56.524 1.00 86.88 398 SER A O 1
ATOM 3058 N N . SER A 1 399 ? 39.490 23.812 -57.425 1.00 84.44 399 SER A N 1
ATOM 3059 C CA . SER A 1 399 ? 39.749 24.501 -58.705 1.00 84.44 399 SER A CA 1
ATOM 3060 C C . SER A 1 399 ? 38.591 24.498 -59.707 1.00 84.44 399 SER A C 1
ATOM 3062 O O . SER A 1 399 ? 38.681 25.166 -60.738 1.00 84.44 399 SER A O 1
ATOM 3064 N N . ASN A 1 400 ? 37.507 23.772 -59.422 1.00 80.75 400 ASN A N 1
ATOM 3065 C CA . ASN A 1 400 ? 36.458 23.453 -60.394 1.00 80.75 400 ASN A CA 1
ATOM 3066 C C . ASN A 1 400 ? 35.043 23.893 -59.968 1.00 80.75 400 ASN A C 1
ATOM 3068 O O . ASN A 1 400 ? 34.073 23.341 -60.484 1.00 80.75 400 ASN A O 1
ATOM 3072 N N . GLN A 1 401 ? 34.909 24.879 -59.068 1.00 79.38 401 GLN A N 1
ATOM 3073 C CA . GLN A 1 401 ? 33.616 25.277 -58.478 1.00 79.38 401 GLN A CA 1
ATOM 3074 C C . GLN A 1 401 ? 32.901 24.078 -57.836 1.00 79.38 401 GLN A C 1
ATOM 3076 O O . GLN A 1 401 ? 31.713 23.831 -58.066 1.00 79.38 401 GLN A O 1
ATOM 3081 N N . ASN A 1 402 ? 33.657 23.283 -57.084 1.00 85.69 402 ASN A N 1
ATOM 3082 C CA . ASN A 1 402 ? 33.124 22.098 -56.433 1.00 85.69 402 ASN A CA 1
ATOM 3083 C C . ASN A 1 402 ? 32.216 22.512 -55.272 1.00 85.69 402 ASN A C 1
ATOM 3085 O O . ASN A 1 402 ? 32.433 23.523 -54.614 1.00 85.69 402 ASN A O 1
ATOM 3089 N N . THR A 1 403 ? 31.204 21.702 -54.966 1.00 92.00 403 THR A N 1
ATOM 3090 C CA . THR A 1 403 ? 30.516 21.841 -53.678 1.00 92.00 403 THR A CA 1
ATOM 3091 C C . THR A 1 403 ? 31.333 21.116 -52.617 1.00 92.00 403 THR A C 1
ATOM 3093 O O . THR A 1 403 ? 31.310 19.889 -52.568 1.00 92.00 403 THR A O 1
ATOM 3096 N N . ILE A 1 404 ? 32.076 21.856 -51.801 1.00 94.75 404 ILE A N 1
ATOM 3097 C CA . ILE A 1 404 ? 32.883 21.337 -50.698 1.00 94.75 404 ILE A CA 1
ATOM 3098 C C . ILE A 1 404 ? 32.202 21.736 -49.395 1.00 94.75 404 ILE A C 1
ATOM 3100 O O . ILE A 1 404 ? 32.126 22.915 -49.058 1.00 94.75 404 ILE A O 1
ATOM 3104 N N . ILE A 1 405 ? 31.715 20.742 -48.661 1.00 97.19 405 ILE A N 1
ATOM 3105 C CA . ILE A 1 405 ? 31.056 20.926 -47.366 1.00 97.19 405 ILE A CA 1
ATOM 3106 C C . ILE A 1 405 ? 31.736 20.069 -46.306 1.00 97.19 405 ILE A C 1
ATOM 3108 O O . ILE A 1 405 ? 32.283 19.004 -46.607 1.00 97.19 405 ILE A O 1
ATOM 3112 N N . VAL A 1 406 ? 31.699 20.544 -45.066 1.00 97.75 406 VAL A N 1
ATOM 3113 C CA . VAL A 1 406 ? 32.313 19.900 -43.902 1.00 97.75 406 VAL A CA 1
ATOM 3114 C C . VAL A 1 406 ? 31.269 19.750 -42.801 1.00 97.75 406 VAL A C 1
ATOM 3116 O O . VAL A 1 406 ? 30.346 20.557 -42.689 1.00 97.75 406 VAL A O 1
ATOM 3119 N N . ARG A 1 407 ? 31.407 18.717 -41.972 1.00 98.00 407 ARG A N 1
ATOM 3120 C CA . ARG A 1 407 ? 30.653 18.566 -40.723 1.00 98.00 407 ARG A CA 1
ATOM 3121 C C . ARG A 1 407 ? 31.488 17.837 -39.675 1.00 98.00 407 ARG A C 1
ATOM 3123 O O . ARG A 1 407 ? 32.480 17.186 -39.998 1.00 98.00 407 ARG A O 1
ATOM 3130 N N . VAL A 1 408 ? 31.070 17.922 -38.418 1.00 97.75 408 VAL A N 1
ATOM 3131 C CA . VAL A 1 408 ? 31.553 17.032 -37.361 1.00 97.75 408 VAL A CA 1
ATOM 3132 C C . VAL A 1 408 ? 30.930 15.657 -37.582 1.00 97.75 408 VAL A C 1
ATOM 3134 O O . VAL A 1 408 ? 29.708 15.547 -37.721 1.00 97.75 408 VAL A O 1
ATOM 3137 N N . LYS A 1 409 ? 31.761 14.618 -37.613 1.00 96.62 409 LYS A N 1
ATOM 3138 C CA . LYS A 1 409 ? 31.342 13.231 -37.808 1.00 96.62 409 LYS A CA 1
ATOM 3139 C C . LYS A 1 409 ? 30.455 12.761 -36.655 1.00 96.62 409 LYS A C 1
ATOM 3141 O O . LYS A 1 409 ? 30.653 13.141 -35.499 1.00 96.62 409 LYS A O 1
ATOM 3146 N N . ALA A 1 410 ? 29.485 11.905 -36.968 1.00 96.62 410 ALA A N 1
ATOM 3147 C CA . ALA A 1 410 ? 28.687 11.233 -35.948 1.00 96.62 410 ALA A CA 1
ATOM 3148 C C . ALA A 1 410 ? 29.578 10.377 -35.030 1.00 96.62 410 ALA A C 1
ATOM 3150 O O . ALA A 1 410 ? 30.560 9.776 -35.469 1.00 96.62 410 ALA A O 1
ATOM 3151 N N . THR A 1 411 ? 29.207 10.277 -33.757 1.00 95.62 411 THR A N 1
ATOM 3152 C CA . THR A 1 411 ? 29.827 9.340 -32.809 1.00 95.62 411 THR A CA 1
ATOM 3153 C C . THR A 1 411 ? 28.841 8.229 -32.466 1.00 95.62 411 THR A C 1
ATOM 3155 O O . THR A 1 411 ? 27.726 8.202 -32.979 1.00 95.62 411 THR A O 1
ATOM 3158 N N . GLN A 1 412 ? 29.214 7.302 -31.582 1.00 94.62 412 GLN A N 1
ATOM 3159 C CA . GLN A 1 412 ? 28.294 6.250 -31.141 1.00 94.62 412 GLN A CA 1
ATOM 3160 C C . GLN A 1 412 ? 26.986 6.820 -30.558 1.00 94.62 412 GLN A C 1
ATOM 3162 O O . GLN A 1 412 ? 25.931 6.225 -30.740 1.00 94.62 412 GLN A O 1
ATOM 3167 N N . THR A 1 413 ? 27.040 7.992 -29.914 1.00 94.31 413 THR A N 1
ATOM 3168 C CA . THR A 1 413 ? 25.909 8.582 -29.176 1.00 94.31 413 THR A CA 1
ATOM 3169 C C . THR A 1 413 ? 25.500 9.979 -29.643 1.00 94.31 413 THR A C 1
ATOM 3171 O O . THR A 1 413 ? 24.575 10.556 -29.075 1.00 94.31 413 THR A O 1
ATOM 3174 N N . LYS A 1 414 ? 26.144 10.540 -30.677 1.00 96.44 414 LYS A N 1
ATOM 3175 C CA . LYS A 1 414 ? 25.779 11.847 -31.249 1.00 96.44 414 LYS A CA 1
ATOM 3176 C C . LYS A 1 414 ? 25.592 11.772 -32.757 1.00 96.44 414 LYS A C 1
ATOM 3178 O O . LYS A 1 414 ? 26.408 11.171 -33.453 1.00 96.44 414 LYS A O 1
ATOM 3183 N N . LEU A 1 415 ? 24.553 12.445 -33.249 1.00 97.50 415 LEU A N 1
ATOM 3184 C CA . LEU A 1 415 ? 24.387 12.712 -34.677 1.00 97.50 415 LEU A CA 1
ATOM 3185 C C . LEU A 1 415 ? 25.563 13.544 -35.202 1.00 97.50 415 LEU A C 1
ATOM 3187 O O . LEU A 1 415 ? 26.191 14.297 -34.452 1.00 97.50 415 LEU A O 1
ATOM 3191 N N . ALA A 1 416 ? 25.831 13.425 -36.502 1.00 97.31 416 ALA A N 1
ATOM 3192 C CA . ALA A 1 416 ? 26.724 14.350 -37.187 1.00 97.31 416 ALA A CA 1
ATOM 3193 C C . ALA A 1 416 ? 26.196 15.787 -37.041 1.00 97.31 416 ALA A C 1
ATOM 3195 O O . ALA A 1 416 ? 24.983 15.992 -36.923 1.00 97.31 416 ALA A O 1
ATOM 3196 N N . SER A 1 417 ? 27.089 16.779 -37.042 1.00 98.00 417 SER A N 1
ATOM 3197 C CA . SER A 1 417 ? 26.653 18.178 -37.036 1.00 98.00 417 SER A CA 1
ATOM 3198 C C . SER A 1 417 ? 25.923 18.526 -38.333 1.00 98.00 417 SER A C 1
ATOM 3200 O O . SER A 1 417 ? 25.991 17.809 -39.335 1.00 98.00 417 SER A O 1
ATOM 3202 N N . GLN A 1 418 ? 25.275 19.684 -38.333 1.00 97.44 418 GLN A N 1
ATOM 3203 C CA . GLN A 1 418 ? 24.860 20.342 -39.561 1.00 97.44 418 GLN A CA 1
ATOM 3204 C C . GLN A 1 418 ? 26.071 20.571 -40.485 1.00 97.44 418 GLN A C 1
ATOM 3206 O O . GLN A 1 418 ? 27.220 20.657 -40.035 1.00 97.44 418 GLN A O 1
ATOM 3211 N N . GLU A 1 419 ? 25.796 20.641 -41.784 1.00 97.12 419 GLU A N 1
ATOM 3212 C CA . GLU A 1 419 ? 26.794 20.854 -42.833 1.00 97.12 419 GLU A CA 1
ATOM 3213 C C . GLU A 1 419 ? 27.160 22.342 -42.924 1.00 97.12 419 GLU A C 1
ATOM 3215 O O . GLU A 1 419 ? 26.304 23.214 -42.754 1.00 97.12 419 GLU A O 1
ATOM 3220 N N . THR A 1 420 ? 28.426 22.655 -43.207 1.00 97.38 420 THR A N 1
ATOM 3221 C CA . THR A 1 420 ? 28.828 24.032 -43.524 1.00 97.38 420 THR A CA 1
ATOM 3222 C C . THR A 1 420 ? 28.144 24.527 -44.800 1.00 97.38 420 THR A C 1
ATOM 3224 O O . THR A 1 420 ? 27.693 23.746 -45.639 1.00 97.38 420 THR A O 1
ATOM 3227 N N . ALA A 1 421 ? 28.147 25.846 -45.008 1.00 94.19 421 ALA A N 1
ATOM 3228 C CA . ALA A 1 421 ? 27.957 26.387 -46.352 1.00 94.19 421 ALA A CA 1
ATOM 3229 C C . ALA A 1 421 ? 29.046 25.859 -47.311 1.00 94.19 421 ALA A C 1
ATOM 3231 O O . ALA A 1 421 ? 30.073 25.335 -46.863 1.00 94.19 421 ALA A O 1
ATOM 3232 N N . ASN A 1 422 ? 28.830 26.017 -48.624 1.00 93.81 422 ASN A N 1
ATOM 3233 C CA . ASN A 1 422 ? 29.862 25.686 -49.606 1.00 93.81 422 ASN A CA 1
ATOM 3234 C C . ASN A 1 422 ? 31.142 26.479 -49.313 1.00 93.81 422 ASN A C 1
ATOM 3236 O O . ASN A 1 422 ? 31.078 27.701 -49.168 1.00 93.81 422 ASN A O 1
ATOM 3240 N N . LEU A 1 423 ? 32.271 25.779 -49.223 1.00 91.69 423 LEU A N 1
ATOM 3241 C CA . LEU A 1 423 ? 33.559 26.380 -48.887 1.00 91.69 423 LEU A CA 1
ATOM 3242 C C . LEU A 1 423 ? 34.346 26.894 -50.104 1.00 91.69 423 LEU A C 1
ATOM 3244 O O . LEU A 1 423 ? 35.256 27.696 -49.898 1.00 91.69 423 LEU A O 1
ATOM 3248 N N . ASP A 1 424 ? 34.025 26.428 -51.318 1.00 83.69 424 ASP A N 1
ATOM 3249 C CA . ASP A 1 424 ? 34.627 26.874 -52.594 1.00 83.69 424 ASP A CA 1
ATOM 3250 C C . ASP A 1 424 ? 33.885 28.076 -53.208 1.00 83.69 424 ASP A C 1
ATOM 3252 O O . ASP A 1 424 ? 32.625 28.035 -53.263 1.00 83.69 424 ASP A O 1
#

Nearest PDB structures (foldseek):
  7ezt-assembly3_C  TM=7.666E-01  e=4.906E-04  Akkermansia muciniphila ATCC BAA-835
  7ba2-assembly1_A  TM=6.925E-01  e=1.072E-03  Streptococcus sanguinis
  9hcj-assembly1_10  TM=2.370E-01  e=7.359E-03  Dictyostelium discoideum
  8g4l-assembly1_n  TM=1.847E-01  e=3.332E-02  Homo sapiens
  6rhw-assembly1_H  TM=1.792E-01  e=8.320E+00  Staphylococcus aureus

Radius of gyration: 49.02 Å; Cα contacts (8 Å, |Δi|>4): 904; chains: 1; bounding box: 89×61×172 Å

pLDDT: mean 89.98, std 10.3, range [41.09, 98.62]

Sequence (424 aa):
MELLLSDKRGFSLVEMMVALAILGIVLALGFQFYAFGANSFNAGQSQSNVQQNTRLAASIISKEVRFVDSLEIINVNESYTFSPEKRYIYVKDDSFKIRKNGVEESILESISNNIIFSLEFIRDKKGDRVLYFEVSADNSGRISTVDSEVQILNIEDVGIKPMEPENSAFSGNAICYTITDAASVAAAITSFDDPAQNATKLDLPTVPSGYTIAINTSDKTDVIDTDGTVAPPTVATTVTLVFTVTKTSDGTTADTVELEVLVPAYIDFISFDGVGINIAAGIIDNTTFEMEYNLDGGSDGSSGSWFSASEGNTPVTFVPGHVWVRETEYPSNMHWVQPRIDSPAEPPDVYLSHDNKQDATFMKFSKNGTQVNADDGYEYKVNSADWADIMNDTVVDSSNQNTIIVRVKATQTKLASQETANLD

Solvent-accessible surface area (backbone atoms only — not comparable to full-atom values): 23228 Å² total; per-residue (Å²): 135,90,77,82,82,82,81,85,77,74,83,52,73,65,55,55,52,51,53,52,52,52,48,52,51,52,52,52,54,51,49,50,53,49,53,48,53,53,51,54,49,50,52,50,48,55,52,50,46,24,47,52,49,23,51,48,51,50,52,49,52,49,64,65,50,32,65,20,51,42,44,31,42,30,77,73,58,99,82,59,83,80,62,49,92,39,28,36,42,38,64,56,94,44,33,56,36,41,33,51,77,64,44,79,41,69,82,71,86,80,81,61,103,59,54,38,48,50,49,41,36,36,42,58,92,87,40,61,42,39,45,35,37,40,28,36,19,31,45,92,86,43,72,25,76,41,80,49,77,38,66,32,73,41,43,61,102,72,36,62,35,67,76,58,101,64,101,63,72,49,72,19,44,21,38,40,34,40,71,83,51,28,50,61,56,15,64,67,53,76,74,68,77,56,48,57,80,60,34,56,52,56,77,72,73,89,68,61,88,60,46,49,73,46,52,67,44,48,79,40,54,81,40,37,32,56,88,35,43,30,41,51,38,88,54,65,41,78,39,45,34,28,36,35,23,32,26,68,85,80,66,48,64,22,60,31,58,84,34,77,37,53,38,39,35,50,71,90,74,86,80,68,84,77,43,37,60,28,52,56,79,28,31,34,37,63,33,38,70,60,26,26,34,23,56,57,9,56,96,78,58,81,46,65,62,80,42,80,36,32,64,54,47,24,81,48,85,87,57,63,35,34,37,32,38,25,32,63,92,45,64,84,55,56,46,76,40,67,69,70,30,56,69,55,45,74,44,61,63,66,28,42,50,45,77,66,28,70,71,18,34,47,10,36,81,34,49,86,44,56,69,53,35,54,88,70,42,34,27,34,28,55,65,88,54,72,79,42,77,38,37,70,85,44,63,42,63,28,58,74,80,41,47,34,34,40,23,37,52,41,36,53,75,34,58,37,28,36,66,36,70,67,58,84

Secondary structure (DSSP, 8-state):
---------PPPHHHHHHHHHHHHHHHHHHHHHHHHHHHHHHHHHHHHHHHHHHHHHHHHHHHHHTT-SEEEEE---TT----TTSEEEEEETTEEEEEETTEEEES-TTS-TTPEEEEEEEE-TT-TTEEEEEEEEEETTEEEEEEEEEE-SS--TT-SBPSSS-SS-EEESEEEEE---HHHHHHH----PPPPTT-SB--PPP--TTEEEEEEEES-TTTB-TT-BB---SS-EEEEEEEEEEETTT--EEEPPPEEEEEPPP--PPP-TT-EEETTTTEEEEE-TTEEEESS-TTTS-SS--EE--SEEEE----SEEEEEEESS-TTSEEEEEEEEPPPPPPP-EEESSSS-TTEEEEESSTTSPBP-GGG-EEEEETTSPPEE--TT-EE--SS---EEEEEPP-SSSPPPPPPPP--

Foldseek 3Di:
DDDDDDPPDDDDPVNVVVVVVVVVVVVVVVVVVVVVVVVVVVVVLQLVLQQVLLVVLQVVVQVVQQAFQAKEAAADDPPDDDDLQKWKWFDDPQFTWIHHNNDIDGPSPPRDPAKGKFKKWKDDLPDLQKIWMKIWIDRPNNIDIDIDIHGHDNYDDRGHHYPDPDDDIDMYRMMITHDDAQANQQAVCAADAADDAPDQFDDDDDTDPQKDKFWPDKPCCVAANRRRTGDAAQAWDKIWTKMWMARNPPRDIDIHPTYIHIRHHHDDADDCVPFAFFQLQQKGAQDDQQKWKFQPCAPPNPDGDIGGAHHGIRHHNHDQFWMKMAGNVDRVRIDTHDDGEHHAAAFFQWAWLDAQAAFTFIAHNDSPHHGDAQVQQKWKDWAPDDTDGRHPSDGHHRNPVIQIWMWRRAGRRYHIHDIDGRRD